Protein 4JGI (pdb70)

B-factor: mean 28.02, std 13.67, range [13.03, 153.46]

Solvent-accessible surface area: 19051 Å² total; per-residue (Å²): 36,92,80,57,114,54,6,0,85,9,1,2,66,29,65,95,51,37,2,43,104,14,0,74,104,0,72,87,133,80,67,42,92,14,0,109,96,0,34,152,6,1,44,77,0,4,28,69,0,2,98,56,47,80,88,48,94,24,136,88,27,25,5,74,110,0,0,98,20,0,51,37,3,27,79,80,1,136,118,26,96,160,144,18,62,0,0,6,0,0,0,66,23,0,121,109,45,127,44,10,34,16,21,69,27,0,0,81,1,10,34,5,44,20,45,23,6,8,61,44,0,10,26,134,13,0,9,79,42,1,100,98,24,105,6,76,0,0,2,4,15,2,33,88,98,120,0,9,43,6,0,80,81,0,0,64,25,0,112,85,85,63,34,26,144,130,13,86,0,7,1,14,34,136,45,19,69,90,103,8,2,124,103,1,21,12,59,46,41,18,83,13,15,0,36,0,7,67,21,0,57,182,72,36,131,111,32,88,76,128,54,4,18,95,5,1,3,61,28,61,84,46,36,2,34,123,16,1,86,121,0,51,88,146,48,54,37,102,5,0,111,86,0,14,104,2,0,36,88,0,4,34,101,0,3,93,57,47,93,87,45,90,22,132,88,29,27,6,75,110,0,1,97,23,1,55,30,3,26,87,88,0,129,100,9,121,103,50,217,16,64,0,1,5,0,0,0,60,38,0,124,103,44,127,44,9,34,14,20,69,26,0,0,80,0,7,26,8,44,22,41,52,32,19,28,25,0,9,21,79,19,0,9,57,31,1,100,109,19,106,5,76,0,0,2,4,14,1,32,89,100,129,0,11,41,8,0,87,80,0,2,66,26,0,125,89,89,60,32,27,144,128,13,81,0,7,2,13,26,131,45,12,70,88,99,8,4,125,107,2,34,16,55,35,48,17,97,6,13,1,60,0,7,85,5,0,58,133,64,28,128

InterPro domains:
  IPR003759 Cobalamin (vitamin B12)-binding module, cap domain [PF02607] (3-68)
  IPR003759 Cobalamin (vitamin B12)-binding module, cap domain [PS51337] (1-79)
  IPR003759 Cobalamin (vitamin B12)-binding module, cap domain [SM01018] (1-75)
  IPR006158 Cobalamin (vitamin B12)-binding domain [PF02310] (81-184)
  IPR006158 Cobalamin (vitamin B12)-binding domain [PS51332] (79-201)
  IPR036594 Methionine synthase domain [G3DSA:1.10.1240.10] (1-70)
  IPR036594 Methionine synthase domain [SSF47644] (3-73)
  IPR036724 Cobalamin-binding domain superfamily [SSF52242] (61-200)
  IPR050554 Methionine Synthase/Corrinoid [PTHR45833] (6-199)

Organism: Desulfitobacterium hafniense (NCBI:txid49338)

Secondary structure (DSSP, 8-state):
---HHHHHHHHHTT-HHHHHHHHHHHHHHT-HHHHHHHHHHHHHHHHHHHHHHHTTSS-HHHHHHHHHHHHHHHHHHTTT----EEEEEEBTT----HHHHHHHHHHHHTT-EEEE--SSB-HHHHHHHHHHH--SEEEEE--SHHHHHHHHHHHHHHHHTT-GGGSEEEEESTT--HHHHHHHT-SEE-SSHHHHHHHHHHH--/---HHHHHHHHHTT-HHHHHHHHHHHHHHT-SHHHHHHHHHHHHHHHHHHHHHHTTSS-HHHHHHHHHHHHHHHHHHGGG---SSEEEEEEBTT----HHHHHHHHHHHHTT-EEEE--SSB-HHHHHHHHHHH--SEEEEE--SHHHHHHHHHHHHHHHHTT-GGGSEEEEESTT--HHHHHHHT-SEEESSHHHHHHHHHHH--

CATH classification: 1.10.1240.10 (+1 more: 3.40.50.280)

Foldseek 3Di:
DVDLLVLLVCLLVLPLVVVVVVLVVVVVVLAQVVLVSNLVSNLSSLLSVVVCVVVVNDDPVVLLSSLVSLQVSLVSSVVSYPAAEEEEEAAAPAQDCPQSVSLVSNLVSSRHHYRYPHYNDALVRSLVVCVVPVGQEYEYEDDDPVSLVRLLVNLVVCVVVVNNVRHFYEYEYDPDDPVSCVSSVGPYYAPGSSRVSVVVVVSDD/DDDLQVLLVCLLVLPLVSVVVVLVVCVVVLQAVSLVSSLVSNLNSLLSVQVCVVVVNDDLVSLQSSLVSLQVSCVSNVVSYVQPAEEEEEAEAPADDCPQSVSLVSNLVSSRYHYHYPYYNDYLVRSLVVCVVPVGQEYEYEYDDPVSLVRLLVNLVVCVVVVNNVRHFYEYEYDPDDVVSCVVSVGPYYDPHSSVVSVVVVVSDD

Structure (mmCIF, N/CA/C/O backbone):
data_4JGI
#
_entry.id   4JGI
#
_cell.length_a   69.990
_cell.length_b   69.990
_cell.length_c   91.680
_cell.angle_alpha   90.00
_cell.angle_beta   90.00
_cell.angle_gamma   120.00
#
_symmetry.space_group_name_H-M   'P 31'
#
loop_
_entity.id
_entity.type
_entity.pdbx_description
1 polymer 'Putative uncharacterized protein'
2 non-polymer CO-METHYLCOBALAMIN
3 water water
#
loop_
_atom_site.group_PDB
_atom_site.id
_atom_site.type_symbol
_atom_site.label_atom_id
_atom_site.label_alt_id
_atom_site.label_comp_id
_atom_site.label_asym_id
_atom_site.label_entity_id
_atom_site.label_seq_id
_atom_site.pdbx_PDB_ins_code
_atom_site.Cartn_x
_atom_site.Cartn_y
_atom_site.Cartn_z
_atom_site.occupancy
_atom_site.B_iso_or_equiv
_atom_site.auth_seq_id
_atom_site.auth_comp_id
_atom_site.auth_asym_id
_atom_site.auth_atom_id
_atom_site.pdbx_PDB_model_num
ATOM 1 N N . VAL A 1 1 ? 21.953 -56.878 22.802 1.00 81.18 1 VAL A N 1
ATOM 2 C CA . VAL A 1 1 ? 21.256 -56.789 24.120 1.00 68.48 1 VAL A CA 1
ATOM 3 C C . VAL A 1 1 ? 20.535 -58.085 24.489 1.00 65.95 1 VAL A C 1
ATOM 4 O O . VAL A 1 1 ? 20.608 -59.149 23.810 1.00 51.83 1 VAL A O 1
ATOM 6 N N . ILE A 1 2 ? 19.792 -58.018 25.574 1.00 52.96 2 ILE A N 1
ATOM 7 C CA . ILE A 1 2 ? 18.715 -58.931 25.601 1.00 57.16 2 ILE A CA 1
ATOM 8 C C . ILE A 1 2 ? 17.972 -58.381 24.318 1.00 45.56 2 ILE A C 1
ATOM 9 O O . ILE A 1 2 ? 18.192 -58.850 23.206 1.00 60.60 2 ILE A O 1
ATOM 11 N N . ASP A 1 3 ? 17.260 -57.279 24.416 1.00 32.07 3 ASP A N 1
ATOM 12 C CA . ASP A 1 3 ? 16.098 -57.082 23.535 1.00 29.68 3 ASP A CA 1
ATOM 13 C C . ASP A 1 3 ? 16.173 -55.696 22.833 1.00 24.55 3 ASP A C 1
ATOM 14 O O . ASP A 1 3 ? 15.758 -54.699 23.450 1.00 24.40 3 ASP A O 1
ATOM 19 N N . LEU A 1 4 ? 16.691 -55.666 21.595 1.00 23.51 4 LEU A N 1
ATOM 20 C CA . LEU A 1 4 ? 16.848 -54.349 20.893 1.00 19.78 4 LEU A CA 1
ATOM 21 C C . LEU A 1 4 ? 15.549 -53.602 20.643 1.00 21.53 4 LEU A C 1
ATOM 22 O O . LEU A 1 4 ? 15.470 -52.354 20.799 1.00 22.61 4 LEU A O 1
ATOM 27 N N . ASN A 1 5 ? 14.502 -54.308 20.254 1.00 23.13 5 ASN A N 1
ATOM 28 C CA . ASN A 1 5 ? 13.251 -53.631 20.069 1.00 20.82 5 ASN A CA 1
ATOM 29 C C . ASN A 1 5 ? 12.665 -53.015 21.336 1.00 19.28 5 ASN A C 1
ATOM 30 O O . ASN A 1 5 ? 12.028 -51.922 21.320 1.00 22.23 5 ASN A O 1
ATOM 35 N N . ALA A 1 6 ? 12.885 -53.658 22.502 1.00 21.23 6 ALA A N 1
ATOM 36 C CA . ALA A 1 6 ? 12.465 -53.089 23.770 1.00 21.39 6 ALA A CA 1
ATOM 37 C C . ALA A 1 6 ? 13.302 -51.856 24.104 1.00 19.24 6 ALA A C 1
ATOM 38 O O . ALA A 1 6 ? 12.774 -50.972 24.711 1.00 21.82 6 ALA A O 1
ATOM 40 N N . SER A 1 7 ? 14.552 -51.863 23.679 1.00 20.15 7 SER A N 1
ATOM 41 C CA . SER A 1 7 ? 15.443 -50.720 23.962 1.00 21.10 7 SER A CA 1
ATOM 42 C C . SER A 1 7 ? 15.018 -49.540 23.114 1.00 20.01 7 SER A C 1
ATOM 43 O O . SER A 1 7 ? 15.040 -48.384 23.584 1.00 20.73 7 SER A O 1
ATOM 46 N N . ALA A 1 8 ? 14.624 -49.790 21.875 1.00 21.94 8 ALA A N 1
ATOM 47 C CA . ALA A 1 8 ? 14.064 -48.716 21.043 1.00 17.47 8 ALA A CA 1
ATOM 48 C C . ALA A 1 8 ? 12.845 -48.110 21.683 1.00 17.26 8 ALA A C 1
ATOM 49 O O . ALA A 1 8 ? 12.668 -46.875 21.696 1.00 19.98 8 ALA A O 1
ATOM 51 N N . GLN A 1 9 ? 11.936 -48.916 22.234 1.00 17.76 9 GLN A N 1
ATOM 52 C CA . GLN A 1 9 ? 10.767 -48.498 22.930 1.00 18.82 9 GLN A CA 1
ATOM 53 C C . GLN A 1 9 ? 11.081 -47.681 24.198 1.00 18.29 9 GLN A C 1
ATOM 54 O O . GLN A 1 9 ? 10.403 -46.726 24.512 1.00 19.66 9 GLN A O 1
ATOM 60 N N . ALA A 1 10 ? 12.120 -48.123 24.884 1.00 20.73 10 ALA A N 1
ATOM 61 C CA . ALA A 1 10 ? 12.570 -47.387 26.083 1.00 18.79 10 ALA A CA 1
ATOM 62 C C . ALA A 1 10 ? 13.015 -45.942 25.745 1.00 20.25 10 ALA A C 1
ATOM 63 O O . ALA A 1 10 ? 12.684 -44.963 26.505 1.00 20.75 10 ALA A O 1
ATOM 65 N N . MET A 1 11 ? 13.669 -45.805 24.616 1.00 20.69 11 MET A N 1
ATOM 66 C CA . MET A 1 11 ? 14.055 -44.445 24.131 1.00 20.29 11 MET A CA 1
ATOM 67 C C . MET A 1 11 ? 12.799 -43.684 23.762 1.00 18.10 11 MET A C 1
ATOM 68 O O . MET A 1 11 ? 12.608 -42.546 24.127 1.00 20.41 11 MET A O 1
ATOM 73 N N . SER A 1 12 ? 11.894 -44.288 23.017 1.00 18.43 12 SER A N 1
ATOM 74 C CA . SER A 1 12 ? 10.634 -43.663 22.685 1.00 18.66 12 SER A CA 1
ATOM 75 C C . SER A 1 12 ? 9.885 -43.165 23.913 1.00 19.66 12 SER A C 1
ATOM 76 O O . SER A 1 12 ? 9.310 -42.040 23.858 1.00 21.25 12 SER A O 1
ATOM 79 N N . ASP A 1 13 ? 9.891 -43.984 24.994 1.00 19.78 13 ASP A N 1
ATOM 80 C CA . ASP A 1 13 ? 9.211 -43.657 26.215 1.00 20.02 13 ASP A CA 1
ATOM 81 C C . ASP A 1 13 ? 10.007 -42.657 27.093 1.00 19.41 13 ASP A C 1
ATOM 82 O O . ASP A 1 13 ? 9.517 -42.243 28.181 1.00 21.89 13 ASP A O 1
ATOM 87 N N . LEU A 1 14 ? 11.238 -42.349 26.697 1.00 20.67 14 LEU A N 1
ATOM 88 C CA . LEU A 1 14 ? 12.127 -41.455 27.476 1.00 19.99 14 LEU A CA 1
ATOM 89 C C . LEU A 1 14 ? 12.345 -42.030 28.891 1.00 23.58 14 LEU A C 1
ATOM 90 O O . LEU A 1 14 ? 12.382 -41.221 29.876 1.00 27.38 14 LEU A O 1
ATOM 95 N N . ASP A 1 15 ? 12.502 -43.381 28.949 1.00 24.45 15 ASP A N 1
ATOM 96 C CA . ASP A 1 15 ? 12.523 -44.173 30.223 1.00 22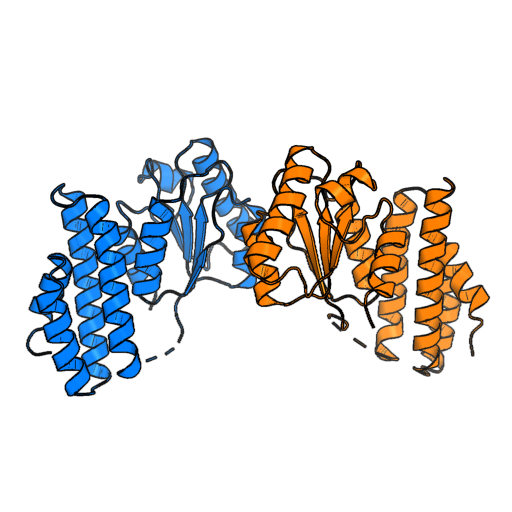.21 15 ASP A CA 1
ATOM 97 C C . ASP A 1 15 ? 14.001 -44.348 30.588 1.00 23.15 15 ASP A C 1
ATOM 98 O O . ASP A 1 15 ? 14.655 -45.325 30.162 1.00 24.14 15 ASP A O 1
ATOM 103 N N . GLU A 1 16 ? 14.514 -43.419 31.411 1.00 25.08 16 GLU A N 1
ATOM 104 C CA . GLU A 1 16 ? 15.895 -43.444 31.744 1.00 25.24 16 GLU A CA 1
ATOM 105 C C . GLU A 1 16 ? 16.313 -44.680 32.519 1.00 23.89 16 GLU A C 1
ATOM 106 O O . GLU A 1 16 ? 17.477 -45.120 32.406 1.00 23.69 16 GLU A O 1
ATOM 112 N N . GLY A 1 17 ? 15.395 -45.241 33.301 1.00 23.99 17 GLY A N 1
ATOM 113 C CA . GLY A 1 17 ? 15.715 -46.493 34.025 1.00 27.66 17 GLY A CA 1
ATOM 114 C C . GLY A 1 17 ? 16.028 -47.584 33.027 1.00 27.40 17 GLY A C 1
ATOM 115 O O . GLY A 1 17 ? 17.055 -48.256 33.119 1.00 25.22 17 GLY A O 1
ATOM 116 N N . ALA A 1 18 ? 15.110 -47.797 32.100 1.00 23.66 18 ALA A N 1
ATOM 117 C CA . ALA A 1 18 ? 15.277 -48.919 31.202 1.00 23.28 18 ALA A CA 1
ATOM 118 C C . ALA A 1 18 ? 16.442 -48.683 30.257 1.00 24.05 18 ALA A C 1
ATOM 119 O O . ALA A 1 18 ? 17.202 -49.596 29.925 1.00 22.48 18 ALA A O 1
ATOM 121 N N . ILE A 1 19 ? 16.611 -47.444 29.803 1.00 23.75 19 ILE A N 1
ATOM 122 C CA . ILE A 1 19 ? 17.719 -47.176 28.920 1.00 20.65 19 ILE A CA 1
ATOM 123 C C . ILE A 1 19 ? 19.024 -47.504 29.612 1.00 20.00 19 ILE A C 1
ATOM 124 O O . ILE A 1 19 ? 19.925 -48.155 29.057 1.00 20.37 19 ILE A O 1
ATOM 129 N N . ASN A 1 20 ? 19.198 -47.048 30.817 1.00 20.93 20 ASN A N 1
ATOM 130 C CA . ASN A 1 20 ? 20.472 -47.277 31.519 1.00 21.74 20 ASN A CA 1
ATOM 131 C C . ASN A 1 20 ? 20.642 -48.699 31.952 1.00 19.81 20 ASN A C 1
ATOM 132 O O . ASN A 1 20 ? 21.795 -49.125 31.962 1.00 22.90 20 ASN A O 1
ATOM 137 N N . GLU A 1 21 ? 19.567 -49.428 32.181 1.00 20.56 21 GLU A N 1
ATOM 138 C CA . GLU A 1 21 ? 19.674 -50.888 32.484 1.00 22.99 21 GLU A CA 1
ATOM 139 C C . GLU A 1 21 ? 20.309 -51.638 31.310 1.00 24.76 21 GLU A C 1
ATOM 140 O O . GLU A 1 21 ? 21.263 -52.405 31.503 1.00 27.59 21 GLU A O 1
ATOM 146 N N . VAL A 1 22 ? 19.888 -51.306 30.089 1.00 22.45 22 VAL A N 1
ATOM 147 C CA . VAL A 1 22 ? 20.423 -51.990 28.944 1.00 19.53 22 VAL A CA 1
ATOM 148 C C . VAL A 1 22 ? 21.797 -51.505 28.578 1.00 22.58 22 VAL A C 1
ATOM 149 O O . VAL A 1 22 ? 22.676 -52.294 28.185 1.00 23.25 22 VAL A O 1
ATOM 153 N N . VAL A 1 23 ? 22.058 -50.211 28.756 1.00 19.54 23 VAL A N 1
ATOM 154 C CA . VAL A 1 23 ? 23.393 -49.690 28.483 1.00 19.89 23 VAL A CA 1
ATOM 155 C C . VAL A 1 23 ? 24.401 -50.378 29.411 1.00 23.84 23 VAL A C 1
ATOM 156 O O . VAL A 1 23 ? 25.434 -50.787 28.962 1.00 24.25 23 VAL A O 1
ATOM 160 N N . ASP A 1 24 ? 24.021 -50.555 30.661 1.00 23.83 24 ASP A N 1
ATOM 161 C CA . ASP A 1 24 ? 24.897 -51.274 31.593 1.00 28.58 24 ASP A CA 1
ATOM 162 C C . ASP A 1 24 ? 25.175 -52.721 31.189 1.00 29.60 24 ASP A C 1
ATOM 163 O O . ASP A 1 24 ? 26.307 -53.154 31.297 1.00 34.54 24 ASP A O 1
ATOM 168 N N . LYS A 1 25 ? 24.157 -53.438 30.763 1.00 27.46 25 LYS A N 1
ATOM 169 C CA . LYS A 1 25 ? 24.323 -54.812 30.279 1.00 33.19 25 LYS A CA 1
ATOM 170 C C . LYS A 1 25 ? 25.268 -54.909 29.067 1.00 29.54 25 LYS A C 1
ATOM 171 O O . LYS A 1 25 ? 26.152 -55.803 28.984 1.00 33.91 25 LYS A O 1
ATOM 177 N N . VAL A 1 26 ? 25.097 -53.987 28.129 1.00 31.95 26 VAL A N 1
ATOM 178 C CA . VAL A 1 26 ? 25.958 -53.929 26.968 1.00 31.20 26 VAL A CA 1
ATOM 179 C C . VAL A 1 26 ? 27.381 -53.563 27.351 1.00 32.58 26 VAL A C 1
ATOM 180 O O . VAL A 1 26 ? 28.349 -54.160 26.844 1.00 36.27 26 VAL A O 1
ATOM 184 N N . MET A 1 27 ? 27.550 -52.574 28.218 1.00 31.22 27 MET A N 1
ATOM 185 C CA . MET A 1 27 ? 28.919 -52.180 28.563 1.00 40.33 27 MET A CA 1
ATOM 186 C C . MET A 1 27 ? 29.642 -53.377 29.231 1.00 43.69 27 MET A C 1
ATOM 187 O O . MET A 1 27 ? 30.820 -53.599 28.944 1.00 38.93 27 MET A O 1
ATOM 192 N N . ALA A 1 28 ? 28.922 -54.190 30.022 1.00 40.29 28 ALA A N 1
ATOM 193 C CA . ALA A 1 28 ? 29.513 -55.369 30.682 1.00 38.29 28 ALA A CA 1
ATOM 194 C C . ALA A 1 28 ? 29.981 -56.434 29.744 1.00 42.90 28 ALA A C 1
ATOM 195 O O . ALA A 1 28 ? 30.951 -57.108 30.039 1.00 40.62 28 ALA A O 1
ATOM 197 N N . LYS A 1 29 ? 29.265 -56.671 28.660 1.00 37.90 29 LYS A N 1
ATOM 198 C CA . LYS A 1 29 ? 29.757 -57.737 27.785 1.00 46.79 29 LYS A CA 1
ATOM 199 C C . LYS A 1 29 ? 30.844 -57.233 26.818 1.00 54.54 29 LYS A C 1
ATOM 200 O O . LYS A 1 29 ? 31.456 -58.024 26.078 1.00 56.74 29 LYS A O 1
ATOM 206 N N . ALA A 1 30 ? 31.117 -55.936 26.880 1.00 47.51 30 ALA A N 1
ATOM 207 C CA . ALA A 1 30 ? 32.254 -55.346 26.222 1.00 46.02 30 ALA A CA 1
ATOM 208 C C . ALA A 1 30 ? 32.357 -55.814 24.774 1.00 60.24 30 ALA A C 1
ATOM 209 O O . ALA A 1 30 ? 33.416 -56.245 24.340 1.00 56.29 30 ALA A O 1
ATOM 211 N N . ASP A 1 31 ? 31.248 -55.760 24.037 1.00 55.91 31 ASP A N 1
ATOM 212 C CA . ASP A 1 31 ? 31.271 -56.163 22.638 1.00 54.98 31 ASP A CA 1
ATOM 213 C C . ASP A 1 31 ? 30.979 -54.882 21.848 1.00 45.13 31 ASP A C 1
ATOM 214 O O . ASP A 1 31 ? 29.910 -54.270 22.034 1.00 55.85 31 ASP A O 1
ATOM 219 N N . ALA A 1 32 ? 31.925 -54.469 20.998 1.00 43.06 32 ALA A N 1
ATOM 220 C CA . ALA A 1 32 ? 31.709 -53.282 20.159 1.00 40.12 32 ALA A CA 1
ATOM 221 C C . ALA A 1 32 ? 30.514 -53.490 19.256 1.00 38.28 32 ALA A C 1
ATOM 222 O O . ALA A 1 32 ? 29.701 -52.600 19.089 1.00 36.40 32 ALA A O 1
ATOM 224 N N . ASP A 1 33 ? 30.355 -54.689 18.700 1.00 42.37 33 ASP A N 1
ATOM 225 C CA . ASP A 1 33 ? 29.272 -54.874 17.722 1.00 37.97 33 ASP A CA 1
ATOM 226 C C . ASP A 1 33 ? 27.885 -54.738 18.441 1.00 36.63 33 ASP A C 1
ATOM 227 O O . ASP A 1 33 ? 26.934 -54.165 17.881 1.00 34.04 33 ASP A O 1
ATOM 232 N N . ALA A 1 34 ? 27.763 -55.232 19.674 1.00 35.09 34 ALA A N 1
ATOM 233 C CA . ALA A 1 34 ? 26.515 -55.105 20.425 1.00 39.22 34 ALA A CA 1
ATOM 234 C C . ALA A 1 34 ? 26.205 -53.660 20.778 1.00 33.15 34 ALA A C 1
ATOM 235 O O . ALA A 1 34 ? 25.030 -53.230 20.753 1.00 27.28 34 ALA A O 1
ATOM 237 N N . ALA A 1 35 ? 27.247 -52.922 21.162 1.00 33.80 35 ALA A N 1
ATOM 238 C CA . ALA A 1 35 ? 27.066 -51.467 21.430 1.00 25.57 35 ALA A CA 1
ATOM 239 C C . ALA A 1 35 ? 26.527 -50.767 20.180 1.00 24.17 35 ALA A C 1
ATOM 240 O O . ALA A 1 35 ? 25.597 -49.964 20.269 1.00 24.30 35 ALA A O 1
ATOM 242 N N . GLN A 1 36 ? 27.122 -51.043 19.022 1.00 24.13 36 GLN A N 1
ATOM 243 C CA . GLN A 1 36 ? 26.617 -50.441 17.780 1.00 24.49 36 GLN A CA 1
ATOM 244 C C . GLN A 1 36 ? 25.153 -50.832 17.503 1.00 22.44 36 GLN A C 1
ATOM 245 O O . GLN A 1 36 ? 24.402 -49.989 17.054 1.00 25.70 36 GLN A O 1
ATOM 251 N N . GLU A 1 37 ? 24.731 -52.075 17.753 1.00 23.78 37 GLU A N 1
ATOM 252 C CA . GLU A 1 37 ? 23.347 -52.441 17.552 1.00 22.72 37 GLU A CA 1
ATOM 253 C C . GLU A 1 37 ? 22.369 -51.651 18.483 1.00 20.07 37 GLU A C 1
ATOM 254 O O . GLU A 1 37 ? 21.292 -51.248 18.074 1.00 21.48 37 GLU A O 1
ATOM 260 N N . LEU A 1 38 ? 22.811 -51.455 19.730 1.00 21.20 38 LEU A N 1
ATOM 261 C CA . LEU A 1 38 ? 22.048 -50.739 20.705 1.00 18.17 38 LEU A CA 1
ATOM 262 C C . LEU A 1 38 ? 21.902 -49.270 20.290 1.00 18.84 38 LEU A C 1
ATOM 263 O O . LEU A 1 38 ? 20.814 -48.698 20.360 1.00 21.34 38 LEU A O 1
ATOM 268 N N . ILE A 1 39 ? 22.980 -48.703 19.817 1.00 20.21 39 ILE A N 1
ATOM 269 C CA . ILE A 1 39 ? 22.934 -47.327 19.274 1.00 22.79 39 ILE A CA 1
ATOM 270 C C . ILE A 1 39 ? 21.920 -47.193 18.176 1.00 22.85 39 ILE A C 1
ATOM 271 O O . ILE A 1 39 ? 21.063 -46.263 18.195 1.00 22.57 39 ILE A O 1
ATOM 276 N N . LYS A 1 40 ? 21.917 -48.141 17.229 1.00 20.34 40 LYS A N 1
ATOM 277 C CA . LYS A 1 40 ? 20.923 -48.107 16.163 1.00 20.72 40 LYS A CA 1
ATOM 278 C C . LYS A 1 40 ? 19.486 -48.212 16.685 1.00 21.95 40 LYS A C 1
ATOM 279 O O . LYS A 1 40 ? 18.568 -47.510 16.245 1.00 23.63 40 LYS A O 1
ATOM 285 N N . ALA A 1 41 ? 19.283 -49.057 17.691 1.00 20.21 41 ALA A N 1
ATOM 286 C CA . ALA A 1 41 ? 17.985 -49.157 18.283 1.00 20.19 41 ALA A CA 1
ATOM 287 C C . ALA A 1 41 ? 17.529 -47.851 18.963 1.00 18.82 41 ALA A C 1
ATOM 288 O O . ALA A 1 41 ? 16.370 -47.457 18.872 1.00 19.31 41 ALA A O 1
ATOM 290 N N . PHE A 1 42 ? 18.454 -47.211 19.702 1.00 21.74 42 PHE A N 1
ATOM 291 C CA . PHE A 1 42 ? 18.141 -45.924 20.247 1.00 19.94 42 PHE A CA 1
ATOM 292 C C . PHE A 1 42 ? 17.824 -44.858 19.211 1.00 18.98 42 PHE A C 1
ATOM 293 O O . PHE A 1 42 ? 16.888 -44.021 19.378 1.00 20.51 42 PHE A O 1
ATOM 301 N N . GLN A 1 43 ? 18.502 -44.896 18.112 1.00 21.96 43 GLN A N 1
ATOM 302 C CA . GLN A 1 43 ? 18.238 -43.949 17.001 1.00 24.55 43 GLN A CA 1
ATOM 303 C C . GLN A 1 43 ? 16.812 -44.183 16.428 1.00 23.91 43 GLN A C 1
ATOM 304 O O . GLN A 1 43 ? 16.101 -43.269 16.055 1.00 23.79 43 GLN A O 1
ATOM 310 N N . GLN A 1 44 ? 16.382 -45.440 16.322 1.00 20.82 44 GLN A N 1
ATOM 311 C CA . GLN A 1 44 ? 15.079 -45.751 15.889 1.00 22.77 44 GLN A CA 1
ATOM 312 C C . GLN A 1 44 ? 14.097 -45.236 16.901 1.00 21.85 44 GLN A C 1
ATOM 313 O O . GLN A 1 44 ? 13.032 -44.714 16.550 1.00 24.22 44 GLN A O 1
ATOM 319 N N . GLY A 1 45 ? 14.401 -45.356 18.188 1.00 20.74 45 GLY A N 1
ATOM 320 C CA . GLY A 1 45 ? 13.520 -44.783 19.181 1.00 19.99 45 GLY A CA 1
ATOM 321 C C . GLY A 1 45 ? 13.349 -43.276 19.184 1.00 19.71 45 GLY A C 1
ATOM 322 O O . GLY A 1 45 ? 12.288 -42.735 19.515 1.00 20.76 45 GLY A O 1
ATOM 323 N N . MET A 1 46 ? 14.445 -42.574 18.831 1.00 20.06 46 MET A N 1
ATOM 324 C CA . MET A 1 46 ? 14.351 -41.134 18.596 1.00 23.97 46 MET A CA 1
ATOM 325 C C . MET A 1 46 ? 13.315 -40.751 17.534 1.00 20.94 46 MET A C 1
ATOM 326 O O . MET A 1 46 ? 12.608 -39.796 17.664 1.00 22.45 46 MET A O 1
ATOM 331 N N . THR A 1 47 ? 13.285 -41.516 16.453 1.00 20.08 47 THR A N 1
ATOM 332 C CA . THR A 1 47 ? 12.283 -41.333 15.459 1.00 20.99 47 THR A CA 1
ATOM 333 C C . THR A 1 47 ? 10.873 -41.452 16.009 1.00 23.42 47 THR A C 1
ATOM 334 O O . THR A 1 47 ? 9.961 -40.675 15.681 1.00 23.09 47 THR A O 1
ATOM 338 N N . LYS A 1 48 ? 10.703 -42.416 16.875 1.00 21.26 48 LYS A N 1
ATOM 339 C CA . LYS A 1 48 ? 9.405 -42.618 17.550 1.00 22.80 48 LYS A CA 1
ATOM 340 C C . LYS A 1 48 ? 9.041 -41.425 18.499 1.00 19.88 48 LYS A C 1
ATOM 341 O O . LYS A 1 48 ? 7.906 -41.015 18.592 1.00 20.76 48 LYS A O 1
ATOM 347 N N . VAL A 1 49 ? 10.029 -40.803 19.170 1.00 19.48 49 VAL A N 1
ATOM 348 C CA . VAL A 1 49 ? 9.823 -39.542 19.896 1.00 19.03 49 VAL A CA 1
ATOM 349 C C . VAL A 1 49 ? 9.261 -38.488 18.973 1.00 20.70 49 VAL A C 1
ATOM 350 O O . VAL A 1 49 ? 8.257 -37.842 19.321 1.00 20.84 49 VAL A O 1
ATOM 354 N N . GLY A 1 50 ? 9.840 -38.350 17.794 1.00 20.99 50 GLY A N 1
ATOM 355 C CA . GLY A 1 50 ? 9.279 -37.404 16.874 1.00 22.08 50 GLY A CA 1
ATOM 356 C C . GLY A 1 50 ? 7.861 -37.685 16.441 1.00 23.74 50 GLY A C 1
ATOM 357 O O . GLY A 1 50 ? 7.068 -36.753 16.346 1.00 22.45 50 GLY A O 1
ATOM 358 N N . GLU A 1 51 ? 7.556 -38.960 16.220 1.00 21.84 51 GLU A N 1
ATOM 359 C CA . GLU A 1 51 ? 6.196 -39.338 15.830 1.00 22.87 51 GLU A CA 1
ATOM 360 C C . GLU A 1 51 ? 5.184 -38.958 16.959 1.00 23.19 51 GLU A C 1
ATOM 361 O O . GLU A 1 51 ? 4.106 -38.445 16.731 1.00 24.69 51 GLU A O 1
ATOM 367 N N . ARG A 1 52 ? 5.597 -39.179 18.202 1.00 20.82 52 ARG A N 1
ATOM 368 C CA . ARG A 1 52 ? 4.813 -38.855 19.390 1.00 21.00 52 ARG A CA 1
ATOM 369 C C . ARG A 1 52 ? 4.632 -37.373 19.689 1.00 23.30 52 ARG A C 1
ATOM 370 O O . ARG A 1 52 ? 3.620 -36.932 20.252 1.00 24.20 52 ARG A O 1
ATOM 378 N N . PHE A 1 53 ? 5.601 -36.573 19.279 1.00 20.70 53 PHE A N 1
ATOM 379 C CA . PHE A 1 53 ? 5.448 -35.142 19.258 1.00 21.39 53 PHE A CA 1
ATOM 380 C C . PHE A 1 53 ? 4.436 -34.717 18.159 1.00 23.09 53 PHE A C 1
ATOM 381 O O . PHE A 1 53 ? 3.597 -33.858 18.434 1.00 23.77 53 PHE A O 1
ATOM 389 N N . ASP A 1 54 ? 4.575 -35.283 16.989 1.00 23.61 54 ASP A N 1
ATOM 390 C CA . ASP A 1 54 ? 3.738 -34.879 15.860 1.00 25.92 54 ASP A CA 1
ATOM 391 C C . ASP A 1 54 ? 2.281 -35.231 16.109 1.00 26.98 54 ASP A C 1
ATOM 392 O O . ASP A 1 54 ? 1.429 -34.513 15.666 1.00 29.80 54 ASP A O 1
ATOM 397 N N . SER A 1 55 ? 2.023 -36.259 16.918 1.00 25.88 55 SER A N 1
ATOM 398 C CA . SER A 1 55 ? 0.652 -36.666 17.284 1.00 28.48 55 SER A CA 1
ATOM 399 C C . SER A 1 55 ? 0.043 -35.782 18.330 1.00 30.29 55 SER A C 1
ATOM 400 O O . SER A 1 55 ? -1.169 -35.820 18.533 1.00 31.93 55 SER A O 1
ATOM 403 N N . GLY A 1 56 ? 0.880 -34.978 19.022 1.00 27.49 56 GLY A N 1
ATOM 404 C CA . GLY A 1 56 ? 0.471 -34.106 20.088 1.00 26.09 56 GLY A CA 1
ATOM 405 C C . GLY A 1 56 ? 0.614 -34.707 21.505 1.00 29.05 56 GLY A C 1
ATOM 406 O O . GLY A 1 56 ? 0.295 -34.047 22.444 1.00 30.81 56 GLY A O 1
ATOM 407 N N . GLU A 1 57 ? 1.129 -35.931 21.639 1.00 27.64 57 GLU A N 1
ATOM 408 C CA . GLU A 1 57 ? 1.355 -36.565 22.935 1.00 23.11 57 GLU A CA 1
ATOM 409 C C . GLU A 1 57 ? 2.526 -35.924 23.681 1.00 24.18 57 GLU A C 1
ATOM 410 O O . GLU A 1 57 ? 2.451 -35.631 24.887 1.00 29.81 57 GLU A O 1
ATOM 416 N N . TYR A 1 58 ? 3.590 -35.691 22.926 1.00 24.26 58 TYR A N 1
ATOM 417 C CA . TYR A 1 58 ? 4.760 -35.092 23.494 1.00 23.85 58 TYR A CA 1
ATOM 418 C C . TYR A 1 58 ? 4.820 -33.584 23.132 1.00 19.45 58 TYR A C 1
ATOM 419 O O . TYR A 1 58 ? 4.159 -33.129 22.211 1.00 23.76 58 TYR A O 1
ATOM 428 N N . PHE A 1 59 ? 5.606 -32.866 23.930 1.00 19.72 59 PHE A N 1
ATOM 429 C CA . PHE A 1 59 ? 5.744 -31.377 23.869 1.00 20.41 59 PHE A CA 1
ATOM 430 C C . PHE A 1 59 ? 7.190 -31.016 23.578 1.00 19.96 59 PHE A C 1
ATOM 431 O O . PHE A 1 59 ? 8.068 -31.903 23.487 1.00 17.50 59 PHE A O 1
ATOM 439 N N . ILE A 1 60 ? 7.455 -29.720 23.420 1.00 20.12 60 ILE A N 1
ATOM 440 C CA . ILE A 1 60 ? 8.835 -29.255 23.191 1.00 18.19 60 ILE A CA 1
ATOM 441 C C . ILE A 1 60 ? 9.788 -29.795 24.258 1.00 17.86 60 ILE A C 1
ATOM 442 O O . ILE A 1 60 ? 10.909 -30.200 23.957 1.00 17.95 60 ILE A O 1
ATOM 447 N N . GLY A 1 61 ? 9.382 -29.750 25.524 1.00 18.59 61 GLY A N 1
ATOM 448 C CA . GLY A 1 61 ? 10.251 -30.257 26.570 1.00 19.68 61 GLY A CA 1
ATOM 449 C C . GLY A 1 61 ? 10.722 -31.684 26.304 1.00 20.46 61 GLY A C 1
ATOM 450 O O . GLY A 1 61 ? 11.911 -32.031 26.546 1.00 17.97 61 GLY A O 1
ATOM 451 N N . ASP A 1 62 ? 9.854 -32.546 25.782 1.00 18.61 62 ASP A N 1
ATOM 452 C CA . ASP A 1 62 ? 10.248 -33.916 25.530 1.00 17.92 62 ASP A CA 1
ATOM 453 C C . ASP A 1 62 ? 11.303 -33.995 24.445 1.00 17.14 62 ASP A C 1
ATOM 454 O O . ASP A 1 62 ? 12.154 -34.837 24.509 1.00 16.98 62 ASP A O 1
ATOM 459 N N . LEU A 1 63 ? 11.238 -33.073 23.486 1.00 16.45 63 LEU A N 1
ATOM 460 C CA . LEU A 1 63 ? 12.285 -33.063 22.502 1.00 16.59 63 LEU A CA 1
ATOM 461 C C . LEU A 1 63 ? 13.646 -32.622 23.094 1.00 17.75 63 LEU A C 1
ATOM 462 O O . LEU A 1 63 ? 14.690 -33.106 22.651 1.00 17.07 63 LEU A O 1
ATOM 467 N N . ILE A 1 64 ? 13.634 -31.639 23.999 1.00 17.18 64 ILE A N 1
ATOM 468 C CA . ILE A 1 64 ? 14.836 -31.290 24.673 1.00 15.70 64 ILE A CA 1
ATOM 469 C C . ILE A 1 64 ? 15.405 -32.496 25.426 1.00 15.76 64 ILE A C 1
ATOM 470 O O . ILE A 1 64 ? 16.594 -32.845 25.337 1.00 17.97 64 ILE A O 1
ATOM 475 N N . PHE A 1 65 ? 14.522 -33.159 26.174 1.00 15.47 65 PHE A N 1
ATOM 476 C CA . PHE A 1 65 ? 14.891 -34.337 26.932 1.00 16.00 65 PHE A CA 1
ATOM 477 C C . PHE A 1 65 ? 15.497 -35.443 26.084 1.00 17.73 65 PHE A C 1
ATOM 478 O O . PHE A 1 65 ? 16.541 -35.993 26.443 1.00 17.88 65 PHE A O 1
ATOM 486 N N . ALA A 1 66 ? 14.878 -35.689 24.924 1.00 17.53 66 ALA A N 1
ATOM 487 C CA . ALA A 1 66 ? 15.333 -36.757 24.111 1.00 16.88 66 ALA A CA 1
ATOM 488 C C . ALA A 1 66 ? 16.746 -36.591 23.675 1.00 16.46 66 ALA A C 1
ATOM 489 O O . ALA A 1 66 ? 17.537 -37.566 23.651 1.00 17.51 66 ALA A O 1
ATOM 491 N N . GLY A 1 67 ? 17.098 -35.381 23.219 1.00 17.36 67 GLY A N 1
ATOM 492 C CA . GLY A 1 67 ? 18.452 -35.163 22.835 1.00 15.58 67 GLY A CA 1
ATOM 493 C C . GLY A 1 67 ? 19.508 -35.384 23.923 1.00 15.57 67 GLY A C 1
ATOM 494 O O . GLY A 1 67 ? 20.564 -35.973 23.714 1.00 17.16 67 GLY A O 1
ATOM 495 N N . GLU A 1 68 ? 19.177 -34.864 25.107 1.00 17.25 68 GLU A N 1
ATOM 496 C CA . GLU A 1 68 ? 20.059 -35.011 26.236 1.00 16.98 68 GLU A CA 1
ATOM 497 C C . GLU A 1 68 ? 20.172 -36.453 26.693 1.00 15.71 68 GLU A C 1
ATOM 498 O O . GLU A 1 68 ? 21.256 -36.918 27.030 1.00 16.37 68 GLU A O 1
ATOM 504 N N . ILE 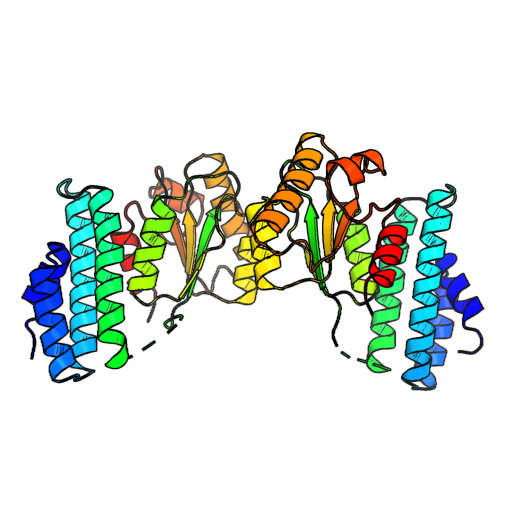A 1 69 ? 19.059 -37.174 26.625 1.00 15.14 69 ILE A N 1
ATOM 505 C CA . ILE A 1 69 ? 19.054 -38.600 27.010 1.00 16.74 69 ILE A CA 1
ATOM 506 C C . ILE A 1 69 ? 19.849 -39.451 26.013 1.00 15.92 69 ILE A C 1
ATOM 507 O O . ILE A 1 69 ? 20.711 -40.292 26.352 1.00 16.73 69 ILE A O 1
ATOM 512 N N . LEU A 1 70 ? 19.693 -39.169 24.727 1.00 16.30 70 LEU A N 1
ATOM 513 C CA . LEU A 1 70 ? 20.519 -39.913 23.722 1.00 16.88 70 LEU A CA 1
ATOM 514 C C . LEU A 1 70 ? 21.989 -39.601 23.930 1.00 17.00 70 LEU A C 1
ATOM 515 O O . LEU A 1 70 ? 22.843 -40.463 23.840 1.00 17.87 70 LEU A O 1
ATOM 520 N N . GLN A 1 71 ? 22.323 -38.311 24.093 1.00 15.23 71 GLN A N 1
ATOM 521 C CA . GLN A 1 71 ? 23.728 -37.975 24.253 1.00 17.26 71 GLN A CA 1
ATOM 522 C C . GLN A 1 71 ? 24.318 -38.669 25.452 1.00 18.48 71 GLN A C 1
ATOM 523 O O . GLN A 1 71 ? 25.459 -39.085 25.401 1.00 18.33 71 GLN A O 1
ATOM 529 N N . ALA A 1 72 ? 23.577 -38.742 26.563 1.00 17.58 72 ALA A N 1
ATOM 530 C CA . ALA A 1 72 ? 24.104 -39.422 27.764 1.00 18.00 72 ALA A CA 1
ATOM 531 C C . ALA A 1 72 ? 24.369 -40.886 27.513 1.00 19.25 72 ALA A C 1
ATOM 532 O O . ALA A 1 72 ? 25.408 -41.420 27.882 1.00 20.94 72 ALA A O 1
ATOM 534 N N . ALA A 1 73 ? 23.470 -41.547 26.805 1.00 17.62 73 ALA A N 1
ATOM 535 C CA . ALA A 1 73 ? 23.692 -42.956 26.423 1.00 18.13 73 ALA A CA 1
ATOM 536 C C . ALA A 1 73 ? 24.880 -43.111 25.546 1.00 19.38 73 ALA A C 1
ATOM 537 O O . ALA A 1 73 ? 25.683 -44.017 25.755 1.00 21.58 73 ALA A O 1
ATOM 539 N N . MET A 1 74 ? 25.024 -42.222 24.552 1.00 18.22 74 MET A N 1
ATOM 540 C CA . MET A 1 74 ? 26.200 -42.258 23.653 1.00 20.75 74 MET A CA 1
ATOM 541 C C . MET A 1 74 ? 27.502 -42.071 24.365 1.00 22.78 74 MET A C 1
ATOM 542 O O . MET A 1 74 ? 28.463 -42.746 24.031 1.00 26.98 74 MET A O 1
ATOM 547 N N . ASP A 1 75 ? 27.515 -41.214 25.387 1.00 21.50 75 ASP A N 1
ATOM 548 C CA . ASP A 1 75 ? 28.733 -40.933 26.139 1.00 23.22 75 ASP A CA 1
ATOM 549 C C . ASP A 1 75 ? 29.141 -42.189 26.899 1.00 25.83 75 ASP A C 1
ATOM 550 O O . ASP A 1 75 ? 30.340 -42.458 27.061 1.00 29.36 75 ASP A O 1
ATOM 555 N N . LYS A 1 76 ? 28.160 -42.959 27.381 1.00 22.78 76 LYS A N 1
ATOM 556 C CA . LYS A 1 76 ? 28.485 -44.175 28.083 1.00 25.78 76 LYS A CA 1
ATOM 557 C C . LYS A 1 76 ? 28.954 -45.277 27.208 1.00 31.73 76 LYS A C 1
ATOM 558 O O . LYS A 1 76 ? 29.803 -46.070 27.642 1.00 35.44 76 LYS A O 1
ATOM 564 N N . LEU A 1 77 ? 28.418 -45.339 25.998 1.00 26.33 77 LEU A N 1
ATOM 565 C CA . LEU A 1 77 ? 28.714 -46.410 25.075 1.00 27.76 77 LEU A CA 1
ATOM 566 C C . LEU A 1 77 ? 29.989 -46.210 24.315 1.00 41.07 77 LEU A C 1
ATOM 567 O O . LEU A 1 77 ? 30.486 -47.153 23.747 1.00 41.27 77 LEU A O 1
ATOM 572 N N . LYS A 1 78 ? 30.537 -45.003 24.352 1.00 40.57 78 LYS A N 1
ATOM 573 C CA . LYS A 1 78 ? 31.758 -44.686 23.573 1.00 47.32 78 LYS A CA 1
ATOM 574 C C . LYS A 1 78 ? 33.016 -45.511 23.864 1.00 46.30 78 LYS A C 1
ATOM 575 O O . LYS A 1 78 ? 33.733 -45.845 22.943 1.00 48.06 78 LYS A O 1
ATOM 581 N N . PRO A 1 79 ? 33.297 -45.811 25.136 1.00 43.07 79 PRO A N 1
ATOM 582 C CA . PRO A 1 79 ? 34.454 -46.670 25.393 1.00 51.20 79 PRO A CA 1
ATOM 583 C C . PRO A 1 79 ? 34.334 -48.025 24.691 1.00 60.76 79 PRO A C 1
ATOM 584 O O . PRO A 1 79 ? 35.344 -48.541 24.186 1.00 52.68 79 PRO A O 1
ATOM 588 N N . ALA A 1 80 ? 33.106 -48.561 24.629 1.00 55.60 80 ALA A N 1
ATOM 589 C CA . ALA A 1 80 ? 32.846 -49.896 24.045 1.00 48.47 80 ALA A CA 1
ATOM 590 C C . ALA A 1 80 ? 33.137 -49.983 22.541 1.00 54.66 80 ALA A C 1
ATOM 591 O O . ALA A 1 80 ? 33.660 -50.991 22.057 1.00 67.97 80 ALA A O 1
ATOM 593 N N . LEU A 1 81 ? 32.784 -48.934 21.808 1.00 52.12 81 LEU A N 1
ATOM 594 C CA . LEU A 1 81 ? 33.168 -48.834 20.392 1.00 63.63 81 LEU A CA 1
ATOM 595 C C . LEU A 1 81 ? 34.675 -49.030 20.241 1.00 64.67 81 LEU A C 1
ATOM 596 O O . LEU A 1 81 ? 35.305 -48.426 19.384 1.00 62.69 81 LEU A O 1
ATOM 598 N N . LYS A 1 88 ? 34.521 -42.028 10.748 1.00 59.14 88 LYS A N 1
ATOM 599 C CA . LYS A 1 88 ? 34.481 -40.659 10.171 1.00 53.85 88 LYS A CA 1
ATOM 600 C C . LYS A 1 88 ? 33.069 -40.073 10.099 1.00 55.25 88 LYS A C 1
ATOM 601 O O . LYS A 1 88 ? 32.271 -40.450 9.242 1.00 57.33 88 LYS A O 1
ATOM 603 N N . ARG A 1 89 ? 32.769 -39.127 10.984 1.00 42.61 89 ARG A N 1
ATOM 604 C CA . ARG A 1 89 ? 31.400 -38.603 11.145 1.00 40.53 89 ARG A CA 1
ATOM 605 C C . ARG A 1 89 ? 30.921 -37.760 9.953 1.00 33.68 89 ARG A C 1
ATOM 606 O O . ARG A 1 89 ? 31.728 -36.933 9.432 1.00 34.70 89 ARG A O 1
ATOM 614 N N . ALA A 1 90 ? 29.620 -37.866 9.585 1.00 26.26 90 ALA A N 1
ATOM 615 C CA . ALA A 1 90 ? 29.101 -36.946 8.571 1.00 20.38 90 ALA A CA 1
ATOM 616 C C . ALA A 1 90 ? 29.010 -35.545 9.185 1.00 20.14 90 ALA A C 1
ATOM 617 O O . ALA A 1 90 ? 28.889 -35.402 10.391 1.00 22.85 90 ALA A O 1
ATOM 619 N N . LYS A 1 91 ? 29.155 -34.553 8.352 1.00 21.70 91 LYS A N 1
ATOM 620 C CA . LYS A 1 91 ? 29.280 -33.177 8.794 1.00 19.74 91 LYS A CA 1
ATOM 621 C C . LYS A 1 91 ? 28.065 -32.391 8.383 1.00 17.94 91 LYS A C 1
ATOM 622 O O . LYS A 1 91 ? 27.563 -32.530 7.293 1.00 18.82 91 LYS A O 1
ATOM 628 N N . ILE A 1 92 ? 27.581 -31.551 9.300 1.00 17.36 92 ILE A N 1
ATOM 629 C CA . ILE A 1 92 ? 26.499 -30.639 9.079 1.00 16.04 92 ILE A CA 1
ATOM 630 C C . ILE A 1 92 ? 26.916 -29.219 9.397 1.00 16.83 92 ILE A C 1
ATOM 631 O O . ILE A 1 92 ? 27.517 -28.987 10.466 1.00 19.36 92 ILE A O 1
ATOM 636 N N . VAL A 1 93 ? 26.726 -28.271 8.451 1.00 14.78 93 VAL A N 1
ATOM 637 C CA . VAL A 1 93 ? 26.910 -26.871 8.743 1.00 15.67 93 VAL A CA 1
ATOM 638 C C . VAL A 1 93 ? 25.514 -26.342 9.029 1.00 14.62 93 VAL A C 1
ATOM 639 O O . VAL A 1 93 ? 24.597 -26.510 8.202 1.00 15.45 93 VAL A O 1
ATOM 643 N N . LEU A 1 94 ? 25.339 -25.742 10.188 1.00 14.53 94 LEU A N 1
ATOM 644 C CA . LEU A 1 94 ? 24.018 -25.388 10.753 1.00 14.55 94 LEU A CA 1
ATOM 645 C C . LEU A 1 94 ? 23.965 -23.924 11.091 1.00 14.79 94 LEU A C 1
ATOM 646 O O . LEU A 1 94 ? 24.886 -23.429 11.704 1.00 16.42 94 LEU A O 1
ATOM 651 N N . ALA A 1 95 ? 22.897 -23.212 10.724 1.00 15.12 95 ALA A N 1
ATOM 652 C CA . ALA A 1 95 ? 22.755 -21.795 11.038 1.00 14.38 95 ALA A CA 1
ATOM 653 C C . ALA A 1 95 ? 21.357 -21.364 11.082 1.00 15.91 95 ALA A C 1
ATOM 654 O O . ALA A 1 95 ? 20.498 -21.879 10.336 1.00 16.18 95 ALA A O 1
ATOM 656 N N . THR A 1 96 ? 21.077 -20.400 11.958 1.00 15.40 96 THR A N 1
ATOM 657 C CA . THR A 1 96 ? 19.914 -19.615 11.842 1.00 16.79 96 THR A CA 1
ATOM 658 C C . THR A 1 96 ? 20.311 -18.438 10.929 1.00 17.42 96 THR A C 1
ATOM 659 O O . THR A 1 96 ? 21.305 -17.779 11.182 1.00 19.73 96 THR A O 1
ATOM 663 N N . VAL A 1 97 ? 19.572 -18.263 9.850 1.00 17.31 97 VAL A N 1
ATOM 664 C CA . VAL A 1 97 ? 19.985 -17.398 8.765 1.00 19.10 97 VAL A CA 1
ATOM 665 C C . VAL A 1 97 ? 19.759 -15.912 9.031 1.00 21.63 97 VAL A C 1
ATOM 666 O O . VAL A 1 97 ? 19.064 -15.515 9.915 1.00 22.73 97 VAL A O 1
ATOM 670 N N . GLU A 1 98 ? 20.362 -15.117 8.164 1.00 22.27 98 GLU A N 1
ATOM 671 C CA . GLU A 1 98 ? 20.348 -13.710 8.238 1.00 23.16 98 GLU A CA 1
ATOM 672 C C . GLU A 1 98 ? 18.858 -13.229 8.304 1.00 19.63 98 GLU A C 1
ATOM 673 O O . GLU A 1 98 ? 17.957 -13.591 7.530 1.00 25.04 98 GLU A O 1
ATOM 679 N N . GLY A 1 99 ? 18.647 -12.363 9.279 1.00 24.04 99 GLY A N 1
ATOM 680 C CA . GLY A 1 99 ? 17.342 -11.747 9.487 1.00 24.94 99 GLY A CA 1
ATOM 681 C C . GLY A 1 99 ? 16.652 -12.352 10.670 1.00 27.22 99 GLY A C 1
ATOM 682 O O . GLY A 1 99 ? 15.649 -11.790 11.106 1.00 28.41 99 GLY A O 1
ATOM 683 N N . ASP A 1 100 ? 17.210 -13.471 11.191 1.00 24.68 100 ASP A N 1
ATOM 684 C CA . ASP A 1 100 ? 16.570 -14.222 12.244 1.00 21.89 100 ASP A CA 1
ATOM 685 C C . ASP A 1 100 ? 17.398 -14.436 13.489 1.00 20.95 100 ASP A C 1
ATOM 686 O O . ASP A 1 100 ? 18.563 -14.742 13.459 1.00 21.20 100 ASP A O 1
ATOM 691 N N . LEU A 1 101 ? 16.721 -14.301 14.658 1.00 21.20 101 LEU A N 1
ATOM 692 C CA . LEU A 1 101 ? 17.395 -14.505 15.948 1.00 21.02 101 LEU A CA 1
ATOM 693 C C . LEU A 1 101 ? 16.858 -15.733 16.712 1.00 22.40 101 LEU A C 1
ATOM 694 O O . LEU A 1 101 ? 17.278 -15.971 17.906 1.00 22.61 101 LEU A O 1
ATOM 699 N N . HIS A 1 102 ? 15.988 -16.494 16.111 1.00 20.04 102 HIS A N 1
ATOM 700 C CA . HIS A 1 102 ? 15.403 -17.650 16.793 1.00 18.84 102 HIS A CA 1
ATOM 701 C C . HIS A 1 102 ? 16.316 -18.842 16.738 1.00 21.91 102 HIS A C 1
ATOM 702 O O . HIS A 1 102 ? 16.658 -19.205 15.594 1.00 24.91 102 HIS A O 1
ATOM 709 N N . ASP A 1 103 ? 16.778 -19.390 17.855 1.00 19.58 103 ASP A N 1
ATOM 710 C CA . ASP A 1 103 ? 17.645 -20.551 17.904 1.00 18.45 103 ASP A CA 1
ATOM 711 C C . ASP A 1 103 ? 17.247 -21.648 18.842 1.00 17.51 103 ASP A C 1
ATOM 712 O O . ASP A 1 103 ? 17.898 -22.687 18.864 1.00 16.86 103 ASP A O 1
ATOM 717 N N . ILE A 1 104 ? 16.121 -21.516 19.545 1.00 17.11 104 ILE A N 1
ATOM 718 C CA . ILE A 1 104 ? 15.778 -22.643 20.434 1.00 16.82 104 ILE A CA 1
ATOM 719 C C . ILE A 1 104 ? 15.617 -23.948 19.686 1.00 16.31 104 ILE A C 1
ATOM 720 O O . ILE A 1 104 ? 16.100 -25.033 20.101 1.00 18.61 104 ILE A O 1
ATOM 725 N N . GLY A 1 105 ? 14.880 -23.875 18.593 1.00 15.36 105 GLY A N 1
ATOM 726 C CA . GLY A 1 105 ? 14.672 -25.055 17.761 1.00 17.31 105 GLY A CA 1
ATOM 727 C C . GLY A 1 105 ? 15.901 -25.626 17.076 1.00 15.86 105 GLY A C 1
ATOM 728 O O . GLY A 1 105 ? 16.183 -26.847 17.070 1.00 16.84 105 GLY A O 1
ATOM 729 N N . LYS A 1 106 ? 16.657 -24.725 16.515 1.00 16.42 106 LYS A N 1
ATOM 730 C CA . LYS A 1 106 ? 17.936 -25.098 15.885 1.00 15.67 106 LYS A CA 1
ATOM 731 C C . LYS A 1 106 ? 18.765 -25.824 16.897 1.00 15.23 106 LYS A C 1
ATOM 732 O O . LYS A 1 106 ? 19.434 -26.792 16.565 1.00 16.91 106 LYS A O 1
ATOM 738 N N . ASN A 1 107 ? 18.784 -25.329 18.133 1.00 14.83 107 ASN A N 1
ATOM 739 C CA . ASN A 1 107 ? 19.634 -25.968 19.137 1.00 14.27 107 ASN A CA 1
ATOM 740 C C . ASN A 1 107 ? 19.147 -27.349 19.606 1.00 14.16 107 ASN A C 1
ATOM 741 O O . ASN A 1 107 ? 19.929 -28.188 20.019 1.00 16.46 107 ASN A O 1
ATOM 746 N N . ILE A 1 108 ? 17.824 -27.555 19.605 1.00 15.00 108 ILE A N 1
ATOM 747 C CA . ILE A 1 108 ? 17.252 -28.888 19.807 1.00 15.76 108 ILE A CA 1
ATOM 748 C C . ILE A 1 108 ? 17.747 -29.853 18.747 1.00 16.76 108 ILE A C 1
ATOM 749 O O . ILE A 1 108 ? 18.247 -30.925 19.043 1.00 17.28 108 ILE A O 1
ATOM 754 N N . PHE A 1 109 ? 17.710 -29.428 17.499 1.00 15.48 109 PHE A N 1
ATOM 755 C CA . PHE A 1 109 ? 18.263 -30.208 16.431 1.00 17.35 109 PHE A CA 1
ATOM 756 C C . PHE A 1 109 ? 19.753 -30.426 16.558 1.00 14.68 109 PHE A C 1
ATOM 757 O O . PHE A 1 109 ? 20.189 -31.561 16.379 1.00 16.38 109 PHE A O 1
ATOM 765 N N . ARG A 1 110 ? 20.507 -29.403 16.906 1.00 14.80 110 ARG A N 1
ATOM 766 C CA . ARG A 1 110 ? 21.923 -29.526 17.088 1.00 16.65 110 ARG A CA 1
ATOM 767 C C . ARG A 1 110 ? 22.215 -30.619 18.114 1.00 15.71 110 ARG A C 1
ATOM 768 O O . ARG A 1 110 ? 23.088 -31.483 17.906 1.00 16.52 110 ARG A O 1
ATOM 776 N N . THR A 1 111 ? 21.482 -30.635 19.234 1.00 16.07 111 THR A N 1
ATOM 777 C CA . THR A 1 111 ? 21.755 -31.607 20.294 1.00 17.20 111 THR A CA 1
ATOM 778 C C . THR A 1 111 ? 21.435 -33.012 19.749 1.00 15.28 111 THR A C 1
ATOM 779 O O . THR A 1 111 ? 22.230 -33.930 19.988 1.00 18.03 111 THR A O 1
ATOM 783 N N . MET A 1 112 ? 20.317 -33.212 19.072 1.00 16.31 112 MET A N 1
ATOM 784 C CA . MET A 1 112 ? 19.946 -34.542 18.528 1.00 16.22 112 MET A CA 1
ATOM 785 C C . MET A 1 112 ? 20.950 -34.979 17.495 1.00 18.24 112 MET A C 1
ATOM 786 O O . MET A 1 112 ? 21.317 -36.132 17.479 1.00 18.51 112 MET A O 1
ATOM 791 N N . ALA A 1 113 ? 21.405 -34.058 16.666 1.00 16.44 113 ALA A N 1
ATOM 792 C CA . ALA A 1 113 ? 22.325 -34.433 15.585 1.00 15.99 113 ALA A CA 1
ATOM 793 C C . ALA A 1 113 ? 23.691 -34.841 16.122 1.00 18.14 113 ALA A C 1
ATOM 794 O O . ALA A 1 113 ? 24.286 -35.837 15.700 1.00 19.82 113 ALA A O 1
ATOM 796 N N . GLU A 1 114 ? 24.191 -34.089 17.120 1.00 15.10 114 GLU A N 1
ATOM 797 C CA . GLU A 1 114 ? 25.426 -34.390 17.825 1.00 17.16 114 GLU A CA 1
ATOM 798 C C . GLU A 1 114 ? 25.330 -35.784 18.516 1.00 20.14 114 GLU A C 1
ATOM 799 O O . GLU A 1 114 ? 26.233 -36.564 18.404 1.00 21.85 114 GLU A O 1
ATOM 805 N N . ALA A 1 115 ? 24.215 -36.045 19.153 1.00 16.93 115 ALA A N 1
ATOM 806 C CA . ALA A 1 115 ? 23.989 -37.305 19.814 1.00 20.85 115 ALA A CA 1
ATOM 807 C C . ALA A 1 115 ? 23.841 -38.461 18.843 1.00 21.22 115 ALA A C 1
ATOM 808 O O . ALA A 1 115 ? 23.971 -39.604 19.250 1.00 24.40 115 ALA A O 1
ATOM 810 N N . SER A 1 116 ? 23.559 -38.180 17.573 1.00 20.81 116 SER A N 1
ATOM 811 C CA . SER A 1 116 ? 23.369 -39.156 16.540 1.00 20.90 116 SER A CA 1
ATOM 812 C C . SER A 1 116 ? 24.595 -39.323 15.700 1.00 21.61 116 SER A C 1
ATOM 813 O O . SER A 1 116 ? 24.499 -40.001 14.679 1.00 27.29 116 SER A O 1
ATOM 816 N N . GLY A 1 117 ? 25.723 -38.801 16.156 1.00 23.53 117 GLY A N 1
ATOM 817 C CA . GLY A 1 117 ? 27.025 -39.006 15.551 1.00 24.85 117 GLY A CA 1
ATOM 818 C C . GLY A 1 117 ? 27.411 -38.071 14.451 1.00 25.53 117 GLY A C 1
ATOM 819 O O . GLY A 1 117 ? 28.403 -38.340 13.748 1.00 26.27 117 GLY A O 1
ATOM 820 N N . PHE A 1 118 ? 26.701 -36.939 14.307 1.00 20.64 118 PHE A N 1
ATOM 821 C CA . PHE A 1 118 ? 27.135 -35.985 13.301 1.00 17.96 118 PHE A CA 1
ATOM 822 C C . PHE A 1 118 ? 28.143 -35.010 13.901 1.00 20.76 118 PHE A C 1
ATOM 823 O O . PHE A 1 118 ? 28.021 -34.633 15.085 1.00 22.28 118 PHE A O 1
ATOM 831 N N . GLU A 1 119 ? 29.084 -34.518 13.112 1.00 20.15 119 GLU A N 1
ATOM 832 C CA . GLU A 1 119 ? 29.935 -33.372 13.486 1.00 19.11 119 GLU A CA 1
ATOM 833 C C . GLU A 1 119 ? 29.205 -32.113 13.017 1.00 23.35 119 GLU A C 1
ATOM 834 O O . GLU A 1 119 ? 28.915 -31.976 11.804 1.00 22.09 119 GLU A O 1
ATOM 840 N N . VAL A 1 120 ? 28.778 -31.267 13.956 1.00 20.46 120 VAL A N 1
ATOM 841 C CA . VAL A 1 120 ? 27.943 -30.179 13.661 1.00 18.21 120 VAL A CA 1
ATOM 842 C C . VAL A 1 120 ? 28.775 -28.889 13.832 1.00 18.96 120 VAL A C 1
ATOM 843 O O . VAL A 1 120 ? 29.350 -28.621 14.927 1.00 21.80 120 VAL A O 1
ATOM 847 N N . PHE A 1 121 ? 28.819 -28.103 12.781 1.00 18.36 121 PHE A N 1
ATOM 848 C CA . PHE A 1 121 ? 29.420 -26.763 12.787 1.00 17.34 121 PHE A CA 1
ATOM 849 C C . PHE A 1 121 ? 28.283 -25.731 12.934 1.00 19.43 121 PHE A C 1
ATOM 850 O O . PHE A 1 121 ? 27.601 -25.380 11.954 1.00 19.26 121 PHE A O 1
ATOM 858 N N . ASP A 1 122 ? 28.038 -25.342 14.193 1.00 19.64 122 ASP A N 1
ATOM 859 C CA . ASP A 1 122 ? 27.023 -24.376 14.507 1.00 17.59 122 ASP A CA 1
ATOM 860 C C . ASP A 1 122 ? 27.487 -22.965 14.365 1.00 18.93 122 ASP A C 1
ATOM 861 O O . ASP A 1 122 ? 28.405 -22.539 15.109 1.00 23.79 122 ASP A O 1
ATOM 866 N N . LEU A 1 123 ? 26.948 -22.258 13.374 1.00 17.45 123 LEU A N 1
ATOM 867 C CA . LEU A 1 123 ? 27.377 -20.920 13.077 1.00 18.29 123 LEU A CA 1
ATOM 868 C C . LEU A 1 123 ? 26.603 -19.856 13.896 1.00 20.01 123 LEU A C 1
ATOM 869 O O . LEU A 1 123 ? 26.888 -18.666 13.848 1.00 21.08 123 LEU A O 1
ATOM 874 N N . GLY A 1 124 ? 25.590 -20.275 14.629 1.00 17.88 124 GLY A N 1
ATOM 875 C CA . GLY A 1 124 ? 24.806 -19.382 15.478 1.00 18.02 124 GLY A CA 1
ATOM 876 C C . GLY A 1 124 ? 23.624 -18.720 14.815 1.00 21.29 124 GLY A C 1
ATOM 877 O O . GLY A 1 124 ? 22.984 -19.331 13.972 1.00 17.80 124 GLY A O 1
ATOM 878 N N . ILE A 1 125 ? 23.328 -17.465 15.128 1.00 20.04 125 ILE A N 1
ATOM 879 C CA . ILE A 1 125 ? 22.126 -16.740 14.607 1.00 18.79 125 ILE A CA 1
ATOM 880 C C . ILE A 1 125 ? 22.452 -15.574 13.657 1.00 17.37 125 ILE A C 1
ATOM 881 O O . ILE A 1 125 ? 23.610 -15.081 13.736 1.00 21.06 125 ILE A O 1
ATOM 886 N N . ASP A 1 126 ? 21.457 -15.104 12.973 1.00 21.94 126 ASP A N 1
ATOM 887 C CA . ASP A 1 126 ? 21.557 -14.007 12.029 1.00 20.53 126 ASP A CA 1
ATOM 888 C C . ASP A 1 1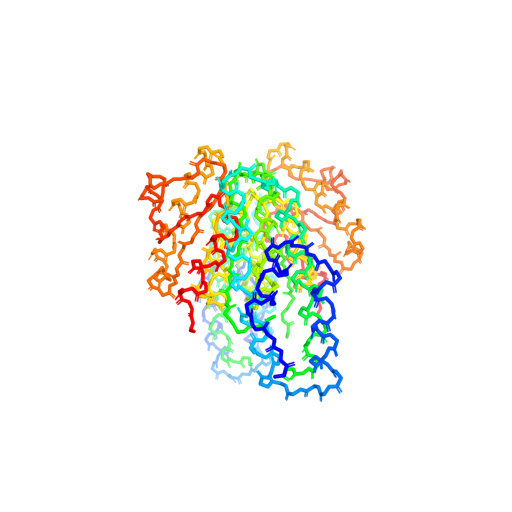26 ? 22.725 -14.129 11.123 1.00 22.18 126 ASP A C 1
ATOM 889 O O . ASP A 1 126 ? 23.368 -13.175 10.857 1.00 25.62 126 ASP A O 1
ATOM 894 N N . VAL A 1 127 ? 22.985 -15.312 10.621 1.00 19.37 127 VAL A N 1
ATOM 895 C CA . VAL A 1 127 ? 24.256 -15.619 9.970 1.00 18.32 127 VAL A CA 1
ATOM 896 C C . VAL A 1 127 ? 24.206 -15.209 8.487 1.00 18.28 127 VAL A C 1
ATOM 897 O O . VAL A 1 127 ? 23.353 -15.658 7.746 1.00 18.81 127 VAL A O 1
ATOM 901 N N . PRO A 1 128 ? 25.103 -14.320 8.065 1.00 17.37 128 PRO A N 1
ATOM 902 C CA . PRO A 1 128 ? 25.074 -13.910 6.641 1.00 19.46 128 PRO A CA 1
ATOM 903 C C . PRO A 1 128 ? 25.335 -15.049 5.646 1.00 17.46 128 PRO A C 1
ATOM 904 O O . PRO A 1 128 ? 26.056 -15.990 5.977 1.00 16.60 128 PRO A O 1
ATOM 908 N N . VAL A 1 129 ? 24.659 -14.964 4.519 1.00 18.68 129 VAL A N 1
ATOM 909 C CA . VAL A 1 129 ? 24.861 -15.889 3.416 1.00 18.93 129 VAL A CA 1
ATOM 910 C C . VAL A 1 129 ? 26.305 -16.178 3.157 1.00 15.91 129 VAL A C 1
ATOM 911 O O . VAL A 1 129 ? 26.770 -17.344 3.046 1.00 17.03 129 VAL A O 1
ATOM 915 N N . LYS A 1 130 ? 27.064 -15.101 3.003 1.00 17.98 130 LYS A N 1
ATOM 916 C CA . LYS A 1 130 ? 28.488 -15.277 2.611 1.00 19.21 130 LYS A CA 1
ATOM 917 C C . LYS A 1 130 ? 29.296 -16.099 3.627 1.00 17.02 130 LYS A C 1
ATOM 918 O O . LYS A 1 130 ? 30.192 -16.836 3.365 1.00 19.80 130 LYS A O 1
ATOM 924 N N . ILE A 1 131 ? 28.945 -15.925 4.895 1.00 18.86 131 ILE A N 1
ATOM 925 C CA . ILE A 1 131 ? 29.603 -16.707 5.990 1.00 16.69 131 ILE A CA 1
ATOM 926 C C . ILE A 1 131 ? 29.235 -18.192 5.972 1.00 17.27 131 ILE A C 1
ATOM 927 O O . ILE A 1 131 ? 30.065 -19.060 6.191 1.00 18.13 131 ILE A O 1
ATOM 932 N N . ILE A 1 132 ? 27.953 -18.489 5.748 1.00 15.65 132 ILE A N 1
ATOM 933 C CA . ILE A 1 132 ? 27.552 -19.869 5.506 1.00 15.98 132 ILE A CA 1
ATOM 934 C C . ILE A 1 132 ? 28.299 -20.498 4.306 1.00 15.67 132 ILE A C 1
ATOM 935 O O . ILE A 1 132 ? 28.861 -21.575 4.473 1.00 16.58 132 ILE A O 1
ATOM 940 N N . VAL A 1 133 ? 28.290 -19.783 3.177 1.00 16.68 133 VAL A N 1
ATOM 941 C CA . VAL A 1 133 ? 28.979 -20.321 2.016 1.00 18.16 133 VAL A CA 1
ATOM 942 C C . VAL A 1 133 ? 30.474 -20.517 2.250 1.00 16.71 133 VAL A C 1
ATOM 943 O O . VAL A 1 133 ? 31.059 -21.591 1.894 1.00 19.83 133 VAL A O 1
ATOM 947 N N . ASP A 1 134 ? 31.147 -19.570 2.908 1.00 19.10 134 ASP A N 1
ATOM 948 C CA . ASP A 1 134 ? 32.549 -19.751 3.260 1.00 18.10 134 ASP A CA 1
ATOM 949 C C . ASP A 1 134 ? 32.822 -20.959 4.149 1.00 16.80 134 ASP A C 1
ATOM 950 O O . ASP A 1 134 ? 33.778 -21.740 3.942 1.00 19.23 134 ASP A O 1
ATOM 955 N N . LYS A 1 135 ? 31.907 -21.241 5.086 1.00 17.71 135 LYS A N 1
ATOM 956 C CA . LYS A 1 135 ? 32.074 -22.372 5.928 1.00 17.87 135 LYS A CA 1
ATOM 957 C C . LYS A 1 135 ? 31.916 -23.710 5.152 1.00 17.78 135 LYS A C 1
ATOM 958 O O . LYS A 1 135 ? 32.589 -24.645 5.392 1.00 18.94 135 LYS A O 1
ATOM 964 N N . VAL A 1 136 ? 31.009 -23.724 4.192 1.00 16.85 136 VAL A N 1
ATOM 965 C CA . VAL A 1 136 ? 30.800 -24.910 3.345 1.00 16.80 136 VAL A CA 1
ATOM 966 C C . VAL A 1 136 ? 32.056 -25.151 2.513 1.00 18.61 136 VAL A C 1
ATOM 967 O O . VAL A 1 136 ? 32.520 -26.288 2.429 1.00 19.32 136 VAL A O 1
ATOM 971 N N . LYS A 1 137 ? 32.650 -24.089 1.970 1.00 18.44 137 LYS A N 1
ATOM 972 C CA . LYS A 1 137 ? 33.923 -24.276 1.271 1.00 19.89 137 LYS A CA 1
ATOM 973 C C . LYS A 1 137 ? 35.031 -24.841 2.143 1.00 19.45 137 LYS A C 1
ATOM 974 O O . LYS A 1 137 ? 35.864 -25.620 1.684 1.00 22.17 137 LYS A O 1
ATOM 980 N N . GLU A 1 138 ? 35.099 -24.364 3.407 1.00 19.10 138 GLU A N 1
ATOM 981 C CA . GLU A 1 138 ? 36.073 -24.788 4.356 1.00 20.58 138 GLU A CA 1
ATOM 982 C C . GLU A 1 138 ? 35.981 -26.224 4.774 1.00 21.11 138 GLU A C 1
ATOM 983 O O . GLU A 1 138 ? 37.017 -26.928 4.868 1.00 23.07 138 GLU A O 1
ATOM 989 N N . VAL A 1 139 ? 34.782 -26.709 5.105 1.00 19.69 139 VAL A N 1
ATOM 990 C CA . VAL A 1 139 ? 34.657 -28.004 5.744 1.00 20.60 139 VAL A CA 1
ATOM 991 C C . VAL A 1 139 ? 34.008 -29.100 4.877 1.00 19.79 139 VAL A C 1
ATOM 992 O O . VAL A 1 139 ? 34.007 -30.271 5.215 1.00 23.74 139 VAL A O 1
ATOM 996 N N . ASN A 1 140 ? 33.492 -28.728 3.712 1.00 18.86 140 ASN A N 1
ATOM 997 C CA . ASN A 1 140 ? 32.871 -29.678 2.799 1.00 23.23 140 ASN A CA 1
ATOM 998 C C . ASN A 1 140 ? 31.859 -30.631 3.470 1.00 19.74 140 ASN A C 1
ATOM 999 O O . ASN A 1 140 ? 31.991 -31.866 3.460 1.00 21.76 140 ASN A O 1
ATOM 1004 N N . PRO A 1 141 ? 30.798 -30.031 4.025 1.00 21.10 141 PRO A N 1
ATOM 1005 C CA . PRO A 1 141 ? 29.853 -30.885 4.709 1.00 19.03 141 PRO A CA 1
ATOM 1006 C C . PRO A 1 141 ? 28.996 -31.681 3.777 1.00 17.21 141 PRO A C 1
ATOM 1007 O O . PRO A 1 141 ? 28.743 -31.287 2.641 1.00 21.41 141 PRO A O 1
ATOM 1011 N N . GLU A 1 142 ? 28.453 -32.757 4.301 1.00 18.44 142 GLU A N 1
ATOM 1012 C CA . GLU A 1 142 ? 27.395 -33.506 3.594 1.00 20.28 142 GLU A CA 1
ATOM 1013 C C . GLU A 1 142 ? 26.051 -32.789 3.543 1.00 16.59 142 GLU A C 1
ATOM 1014 O O . GLU A 1 142 ? 25.243 -32.965 2.618 1.00 17.29 142 GLU A O 1
ATOM 1020 N N . ILE A 1 143 ? 25.761 -32.034 4.603 1.00 17.06 143 ILE A N 1
ATOM 1021 C CA . ILE A 1 143 ? 24.456 -31.394 4.865 1.00 15.59 143 ILE A CA 1
ATOM 1022 C C . ILE A 1 143 ? 24.633 -29.948 5.314 1.00 15.53 143 ILE A C 1
ATOM 1023 O O . ILE A 1 143 ? 25.550 -29.646 6.122 1.00 16.26 143 ILE A O 1
ATOM 1028 N N . VAL A 1 144 ? 23.795 -29.086 4.774 1.00 14.91 144 VAL A N 1
ATOM 1029 C CA . VAL A 1 144 ? 23.617 -27.736 5.272 1.00 15.10 144 VAL A CA 1
ATOM 1030 C C . VAL A 1 144 ? 22.218 -27.626 5.83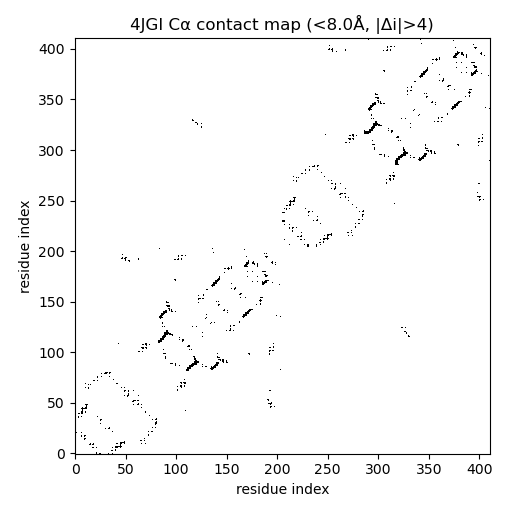8 1.00 15.97 144 VAL A C 1
ATOM 1031 O O . VAL A 1 144 ? 21.253 -27.970 5.169 1.00 16.76 144 VAL A O 1
ATOM 1035 N N . GLY A 1 145 ? 22.114 -27.237 7.123 1.00 15.89 145 GLY A N 1
ATOM 1036 C CA . GLY A 1 145 ? 20.816 -27.076 7.787 1.00 15.42 145 GLY A CA 1
ATOM 1037 C C . GLY A 1 145 ? 20.606 -25.607 8.129 1.00 15.25 145 GLY A C 1
ATOM 1038 O O . GLY A 1 145 ? 21.503 -24.955 8.717 1.00 16.47 145 GLY A O 1
ATOM 1039 N N . LEU A 1 146 ? 19.470 -25.100 7.717 1.00 14.08 146 LEU A N 1
ATOM 1040 C CA . LEU A 1 146 ? 19.121 -23.718 7.814 1.00 15.12 146 LEU A CA 1
ATOM 1041 C C . LEU A 1 146 ? 17.812 -23.564 8.613 1.00 14.22 146 LEU A C 1
ATOM 1042 O O . LEU A 1 146 ? 16.813 -24.233 8.317 1.00 16.85 146 LEU A O 1
ATOM 1047 N N . SER A 1 147 ? 17.852 -22.687 9.611 1.00 15.52 147 SER A N 1
ATOM 1048 C CA . SER A 1 147 ? 16.702 -22.329 10.469 1.00 16.50 147 SER A CA 1
ATOM 1049 C C . SER A 1 147 ? 16.231 -20.900 10.221 1.00 16.35 147 SER A C 1
ATOM 1050 O O . SER A 1 147 ? 17.042 -20.024 10.094 1.00 17.82 147 SER A O 1
ATOM 1053 N N . GLY A 1 148 ? 14.934 -20.730 10.266 1.00 17.68 148 GLY A N 1
ATOM 1054 C CA . GLY A 1 148 ? 14.378 -19.407 10.225 1.00 20.19 148 GLY A CA 1
ATOM 1055 C C . GLY A 1 148 ? 12.896 -19.418 10.384 1.00 17.80 148 GLY A C 1
ATOM 1056 O O . GLY A 1 148 ? 12.223 -20.427 10.126 1.00 19.23 148 GLY A O 1
ATOM 1057 N N . VAL A 1 149 ? 12.369 -18.215 10.700 1.00 21.70 149 VAL A N 1
ATOM 1058 C CA . VAL A 1 149 ? 10.929 -18.035 10.793 1.00 21.73 149 VAL A CA 1
ATOM 1059 C C . VAL A 1 149 ? 10.431 -16.782 10.075 1.00 23.15 149 VAL A C 1
ATOM 1060 O O . VAL A 1 149 ? 9.422 -16.855 9.339 1.00 23.87 149 VAL A O 1
ATOM 1064 N N . LEU A 1 150 ? 11.079 -15.678 10.236 1.00 23.20 150 LEU A N 1
ATOM 1065 C CA . LEU A 1 150 ? 10.588 -14.449 9.588 1.00 26.37 150 LEU A CA 1
ATOM 1066 C C . LEU A 1 150 ? 10.647 -14.604 8.061 1.00 22.86 150 LEU A C 1
ATOM 1067 O O . LEU A 1 150 ? 11.482 -15.324 7.516 1.00 24.88 150 LEU A O 1
ATOM 1072 N N . THR A 1 151 ? 9.818 -13.849 7.375 1.00 24.56 151 THR A N 1
ATOM 1073 C CA . THR A 1 151 ? 9.773 -13.946 5.902 1.00 26.65 151 THR A CA 1
ATOM 1074 C C . THR A 1 151 ? 11.095 -13.542 5.309 1.00 23.83 151 THR A C 1
ATOM 1075 O O . THR A 1 151 ? 11.565 -14.175 4.376 1.00 27.08 151 THR A O 1
ATOM 1079 N N . LEU A 1 152 ? 11.751 -12.539 5.873 1.00 25.97 152 LEU A N 1
ATOM 1080 C CA . LEU A 1 152 ? 13.102 -12.146 5.435 1.00 29.23 152 LEU A CA 1
ATOM 1081 C C . LEU A 1 152 ? 14.125 -13.283 5.542 1.00 26.05 152 LEU A C 1
ATOM 1082 O O . LEU A 1 152 ? 15.069 -13.429 4.720 1.00 25.70 152 LEU A O 1
ATOM 1087 N N . ALA A 1 153 ? 13.990 -14.061 6.625 1.00 22.03 153 ALA A N 1
ATOM 1088 C CA . ALA A 1 153 ? 14.855 -15.230 6.826 1.00 20.84 153 ALA A CA 1
ATOM 1089 C C . ALA A 1 153 ? 14.575 -16.267 5.771 1.00 19.84 153 ALA A C 1
ATOM 1090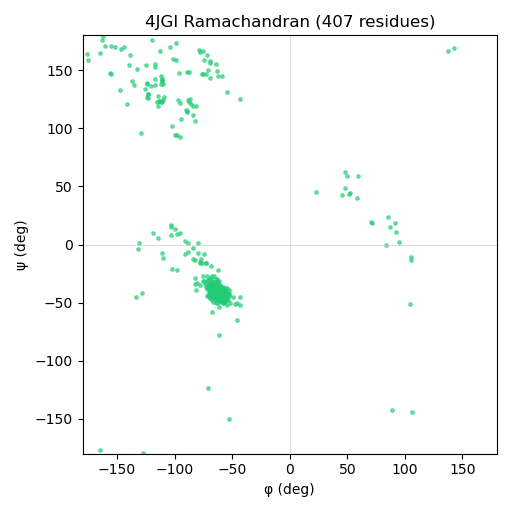 O O . ALA A 1 153 ? 15.501 -16.955 5.315 1.00 20.10 153 ALA A O 1
ATOM 1092 N N . LEU A 1 154 ? 13.341 -16.502 5.457 1.00 20.59 154 LEU A N 1
ATOM 1093 C CA . LEU A 1 154 ? 13.003 -17.499 4.454 1.00 22.40 154 LEU A CA 1
ATOM 1094 C C . LEU A 1 154 ? 13.638 -17.064 3.105 1.00 22.86 154 LEU A C 1
ATOM 1095 O O . LEU A 1 154 ? 14.167 -17.918 2.329 1.00 23.11 154 LEU A O 1
ATOM 1100 N N . ASP A 1 155 ? 13.561 -15.760 2.804 1.00 21.83 155 ASP A N 1
ATOM 1101 C CA . ASP A 1 155 ? 14.322 -15.214 1.689 1.00 22.74 155 ASP A CA 1
ATOM 1102 C C . ASP A 1 155 ? 15.845 -15.485 1.768 1.00 21.04 155 ASP A C 1
ATOM 1103 O O . ASP A 1 155 ? 16.486 -15.870 0.748 1.00 22.20 155 ASP A O 1
ATOM 1108 N N . SER A 1 156 ? 16.464 -15.299 2.933 1.00 21.40 156 SER A N 1
ATOM 1109 C CA . SER A 1 156 ? 17.871 -15.565 3.084 1.00 18.94 156 SER A CA 1
ATOM 1110 C C . SER A 1 156 ? 18.176 -17.063 2.857 1.00 18.55 156 SER A C 1
ATOM 1111 O O . SER A 1 156 ? 19.257 -17.403 2.414 1.00 19.42 156 SER A O 1
ATOM 1114 N N . MET A 1 157 ? 17.264 -17.946 3.229 1.00 19.19 157 MET A N 1
ATOM 1115 C CA . MET A 1 157 ? 17.427 -19.378 2.912 1.00 17.63 157 MET A CA 1
ATOM 1116 C C . MET A 1 157 ? 17.568 -19.578 1.395 1.00 17.46 157 MET A C 1
ATOM 1117 O O . MET A 1 157 ? 18.457 -20.317 0.940 1.00 17.51 157 MET A O 1
ATOM 1122 N N . ARG A 1 158 ? 16.669 -18.952 0.645 1.00 19.06 158 ARG A N 1
ATOM 1123 C CA . ARG A 1 158 ? 16.714 -19.044 -0.820 1.00 18.68 158 ARG A CA 1
ATOM 1124 C C . ARG A 1 158 ? 17.995 -18.441 -1.344 1.00 19.55 158 ARG A C 1
ATOM 1125 O O . ARG A 1 158 ? 18.643 -19.064 -2.221 1.00 21.20 158 ARG A O 1
ATOM 1133 N N . GLU A 1 159 ? 18.390 -17.297 -0.824 1.00 18.19 159 GLU A N 1
ATOM 1134 C CA . GLU A 1 159 ? 19.652 -16.737 -1.212 1.00 19.05 159 GLU A CA 1
ATOM 1135 C C . GLU A 1 159 ? 20.889 -17.583 -0.934 1.00 18.46 159 GLU A C 1
ATOM 1136 O O . GLU A 1 159 ? 21.868 -17.637 -1.716 1.00 20.54 159 GLU A O 1
ATOM 1142 N N . THR A 1 160 ? 20.865 -18.299 0.204 1.00 17.36 160 THR A N 1
ATOM 1143 C CA . THR A 1 160 ? 21.961 -19.209 0.559 1.00 19.11 160 THR A CA 1
ATOM 1144 C C . THR A 1 160 ? 22.049 -20.383 -0.457 1.00 18.82 160 THR A C 1
ATOM 1145 O O . THR A 1 160 ? 23.144 -20.706 -0.956 1.00 17.95 160 THR A O 1
ATOM 1149 N N . VAL A 1 161 ? 20.922 -20.957 -0.800 1.00 17.91 161 VAL A N 1
ATOM 1150 C CA . VAL A 1 161 ? 20.900 -22.056 -1.812 1.00 17.58 161 VAL A CA 1
ATOM 1151 C C . VAL A 1 161 ? 21.383 -21.546 -3.159 1.00 19.76 161 VAL A C 1
ATOM 1152 O O . VAL A 1 161 ? 22.201 -22.208 -3.785 1.00 19.02 161 VAL A O 1
ATOM 1156 N N . ASP A 1 162 ? 20.944 -20.361 -3.503 1.00 18.76 162 ASP A N 1
ATOM 1157 C CA . ASP A 1 162 ? 21.313 -19.767 -4.813 1.00 18.87 162 ASP A CA 1
ATOM 1158 C C . ASP A 1 162 ? 22.839 -19.522 -4.834 1.00 18.81 162 ASP A C 1
ATOM 1159 O O . ASP A 1 162 ? 23.552 -19.745 -5.851 1.00 21.82 162 ASP A O 1
ATOM 1164 N N . ALA A 1 163 ? 23.392 -19.031 -3.730 1.00 18.70 163 ALA A N 1
ATOM 1165 C CA . ALA A 1 163 ? 24.839 -18.842 -3.610 1.00 21.01 163 ALA A CA 1
ATOM 1166 C C . ALA A 1 163 ? 25.639 -20.135 -3.688 1.00 20.38 163 ALA A C 1
ATOM 1167 O O . ALA A 1 163 ? 26.669 -20.199 -4.266 1.00 22.01 163 ALA A O 1
ATOM 1169 N N . LEU A 1 164 ? 25.124 -21.202 -3.100 1.00 17.51 164 LEU A N 1
ATOM 1170 C CA . LEU A 1 164 ? 25.774 -22.509 -3.193 1.00 18.54 164 LEU A CA 1
ATOM 1171 C C . LEU A 1 164 ? 25.752 -22.999 -4.630 1.00 18.67 164 LEU A C 1
ATOM 1172 O O . LEU A 1 164 ? 26.739 -23.641 -5.074 1.00 21.47 164 LEU A O 1
ATOM 1177 N N . LYS A 1 165 ? 24.668 -22.748 -5.342 1.00 18.27 165 LYS A N 1
ATOM 1178 C CA . LYS A 1 165 ? 24.562 -23.096 -6.765 1.00 22.03 165 LYS A CA 1
ATOM 1179 C C . LYS A 1 165 ? 25.618 -22.286 -7.570 1.00 23.23 165 LYS A C 1
ATOM 1180 O O . LYS A 1 165 ? 26.360 -22.885 -8.412 1.00 23.02 165 LYS A O 1
ATOM 1186 N N . ALA A 1 166 ? 25.743 -21.001 -7.305 1.00 22.33 166 ALA A N 1
ATOM 1187 C CA . ALA A 1 166 ? 26.698 -20.164 -8.032 1.00 22.06 166 ALA A CA 1
ATOM 1188 C C . ALA A 1 166 ? 28.149 -20.572 -7.840 1.00 25.19 166 ALA A C 1
ATOM 1189 O O . ALA A 1 166 ? 28.973 -20.451 -8.748 1.00 30.22 166 ALA A O 1
ATOM 1191 N N . GLU A 1 167 ? 28.456 -21.099 -6.662 1.00 21.66 167 GLU A N 1
ATOM 1192 C CA . GLU A 1 167 ? 29.787 -21.507 -6.320 1.00 21.53 167 GLU A CA 1
ATOM 1193 C C . GLU A 1 167 ? 30.056 -22.937 -6.718 1.00 20.42 167 GLU A C 1
ATOM 1194 O O . GLU A 1 167 ? 31.122 -23.398 -6.412 1.00 22.39 167 GLU A O 1
ATOM 1200 N N . GLY A 1 168 ? 29.098 -23.652 -7.343 1.00 20.42 168 GLY A N 1
ATOM 1201 C CA . GLY A 1 168 ? 29.352 -25.062 -7.718 1.00 23.49 168 GLY A CA 1
ATOM 1202 C C . GLY A 1 168 ? 29.407 -26.066 -6.575 1.00 21.61 168 GLY A C 1
ATOM 1203 O O . GLY A 1 168 ? 29.983 -27.134 -6.675 1.00 21.75 168 GLY A O 1
ATOM 1204 N N . LEU A 1 169 ? 28.852 -25.656 -5.453 1.00 20.17 169 LEU A N 1
ATOM 1205 C CA . LEU A 1 169 ? 28.811 -26.500 -4.237 1.00 18.51 169 LEU A CA 1
ATOM 1206 C C . LEU A 1 169 ? 27.491 -27.267 -3.999 1.00 19.04 169 LEU A C 1
ATOM 1207 O O . LEU A 1 169 ? 27.479 -28.284 -3.257 1.00 22.23 169 LEU A O 1
ATOM 1212 N N . ARG A 1 170 ? 26.410 -26.786 -4.592 1.00 20.20 170 ARG A N 1
ATOM 1213 C CA . ARG A 1 170 ? 25.049 -27.253 -4.263 1.00 18.43 170 ARG A CA 1
ATOM 1214 C C . ARG A 1 170 ? 24.826 -28.718 -4.555 1.00 19.06 170 ARG A C 1
ATOM 1215 O O . ARG A 1 170 ? 24.161 -29.452 -3.848 1.00 21.14 170 ARG A O 1
ATOM 1223 N N . ASN A 1 171 ? 25.349 -29.194 -5.651 1.00 22.37 171 ASN A N 1
ATOM 1224 C CA . ASN A 1 171 ? 24.987 -30.543 -6.093 1.00 24.54 171 ASN A CA 1
ATOM 1225 C C . ASN A 1 171 ? 25.697 -31.600 -5.314 1.00 23.11 171 ASN A C 1
ATOM 1226 O O . ASN A 1 171 ? 25.364 -32.743 -5.441 1.00 28.51 171 ASN A O 1
ATOM 1231 N N . ASP A 1 172 ? 26.715 -31.252 -4.538 1.00 20.69 172 ASP A N 1
ATOM 1232 C CA . ASP A 1 172 ? 27.397 -32.220 -3.733 1.00 22.85 172 ASP A CA 1
ATOM 1233 C C . ASP A 1 172 ? 27.030 -32.176 -2.235 1.00 19.84 172 ASP A C 1
ATOM 1234 O O . ASP A 1 172 ? 27.752 -32.757 -1.397 1.00 23.16 172 ASP A O 1
ATOM 1239 N N . LEU A 1 173 ? 25.930 -31.533 -1.913 1.00 20.74 173 LEU A N 1
ATOM 1240 C CA . LEU A 1 173 ? 25.443 -31.581 -0.532 1.00 20.34 173 LEU A CA 1
ATOM 1241 C C . LEU A 1 173 ? 23.930 -31.611 -0.533 1.00 20.08 173 LEU A C 1
ATOM 1242 O O . LEU A 1 173 ? 23.276 -31.379 -1.533 1.00 19.74 173 LEU A O 1
ATOM 1247 N N . LYS A 1 174 ? 23.347 -31.862 0.639 1.00 17.27 174 LYS A N 1
ATOM 1248 C CA . LYS A 1 174 ? 21.944 -31.830 0.801 1.00 16.65 174 LYS A CA 1
ATOM 1249 C C . LYS A 1 174 ? 21.627 -30.628 1.706 1.00 16.87 174 LYS A C 1
ATOM 1250 O O . LYS A 1 174 ? 22.375 -30.371 2.633 1.00 18.25 174 LYS A O 1
ATOM 1256 N N . VAL A 1 175 ? 20.517 -29.980 1.458 1.00 15.20 175 VAL A N 1
ATOM 1257 C CA . VAL A 1 175 ? 20.027 -28.823 2.216 1.00 16.05 175 VAL A CA 1
ATOM 1258 C C . VAL A 1 175 ? 18.736 -29.195 2.908 1.00 16.36 175 VAL A C 1
ATOM 1259 O O . VAL A 1 175 ? 17.777 -29.601 2.276 1.00 17.91 175 VAL A O 1
ATOM 1263 N N . ILE A 1 176 ? 18.719 -29.060 4.246 1.00 16.36 176 ILE A N 1
ATOM 1264 C CA . ILE A 1 176 ? 17.499 -29.268 5.043 1.00 15.70 176 ILE A CA 1
ATOM 1265 C C . ILE A 1 176 ? 17.155 -27.936 5.725 1.00 15.17 176 ILE A C 1
ATOM 1266 O O . ILE A 1 176 ? 18.043 -27.270 6.252 1.00 15.56 176 ILE A O 1
ATOM 1271 N N . ILE A 1 177 ? 15.867 -27.594 5.720 1.00 17.05 177 ILE A N 1
ATOM 1272 C CA . ILE A 1 177 ? 15.404 -26.389 6.378 1.00 16.77 177 ILE A CA 1
ATOM 1273 C C . ILE A 1 177 ? 14.441 -26.782 7.512 1.00 17.45 177 ILE A C 1
ATOM 1274 O O . ILE A 1 177 ? 13.752 -27.802 7.479 1.00 18.87 177 ILE A O 1
ATOM 1279 N N . GLY A 1 178 ? 14.423 -25.881 8.497 1.00 18.39 178 GLY A N 1
ATOM 1280 C CA . GLY A 1 178 ? 13.506 -25.998 9.620 1.00 17.40 178 GLY A CA 1
ATOM 1281 C C . GLY A 1 178 ? 13.182 -24.646 10.167 1.00 18.74 178 GLY A C 1
ATOM 1282 O O . GLY A 1 178 ? 13.741 -23.628 9.802 1.00 16.99 178 GLY A O 1
ATOM 1283 N N . GLY A 1 179 ? 12.187 -24.638 11.050 1.00 19.72 179 GLY A N 1
ATOM 1284 C CA . GLY A 1 179 ? 11.722 -23.388 11.672 1.00 19.98 179 GLY A CA 1
ATOM 1285 C C . GLY A 1 179 ? 10.201 -23.364 11.729 1.00 21.92 179 GLY A C 1
ATOM 1286 O O . GLY A 1 179 ? 9.492 -24.152 11.094 1.00 20.66 179 GLY A O 1
ATOM 1287 N N . VAL A 1 180 ? 9.680 -22.427 12.519 1.00 21.01 180 VAL A N 1
ATOM 1288 C CA . VAL A 1 180 ? 8.236 -22.351 12.729 1.00 24.06 180 VAL A CA 1
ATOM 1289 C C . VAL A 1 180 ? 7.312 -22.527 11.510 1.00 23.36 180 VAL A C 1
ATOM 1290 O O . VAL A 1 180 ? 6.442 -23.347 11.528 1.00 28.86 180 VAL A O 1
ATOM 1294 N N . PRO A 1 181 ? 7.619 -21.872 10.367 1.00 23.01 181 PRO A N 1
ATOM 1295 C CA . PRO A 1 181 ? 6.680 -21.844 9.236 1.00 27.75 181 PRO A CA 1
ATOM 1296 C C . PRO A 1 181 ? 7.033 -22.781 8.089 1.00 28.10 181 PRO A C 1
ATOM 1297 O O . PRO A 1 181 ? 6.386 -22.719 7.035 1.00 28.55 181 PRO A O 1
ATOM 1301 N N . VAL A 1 182 ? 8.032 -23.655 8.256 1.00 25.24 182 VAL A N 1
ATOM 1302 C CA . VAL A 1 182 ? 8.520 -24.374 7.084 1.00 23.23 182 VAL A CA 1
ATOM 1303 C C . VAL A 1 182 ? 7.513 -25.485 6.716 1.00 26.88 182 VAL A C 1
ATOM 1304 O O . VAL A 1 182 ? 6.865 -26.100 7.557 1.00 30.12 182 VAL A O 1
ATOM 1308 N N . ASN A 1 183 ? 7.394 -25.745 5.441 1.00 26.26 183 ASN A N 1
ATOM 1309 C CA . ASN A 1 183 ? 6.529 -26.794 4.900 1.00 27.37 183 ASN A CA 1
ATOM 1310 C C . ASN A 1 183 ? 6.967 -26.993 3.489 1.00 29.03 183 ASN A C 1
ATOM 1311 O O . ASN A 1 183 ? 8.000 -26.378 3.070 1.00 24.92 183 ASN A O 1
ATOM 1316 N N . GLU A 1 184 ? 6.264 -27.878 2.769 1.00 27.74 184 GLU A N 1
ATOM 1317 C CA . GLU A 1 184 ? 6.706 -28.227 1.382 1.00 31.97 184 GLU A CA 1
ATOM 1318 C C . GLU A 1 184 ? 6.735 -27.014 0.464 1.00 28.77 184 GLU A C 1
ATOM 1319 O O . GLU A 1 184 ? 7.607 -26.902 -0.403 1.00 28.22 184 GLU A O 1
ATOM 1325 N N . ASN A 1 185 ? 5.784 -26.089 0.624 1.00 30.15 185 ASN A N 1
ATOM 1326 C CA . ASN A 1 185 ? 5.780 -24.882 -0.196 1.00 27.95 185 ASN A CA 1
ATOM 1327 C C . ASN A 1 185 ? 7.041 -24.007 -0.007 1.00 28.75 185 ASN A C 1
ATOM 1328 O O . ASN A 1 185 ? 7.656 -23.516 -0.951 1.00 29.79 185 ASN A O 1
ATOM 1333 N N . VAL A 1 186 ? 7.416 -23.808 1.249 1.00 30.13 186 VAL A N 1
ATOM 1334 C CA . VAL A 1 186 ? 8.636 -23.034 1.567 1.00 26.69 186 VAL A CA 1
ATOM 1335 C C . VAL A 1 186 ? 9.881 -23.844 1.055 1.00 21.16 186 VAL A C 1
ATOM 1336 O O . VAL A 1 186 ? 10.776 -23.254 0.459 1.00 24.15 186 VAL A O 1
ATOM 1340 N N . CYS A 1 187 ? 9.871 -25.158 1.189 1.00 24.11 187 CYS A N 1
ATOM 1341 C CA . CYS A 1 187 ? 10.982 -25.986 0.788 1.00 20.99 187 CYS A CA 1
ATOM 1342 C C . CYS A 1 187 ? 11.218 -25.824 -0.735 1.00 24.00 187 CYS A C 1
ATOM 1343 O O . CYS A 1 187 ? 12.323 -25.597 -1.188 1.00 24.10 187 CYS A O 1
ATOM 1346 N N . GLN A 1 188 ? 10.124 -25.918 -1.487 1.00 27.33 188 GLN A N 1
ATOM 1347 C CA . GLN A 1 188 ? 10.187 -25.640 -2.930 1.00 26.23 188 GLN A CA 1
ATOM 1348 C C . GLN A 1 188 ? 10.662 -24.229 -3.327 1.00 25.82 188 GLN A C 1
ATOM 1349 O O . GLN A 1 188 ? 11.494 -24.085 -4.227 1.00 29.69 188 GLN A O 1
ATOM 1355 N N . ARG A 1 189 ? 10.204 -23.219 -2.619 1.00 25.72 189 ARG A N 1
ATOM 1356 C CA . ARG A 1 189 ? 10.594 -21.855 -2.935 1.00 25.26 189 ARG A CA 1
ATOM 1357 C C . ARG A 1 189 ? 12.097 -21.622 -2.642 1.00 23.48 189 ARG A C 1
ATOM 1358 O O . ARG A 1 189 ? 12.826 -20.951 -3.367 1.00 28.63 189 ARG A O 1
ATOM 1366 N N . VAL A 1 190 ? 12.559 -22.224 -1.567 1.00 24.79 190 VAL A N 1
ATOM 1367 C CA . VAL A 1 190 ? 13.937 -22.146 -1.175 1.00 22.56 190 VAL A CA 1
ATOM 1368 C C . VAL A 1 190 ? 14.861 -22.931 -2.091 1.00 21.67 190 VAL A C 1
ATOM 1369 O O . VAL A 1 190 ? 16.037 -22.542 -2.275 1.00 22.72 190 VAL A O 1
ATOM 1373 N N . GLY A 1 191 ? 14.397 -24.069 -2.592 1.00 21.64 191 GLY A N 1
ATOM 1374 C CA . GLY A 1 191 ? 15.276 -24.914 -3.325 1.00 22.00 191 GLY A CA 1
ATOM 1375 C C . GLY A 1 191 ? 15.975 -25.951 -2.494 1.00 20.04 191 GLY A C 1
ATOM 1376 O O . GLY A 1 191 ? 16.972 -26.531 -2.890 1.00 21.78 191 GLY A O 1
ATOM 1377 N N . ALA A 1 192 ? 15.436 -26.219 -1.285 1.00 20.03 192 ALA A N 1
ATOM 1378 C CA . ALA A 1 192 ? 15.998 -27.256 -0.421 1.00 20.08 192 ALA A CA 1
ATOM 1379 C C . ALA A 1 192 ? 15.706 -28.664 -0.822 1.00 18.40 192 ALA A C 1
ATOM 1380 O O . ALA A 1 192 ? 14.742 -28.896 -1.591 1.00 24.02 192 ALA A O 1
ATOM 1382 N N . ASP A 1 193 ? 16.397 -29.628 -0.261 1.00 18.32 193 ASP A N 1
ATOM 1383 C CA . ASP A 1 193 ? 16.109 -31.014 -0.495 1.00 19.45 193 ASP A CA 1
ATOM 1384 C C . ASP A 1 193 ? 14.979 -31.548 0.378 1.00 22.94 193 ASP A C 1
ATOM 1385 O O . ASP A 1 193 ? 14.202 -32.381 -0.076 1.00 24.21 193 ASP A O 1
ATOM 1390 N N . ASP A 1 194 ? 14.873 -31.038 1.618 1.00 19.69 194 ASP A N 1
ATOM 1391 C CA . ASP A 1 194 ? 13.763 -31.456 2.465 1.00 18.21 194 ASP A CA 1
ATOM 1392 C C . ASP A 1 194 ? 13.592 -30.417 3.575 1.00 19.90 194 ASP A C 1
ATOM 1393 O O . ASP A 1 194 ? 14.400 -29.493 3.723 1.00 19.96 194 ASP A O 1
ATOM 1398 N N . PHE A 1 195 ? 12.493 -30.550 4.319 1.00 22.07 195 PHE A N 1
ATOM 1399 C CA . PHE A 1 195 ? 12.169 -29.714 5.436 1.00 19.90 195 PHE A CA 1
ATOM 1400 C C . PHE A 1 195 ? 11.748 -30.647 6.594 1.00 21.41 195 PHE A C 1
ATOM 1401 O O . PHE A 1 195 ? 11.386 -31.760 6.379 1.00 22.96 195 PHE A O 1
ATOM 1409 N N . SER A 1 196 ? 11.978 -30.214 7.811 1.00 24.77 196 SER A N 1
ATOM 1410 C CA . SER A 1 196 ? 11.636 -31.081 8.980 1.00 28.45 196 SER A CA 1
ATOM 1411 C C . SER A 1 196 ? 10.298 -30.750 9.567 1.00 27.03 196 SER A C 1
ATOM 1412 O O . SER A 1 196 ? 10.017 -29.578 9.749 1.00 34.88 196 SER A O 1
ATOM 1415 N N . THR A 1 197 ? 9.597 -31.747 10.107 1.00 30.83 197 THR A N 1
ATOM 1416 C CA . THR A 1 197 ? 8.387 -31.413 10.940 1.00 35.78 197 THR A CA 1
ATOM 1417 C C . THR A 1 197 ? 8.752 -31.034 12.418 1.00 31.30 197 THR A C 1
ATOM 1418 O O . THR A 1 197 ? 8.124 -30.235 13.119 1.00 44.34 197 THR A O 1
ATOM 1422 N N . ASN A 1 198 ? 9.835 -31.603 12.848 1.00 28.51 198 ASN A N 1
ATOM 1423 C CA . ASN A 1 198 ? 10.308 -31.461 14.148 1.00 19.19 198 ASN A CA 1
ATOM 1424 C C . ASN A 1 198 ? 11.739 -31.955 14.103 1.00 20.78 198 ASN A C 1
ATOM 1425 O O . ASN A 1 198 ? 12.162 -32.581 13.120 1.00 21.68 198 ASN A O 1
ATOM 1430 N N . ALA A 1 199 ? 12.499 -31.654 15.109 1.00 16.80 199 ALA A N 1
ATOM 1431 C CA . ALA A 1 199 ? 13.893 -31.899 15.092 1.00 15.64 199 ALA A CA 1
ATOM 1432 C C . ALA A 1 199 ? 14.247 -33.376 14.984 1.00 18.21 199 ALA A C 1
ATOM 1433 O O . ALA A 1 199 ? 15.251 -33.744 14.356 1.00 17.11 199 ALA A O 1
ATOM 1435 N N . ALA A 1 200 ? 13.431 -34.218 15.591 1.00 17.69 200 ALA A N 1
ATOM 1436 C CA . ALA A 1 200 ? 13.700 -35.660 15.498 1.00 18.41 200 ALA A CA 1
ATOM 1437 C C . ALA A 1 200 ? 13.437 -36.190 14.058 1.00 18.48 200 ALA A C 1
ATOM 1438 O O . ALA A 1 200 ? 14.226 -37.008 13.558 1.00 19.54 200 ALA A O 1
ATOM 1440 N N . ASP A 1 201 ? 12.358 -35.700 13.440 1.00 18.32 201 ASP A N 1
ATOM 1441 C CA . ASP A 1 201 ? 12.148 -35.991 12.029 1.00 21.22 201 ASP A CA 1
ATOM 1442 C C . ASP A 1 201 ? 13.319 -35.513 11.186 1.00 22.17 201 ASP A C 1
ATOM 1443 O O . ASP A 1 201 ? 13.781 -36.194 10.268 1.00 19.67 201 ASP A O 1
ATOM 1448 N N . GLY A 1 202 ? 13.875 -34.324 11.520 1.00 18.25 202 GLY A N 1
ATOM 1449 C CA . GLY A 1 202 ? 15.021 -33.835 10.762 1.00 20.45 202 GLY A CA 1
ATOM 1450 C C . GLY A 1 202 ? 16.219 -34.753 10.871 1.00 18.06 202 GLY A C 1
ATOM 1451 O O . GLY A 1 202 ? 16.962 -34.991 9.881 1.00 18.80 202 GLY A O 1
ATOM 1452 N N . VAL A 1 203 ? 16.495 -35.309 12.064 1.00 17.27 203 VAL A N 1
ATOM 1453 C CA . VAL A 1 203 ? 17.601 -36.239 12.215 1.00 17.62 203 VAL A CA 1
ATOM 1454 C C . VAL A 1 203 ? 17.383 -37.485 11.375 1.00 19.05 203 VAL A C 1
ATOM 1455 O O . VAL A 1 203 ? 18.331 -38.004 10.772 1.00 18.86 203 VAL A O 1
ATOM 1459 N N . LYS A 1 204 ? 16.145 -37.970 11.399 1.00 17.41 204 LYS A N 1
ATOM 1460 C CA . LYS A 1 204 ? 15.722 -39.145 10.576 1.00 19.56 204 LYS A CA 1
ATOM 1461 C C . LYS A 1 204 ? 16.082 -38.896 9.108 1.00 19.18 204 LYS A C 1
ATOM 1462 O O . LYS A 1 204 ? 16.681 -39.776 8.455 1.00 19.94 204 LYS A O 1
ATOM 1468 N N . ILE A 1 205 ? 15.732 -37.721 8.625 1.00 18.18 205 ILE A N 1
ATOM 1469 C CA . ILE A 1 205 ? 16.067 -37.333 7.233 1.00 17.52 205 ILE A CA 1
ATOM 1470 C C . ILE A 1 205 ? 17.552 -37.361 6.964 1.00 19.37 205 ILE A C 1
ATOM 1471 O O . ILE A 1 205 ? 18.050 -37.928 5.942 1.00 20.78 205 ILE A O 1
ATOM 1476 N N . CYS A 1 206 ? 18.307 -36.794 7.859 1.00 17.29 206 CYS A N 1
ATOM 1477 C CA . CYS A 1 206 ? 19.717 -36.655 7.690 1.00 16.84 206 CYS A CA 1
ATOM 1478 C C . CYS A 1 206 ? 20.440 -38.021 7.751 1.00 17.99 206 CYS A C 1
ATOM 1479 O O . CYS A 1 206 ? 21.376 -38.296 6.993 1.00 20.56 206 CYS A O 1
ATOM 1482 N N . GLN A 1 207 ? 19.956 -38.861 8.642 1.00 18.95 207 GLN A N 1
ATOM 1483 C CA . GLN A 1 207 ? 20.487 -40.240 8.721 1.00 20.45 207 GLN A CA 1
ATOM 1484 C C . GLN A 1 207 ? 20.274 -41.047 7.419 1.00 22.58 207 GLN A C 1
ATOM 1485 O O . GLN A 1 207 ? 21.193 -41.749 6.995 1.00 23.96 207 GLN A O 1
ATOM 1491 N N . ARG A 1 208 ? 19.134 -40.850 6.770 1.00 20.03 208 ARG A N 1
ATOM 1492 C CA . ARG A 1 208 ? 18.863 -41.464 5.488 1.00 22.18 208 ARG A CA 1
ATOM 1493 C C . ARG A 1 208 ? 19.834 -40.981 4.422 1.00 23.35 208 ARG A C 1
ATOM 1494 O O . ARG A 1 208 ? 20.259 -41.756 3.553 1.00 25.37 208 ARG A O 1
ATOM 1502 N N . TRP A 1 209 ? 20.163 -39.669 4.424 1.00 21.38 209 TRP A N 1
ATOM 1503 C CA . TRP A 1 209 ? 21.125 -39.172 3.425 1.00 21.11 209 TRP A CA 1
ATOM 1504 C C . TRP A 1 209 ? 22.569 -39.652 3.560 1.00 25.22 209 TRP A C 1
ATOM 1505 O O . TRP A 1 209 ? 23.310 -39.721 2.580 1.00 33.37 209 TRP A O 1
ATOM 1516 N N . VAL A 1 210 ? 22.998 -39.996 4.759 1.00 23.60 210 VAL A N 1
ATOM 1517 C CA . VAL A 1 210 ? 24.372 -40.342 4.972 1.00 25.75 210 VAL A CA 1
ATOM 1518 C C . VAL A 1 210 ? 24.571 -41.849 5.120 1.00 35.03 210 VAL A C 1
ATOM 1519 O O . VAL A 1 210 ? 23.600 -42.563 5.212 1.00 31.94 210 VAL A O 1
ATOM 1523 N N . GLY A 1 211 ? 25.812 -42.302 5.108 1.00 37.30 211 GLY A N 1
ATOM 1524 C CA . GLY A 1 211 ? 26.082 -43.767 5.041 1.00 62.32 211 GLY A CA 1
ATOM 1525 C C . GLY A 1 211 ? 27.301 -44.301 5.796 1.00 72.51 211 GLY A C 1
ATOM 1526 O O . GLY A 1 211 ? 28.393 -44.460 5.231 1.00 94.36 211 GLY A O 1
ATOM 1527 N N . VAL B 1 1 ? 75.563 -5.086 -0.739 1.00 59.56 1 VAL B N 1
ATOM 1528 C CA . VAL B 1 1 ? 75.017 -5.576 -2.064 1.00 55.18 1 VAL B CA 1
ATOM 1529 C C . VAL B 1 1 ? 73.901 -4.651 -2.603 1.00 59.88 1 VAL B C 1
ATOM 1530 O O . VAL B 1 1 ? 73.709 -4.500 -3.820 1.00 67.57 1 VAL B O 1
ATOM 1534 N N . ILE B 1 2 ? 73.175 -4.045 -1.665 1.00 55.93 2 ILE B N 1
ATOM 1535 C CA . ILE B 1 2 ? 72.108 -3.101 -1.940 1.00 50.90 2 ILE B CA 1
ATOM 1536 C C . ILE B 1 2 ? 72.158 -1.921 -0.944 1.00 53.92 2 ILE B C 1
ATOM 1537 O O . ILE B 1 2 ? 72.693 -2.046 0.166 1.00 54.23 2 ILE B O 1
ATOM 1542 N N . ASP B 1 3 ? 71.630 -0.772 -1.376 1.00 45.38 3 ASP B N 1
ATOM 1543 C CA . ASP B 1 3 ? 71.519 0.453 -0.546 1.00 42.49 3 ASP B CA 1
ATOM 1544 C C . ASP B 1 3 ? 70.204 0.480 0.216 1.00 41.77 3 ASP B C 1
ATOM 1545 O O . ASP B 1 3 ? 69.172 0.636 -0.387 1.00 37.22 3 ASP B O 1
ATOM 1550 N N . LEU B 1 4 ? 70.225 0.391 1.539 1.00 42.78 4 LEU B N 1
ATOM 1551 C CA . LEU B 1 4 ? 68.973 0.234 2.292 1.00 40.98 4 LEU B CA 1
ATOM 1552 C C . LEU B 1 4 ? 68.131 1.496 2.291 1.00 45.98 4 LEU B C 1
ATOM 1553 O O . LEU B 1 4 ? 66.902 1.405 2.225 1.00 37.33 4 LEU B O 1
ATOM 1558 N N . ASN B 1 5 ? 68.787 2.653 2.355 1.00 37.16 5 ASN B N 1
ATOM 1559 C CA . ASN B 1 5 ? 68.120 3.957 2.351 1.00 33.08 5 ASN B CA 1
ATOM 1560 C C . ASN B 1 5 ? 67.385 4.169 1.072 1.00 37.18 5 ASN B C 1
ATOM 1561 O O . ASN B 1 5 ? 66.198 4.538 1.097 1.00 33.15 5 ASN B O 1
ATOM 1566 N N . ALA B 1 6 ? 68.069 3.888 -0.038 1.00 30.88 6 ALA B N 1
ATOM 1567 C CA . ALA B 1 6 ? 67.467 4.140 -1.330 1.00 29.36 6 ALA B CA 1
ATOM 1568 C C . ALA B 1 6 ? 66.330 3.143 -1.543 1.00 27.54 6 ALA B C 1
ATOM 1569 O O . ALA B 1 6 ? 65.339 3.475 -2.210 1.00 28.27 6 ALA B O 1
ATOM 1571 N N . SER B 1 7 ? 66.500 1.920 -1.004 1.00 25.44 7 SER B N 1
ATOM 1572 C CA . SER B 1 7 ? 65.500 0.844 -1.111 1.00 25.48 7 SER B CA 1
ATOM 1573 C C . SER B 1 7 ? 64.227 1.230 -0.331 1.00 21.99 7 SER B C 1
ATOM 1574 O O . SER B 1 7 ? 63.093 1.053 -0.823 1.00 24.16 7 SER B O 1
ATOM 1577 N N . ALA B 1 8 ? 64.386 1.758 0.885 1.00 24.16 8 ALA B N 1
ATOM 1578 C CA . ALA B 1 8 ? 63.212 2.276 1.614 1.00 22.70 8 ALA B CA 1
ATOM 1579 C C . ALA B 1 8 ? 62.541 3.456 0.909 1.00 23.67 8 ALA B C 1
ATOM 1580 O O . ALA B 1 8 ? 61.324 3.504 0.879 1.00 25.60 8 ALA B O 1
ATOM 1582 N N . GLN B 1 9 ? 63.288 4.395 0.335 1.00 22.94 9 GLN B N 1
ATOM 1583 C CA . GLN B 1 9 ? 62.755 5.524 -0.388 1.00 25.48 9 GLN B CA 1
ATOM 1584 C C . GLN B 1 9 ? 61.982 5.042 -1.619 1.00 23.70 9 GLN B C 1
ATOM 1585 O O . GLN B 1 9 ? 60.985 5.655 -1.971 1.00 25.02 9 GLN B O 1
ATOM 1591 N N . ALA B 1 10 ? 62.491 3.986 -2.288 1.00 25.22 10 ALA B N 1
ATOM 1592 C CA . ALA B 1 10 ? 61.799 3.432 -3.479 1.00 24.52 10 ALA B CA 1
ATOM 1593 C C . ALA B 1 10 ? 60.380 2.959 -3.147 1.00 21.79 10 ALA B C 1
ATOM 1594 O O . ALA B 1 10 ? 59.441 3.197 -3.917 1.00 22.53 10 ALA B O 1
ATOM 1596 N N . MET B 1 11 ? 60.280 2.273 -2.006 1.00 19.58 11 MET B N 1
ATOM 1597 C CA . MET B 1 11 ? 59.010 1.866 -1.503 1.00 21.42 11 MET B CA 1
ATOM 1598 C C . MET B 1 11 ? 58.118 3.021 -1.135 1.00 22.39 11 MET B C 1
ATOM 1599 O O . MET B 1 11 ? 56.964 3.072 -1.509 1.00 22.44 11 MET B O 1
ATOM 1604 N N . SER B 1 12 ? 58.660 3.955 -0.344 1.00 21.83 12 SER B N 1
ATOM 1605 C CA . SER B 1 12 ? 57.971 5.147 -0.018 1.00 22.30 12 SER B CA 1
ATOM 1606 C C . SER B 1 12 ? 57.392 5.866 -1.239 1.00 21.80 12 SER B C 1
ATOM 1607 O O . SER B 1 12 ? 56.224 6.319 -1.222 1.00 22.23 12 SER B O 1
ATOM 1610 N N . ASP B 1 13 ? 58.215 5.960 -2.280 1.00 20.55 13 ASP B N 1
ATOM 1611 C CA . ASP B 1 13 ? 57.842 6.611 -3.561 1.00 20.59 13 ASP B CA 1
ATOM 1612 C C . ASP B 1 13 ? 56.892 5.786 -4.414 1.00 22.13 13 ASP B C 1
ATOM 1613 O O . ASP B 1 13 ? 56.420 6.282 -5.447 1.00 23.79 13 ASP B O 1
ATOM 1618 N N . LEU B 1 14 ? 56.650 4.550 -4.024 1.00 21.65 14 LEU B N 1
ATOM 1619 C CA . LEU B 1 14 ? 55.879 3.621 -4.826 1.00 24.55 14 LEU B CA 1
ATOM 1620 C C . LEU B 1 14 ? 56.443 3.582 -6.261 1.00 25.42 14 LEU B C 1
ATOM 1621 O O . LEU B 1 14 ? 55.639 3.620 -7.229 1.00 28.42 14 LEU B O 1
ATOM 1626 N N . ASP B 1 15 ? 57.769 3.539 -6.364 1.00 26.85 15 ASP B N 1
ATOM 1627 C CA . ASP B 1 15 ? 58.519 3.679 -7.649 1.00 28.87 15 ASP B CA 1
ATOM 1628 C C . ASP B 1 15 ? 58.860 2.274 -8.113 1.00 29.70 15 ASP B C 1
ATOM 1629 O O . ASP B 1 15 ? 59.853 1.680 -7.652 1.00 28.68 15 ASP B O 1
ATOM 1634 N N . GLU B 1 16 ? 58.012 1.727 -8.965 1.00 29.59 16 GLU B N 1
ATOM 1635 C CA . GLU B 1 16 ? 58.222 0.352 -9.391 1.00 29.36 16 GLU B CA 1
ATOM 1636 C C . GLU B 1 16 ? 59.527 0.079 -10.124 1.00 28.43 16 GLU B C 1
ATOM 1637 O O . GLU B 1 16 ? 60.108 -1.021 -9.952 1.00 30.30 16 GLU B O 1
ATOM 1643 N N . GLY B 1 17 ? 60.030 1.058 -10.851 1.00 29.89 17 GLY B N 1
ATOM 1644 C CA . GLY B 1 17 ? 61.316 0.850 -11.501 1.00 31.25 17 GLY B CA 1
ATOM 1645 C C . GLY B 1 17 ? 62.425 0.620 -10.489 1.00 32.54 17 GLY B C 1
ATOM 1646 O O . GLY B 1 17 ? 63.178 -0.372 -10.556 1.00 31.29 17 GLY B O 1
ATOM 1647 N N . ALA B 1 18 ? 62.494 1.512 -9.506 1.00 30.69 18 ALA B N 1
ATOM 1648 C CA . ALA B 1 18 ? 63.555 1.408 -8.515 1.00 27.74 18 ALA B CA 1
ATOM 1649 C C . ALA B 1 18 ? 63.436 0.155 -7.647 1.00 29.19 18 ALA B C 1
ATOM 1650 O O . ALA B 1 18 ? 64.420 -0.498 -7.277 1.00 29.32 18 ALA B O 1
ATOM 1652 N N . ILE B 1 19 ? 62.218 -0.129 -7.249 1.00 25.85 19 ILE B N 1
ATOM 1653 C CA . ILE B 1 19 ? 61.960 -1.308 -6.463 1.00 23.05 19 ILE B CA 1
ATOM 1654 C C . ILE B 1 19 ? 62.444 -2.530 -7.196 1.00 24.70 19 ILE B C 1
ATOM 1655 O O . ILE B 1 19 ? 63.106 -3.389 -6.632 1.00 26.01 19 ILE B O 1
ATOM 1660 N N . ASN B 1 20 ? 62.066 -2.652 -8.472 1.00 26.85 20 ASN B N 1
ATOM 1661 C CA . ASN B 1 20 ? 62.359 -3.894 -9.154 1.00 26.24 20 ASN B CA 1
ATOM 1662 C C . ASN B 1 20 ? 63.839 -4.028 -9.537 1.00 26.46 20 ASN B C 1
ATOM 1663 O O . ASN B 1 20 ? 64.318 -5.176 -9.616 1.00 27.07 20 ASN B O 1
ATOM 1668 N N . GLU B 1 21 ? 64.519 -2.915 -9.735 1.00 28.27 21 GLU B N 1
ATOM 1669 C CA . GLU B 1 21 ? 65.992 -2.891 -9.988 1.00 32.09 21 GLU B CA 1
ATOM 1670 C C . GLU B 1 21 ? 66.687 -3.574 -8.801 1.00 31.89 21 GLU B C 1
ATOM 1671 O O . GLU B 1 21 ? 67.545 -4.467 -8.959 1.00 31.25 21 GLU B O 1
ATOM 1677 N N . VAL B 1 22 ? 66.338 -3.162 -7.581 1.00 31.50 22 VAL B N 1
ATOM 1678 C CA . VAL B 1 22 ? 66.975 -3.760 -6.400 1.00 29.33 22 VAL B CA 1
ATOM 1679 C C . VAL B 1 22 ? 66.552 -5.191 -6.117 1.00 32.49 22 VAL B C 1
ATOM 1680 O O . VAL B 1 22 ? 67.367 -6.024 -5.697 1.00 33.80 22 VAL B O 1
ATOM 1684 N N . VAL B 1 23 ? 65.292 -5.513 -6.360 1.00 27.45 23 VAL B N 1
ATOM 1685 C CA . VAL B 1 23 ? 64.897 -6.854 -6.183 1.00 24.77 23 VAL B CA 1
ATOM 1686 C C . VAL B 1 23 ? 65.679 -7.747 -7.128 1.00 27.91 23 VAL B C 1
ATOM 1687 O O . VAL B 1 23 ? 66.106 -8.854 -6.700 1.00 29.92 23 VAL B O 1
ATOM 1691 N N . ASP B 1 24 ? 65.797 -7.324 -8.384 1.00 32.86 24 ASP B N 1
ATOM 1692 C CA . ASP B 1 24 ? 66.560 -8.099 -9.398 1.00 37.02 24 ASP B CA 1
ATOM 1693 C C . ASP B 1 24 ? 68.019 -8.350 -8.978 1.00 36.97 24 ASP B C 1
ATOM 1694 O O . ASP B 1 24 ? 68.537 -9.463 -9.161 1.00 42.17 24 ASP B O 1
ATOM 1699 N N . LYS B 1 25 ? 68.659 -7.327 -8.434 1.00 38.36 25 LYS B N 1
ATOM 1700 C CA . LYS B 1 25 ? 70.058 -7.413 -7.963 1.00 40.23 25 LYS B CA 1
ATOM 1701 C C . LYS B 1 25 ? 70.183 -8.476 -6.925 1.00 43.11 25 LYS B C 1
ATOM 1702 O O . LYS B 1 25 ? 71.156 -9.259 -6.921 1.00 46.47 25 LYS B O 1
ATOM 1708 N N . VAL B 1 26 ? 69.234 -8.479 -5.994 1.00 37.88 26 VAL B N 1
ATOM 1709 C CA . VAL B 1 26 ? 69.279 -9.414 -4.916 1.00 32.44 26 VAL B CA 1
ATOM 1710 C C . VAL B 1 26 ? 69.069 -10.813 -5.460 1.00 40.47 26 VAL B C 1
ATOM 1711 O O . VAL B 1 26 ? 69.727 -11.747 -5.007 1.00 46.30 26 VAL B O 1
ATOM 1715 N N . MET B 1 27 ? 68.121 -10.968 -6.382 1.00 38.23 27 MET B N 1
ATOM 1716 C CA . MET B 1 27 ? 67.779 -12.296 -6.916 1.00 38.30 27 MET B CA 1
ATOM 1717 C C . MET B 1 27 ? 68.891 -12.867 -7.836 1.00 42.10 27 MET B C 1
ATOM 1718 O O . MET B 1 27 ? 69.020 -14.074 -7.937 1.00 51.75 27 MET B O 1
ATOM 1723 N N . ALA B 1 28 ? 69.627 -11.999 -8.522 1.00 42.55 28 ALA B N 1
ATOM 1724 C CA . ALA B 1 28 ? 70.770 -12.393 -9.383 1.00 52.87 28 ALA B CA 1
ATOM 1725 C C . ALA B 1 28 ? 71.770 -13.228 -8.596 1.00 63.46 28 ALA B C 1
ATOM 1726 O O . ALA B 1 28 ? 72.150 -14.330 -8.986 1.00 58.59 28 ALA B O 1
ATOM 1728 N N . LYS B 1 29 ? 72.175 -12.681 -7.461 1.00 67.73 29 LYS B N 1
ATOM 1729 C CA . LYS B 1 29 ? 73.056 -13.380 -6.558 1.00 64.89 29 LYS B CA 1
ATOM 1730 C C . LYS B 1 29 ? 72.230 -14.345 -5.711 1.00 65.47 29 LYS B C 1
ATOM 1731 O O . LYS B 1 29 ? 72.645 -15.472 -5.470 1.00 65.25 29 LYS B O 1
ATOM 1737 N N . ALA B 1 30 ? 71.038 -13.906 -5.302 1.00 80.46 30 ALA B N 1
ATOM 1738 C CA . ALA B 1 30 ? 70.147 -14.672 -4.396 1.00 91.54 30 ALA B CA 1
ATOM 1739 C C . ALA B 1 30 ? 70.805 -14.989 -3.045 1.00 99.87 30 ALA B C 1
ATOM 1740 O O . ALA B 1 30 ? 70.922 -16.150 -2.661 1.00 107.08 30 ALA B O 1
ATOM 1742 N N . ASP B 1 31 ? 71.207 -13.940 -2.323 1.00 87.18 31 ASP B N 1
ATOM 1743 C CA . ASP B 1 31 ? 71.983 -14.094 -1.086 1.00 87.60 31 ASP B CA 1
ATOM 1744 C C . ASP B 1 31 ? 71.165 -14.742 0.011 1.00 72.18 31 ASP B C 1
ATOM 1745 O O . ASP B 1 31 ? 71.566 -15.773 0.542 1.00 106.91 31 ASP B O 1
ATOM 1750 N N . ALA B 1 32 ? 70.037 -14.114 0.348 1.00 72.90 32 ALA B N 1
ATOM 1751 C CA . ALA B 1 32 ? 69.096 -14.568 1.390 1.00 65.23 32 ALA B CA 1
ATOM 1752 C C . ALA B 1 32 ? 69.228 -13.711 2.651 1.00 50.93 32 ALA B C 1
ATOM 1753 O O . ALA B 1 32 ? 68.243 -13.205 3.147 1.00 48.31 32 ALA B O 1
ATOM 1755 N N . ASP B 1 33 ? 70.431 -13.530 3.178 1.00 47.87 33 ASP B N 1
ATOM 1756 C CA . ASP B 1 33 ? 70.577 -12.474 4.179 1.00 48.87 33 ASP B CA 1
ATOM 1757 C C . ASP B 1 33 ? 70.351 -11.092 3.515 1.00 44.94 33 ASP B C 1
ATOM 1758 O O . ASP B 1 33 ? 69.773 -10.229 4.139 1.00 45.54 33 ASP B O 1
ATOM 1763 N N . ALA B 1 34 ? 70.784 -10.893 2.252 1.00 38.30 34 ALA B N 1
ATOM 1764 C CA . ALA B 1 34 ? 70.496 -9.644 1.535 1.00 42.06 34 ALA B CA 1
ATOM 1765 C C . ALA B 1 34 ? 68.989 -9.446 1.266 1.00 34.24 34 ALA B C 1
ATOM 1766 O O . ALA B 1 34 ? 68.492 -8.350 1.356 1.00 35.04 34 ALA B O 1
ATOM 1768 N N . ALA B 1 35 ? 68.311 -10.507 0.873 1.00 35.88 35 ALA B N 1
ATOM 1769 C CA . ALA B 1 35 ? 66.844 -10.511 0.727 1.00 34.37 35 ALA B CA 1
ATOM 1770 C C . ALA B 1 35 ? 66.166 -10.115 2.037 1.00 32.35 35 ALA B C 1
ATOM 1771 O O . ALA B 1 35 ? 65.285 -9.257 2.026 1.00 31.10 35 ALA B O 1
ATOM 1773 N N . GLN B 1 36 ? 66.585 -10.674 3.177 1.00 31.42 36 GLN B N 1
ATOM 1774 C CA . GLN B 1 36 ? 66.067 -10.253 4.499 1.00 32.77 36 GLN B CA 1
ATOM 1775 C C . GLN B 1 36 ? 66.264 -8.780 4.809 1.00 35.05 36 GLN B C 1
ATOM 1776 O O . GLN B 1 36 ? 65.366 -8.130 5.333 1.00 34.11 36 GLN B O 1
ATOM 1782 N N . GLU B 1 37 ? 67.405 -8.226 4.453 1.00 33.26 37 GLU B N 1
ATOM 1783 C CA . GLU B 1 37 ? 67.627 -6.796 4.650 1.00 37.10 37 GLU B CA 1
ATOM 1784 C C . GLU B 1 37 ? 66.777 -5.924 3.733 1.00 29.64 37 GLU B C 1
ATOM 1785 O O . GLU B 1 37 ? 66.263 -4.902 4.133 1.00 29.26 37 GLU B O 1
ATOM 1791 N N . LEU B 1 38 ? 66.554 -6.376 2.524 1.00 29.10 38 LEU B N 1
ATOM 1792 C CA . LEU B 1 38 ? 65.747 -5.633 1.574 1.00 25.55 38 LEU B CA 1
ATOM 1793 C C . LEU B 1 38 ? 64.333 -5.630 2.077 1.00 24.48 38 LEU B C 1
ATOM 1794 O O . LEU B 1 38 ? 63.662 -4.605 2.019 1.00 23.49 38 LEU B O 1
ATOM 1799 N N . ILE B 1 39 ? 63.875 -6.783 2.503 1.00 25.56 39 ILE B N 1
ATOM 1800 C CA . ILE B 1 39 ? 62.512 -6.876 3.109 1.00 27.79 39 ILE B CA 1
ATOM 1801 C C . ILE B 1 39 ? 62.369 -5.903 4.241 1.00 26.00 39 ILE B C 1
ATOM 1802 O O . ILE B 1 39 ? 61.362 -5.154 4.327 1.00 26.58 39 ILE B O 1
ATOM 1807 N N . LYS B 1 40 ? 63.364 -5.864 5.149 1.00 25.57 40 LYS B N 1
ATOM 1808 C CA . LYS B 1 40 ? 63.242 -4.907 6.228 1.00 30.70 40 LYS B CA 1
ATOM 1809 C C . LYS B 1 40 ? 63.230 -3.414 5.732 1.00 27.60 40 LYS B C 1
ATOM 1810 O O . LYS B 1 40 ? 62.505 -2.526 6.258 1.00 27.26 40 LYS B O 1
ATOM 1816 N N . ALA B 1 41 ? 64.011 -3.104 4.712 1.00 26.34 41 ALA B N 1
ATOM 1817 C CA . ALA B 1 41 ? 63.998 -1.764 4.144 1.00 25.02 41 ALA B CA 1
ATOM 1818 C C . ALA B 1 41 ? 62.627 -1.434 3.540 1.00 22.13 41 ALA B C 1
ATOM 1819 O O . ALA B 1 41 ? 62.168 -0.304 3.650 1.00 23.90 41 ALA B O 1
ATOM 1821 N N . PHE B 1 42 ? 62.057 -2.369 2.790 1.00 23.33 42 PHE B N 1
ATOM 1822 C CA . PHE B 1 42 ? 60.735 -2.128 2.232 1.00 22.28 42 PHE B CA 1
ATOM 1823 C C . PHE B 1 42 ? 59.664 -1.914 3.329 1.00 21.48 42 PHE B C 1
ATOM 1824 O O . PHE B 1 42 ? 58.764 -1.039 3.177 1.00 23.19 42 PHE B O 1
ATOM 1832 N N . GLN B 1 43 ? 59.795 -2.652 4.401 1.00 21.59 43 GLN B N 1
ATOM 1833 C CA . GLN B 1 43 ? 58.844 -2.514 5.527 1.00 23.58 43 GLN B CA 1
ATOM 1834 C C . GLN B 1 43 ? 58.989 -1.099 6.140 1.00 23.74 43 GLN B C 1
ATOM 1835 O O . GLN B 1 43 ? 57.980 -0.407 6.460 1.00 26.15 43 GLN B O 1
ATOM 1841 N N . GLN B 1 44 ? 60.219 -0.566 6.247 1.00 24.92 44 GLN B N 1
ATOM 1842 C CA . GLN B 1 44 ? 60.380 0.785 6.658 1.00 25.32 44 GLN B CA 1
ATOM 1843 C C . GLN B 1 44 ? 59.802 1.778 5.678 1.00 23.44 44 GLN B C 1
ATOM 1844 O O . GLN B 1 44 ? 59.191 2.772 6.078 1.00 28.67 44 GLN B O 1
ATOM 1850 N N . GLY B 1 45 ? 59.976 1.521 4.373 1.00 23.95 45 GLY B N 1
ATOM 1851 C CA . GLY B 1 45 ? 59.332 2.330 3.364 1.00 24.52 45 GLY B CA 1
ATOM 1852 C C . GLY B 1 45 ? 57.792 2.391 3.488 1.00 18.17 45 GLY B C 1
ATOM 1853 O O . GLY B 1 45 ? 57.201 3.431 3.151 1.00 22.19 45 GLY B O 1
ATOM 1854 N N . MET B 1 46 ? 57.190 1.249 3.820 1.00 20.72 46 MET B N 1
ATOM 1855 C CA . MET B 1 46 ? 55.726 1.211 3.996 1.00 20.43 46 MET B CA 1
ATOM 1856 C C . MET B 1 46 ? 55.297 2.166 5.096 1.00 21.12 46 MET B C 1
ATOM 1857 O O . MET B 1 46 ? 54.259 2.791 4.986 1.00 22.29 46 MET B O 1
ATOM 1862 N N . THR B 1 47 ? 56.086 2.275 6.160 1.00 23.34 47 THR B N 1
ATOM 1863 C CA . THR B 1 47 ? 55.737 3.259 7.194 1.00 22.44 47 THR B CA 1
ATOM 1864 C C . THR B 1 47 ? 55.727 4.669 6.639 1.00 20.88 47 THR B C 1
ATOM 1865 O O . THR B 1 47 ? 54.847 5.475 6.954 1.00 24.45 47 THR B O 1
ATOM 1869 N N . LYS B 1 48 ? 56.705 4.952 5.779 1.00 21.22 48 LYS B N 1
ATOM 1870 C CA . LYS B 1 48 ? 56.753 6.219 5.091 1.00 21.01 48 LYS B CA 1
ATOM 1871 C C . LYS B 1 48 ? 55.572 6.480 4.149 1.00 20.17 48 LYS B C 1
ATOM 1872 O O . LYS B 1 48 ? 55.084 7.603 4.066 1.00 20.05 48 LYS B O 1
ATOM 1878 N N . VAL B 1 49 ? 55.064 5.407 3.513 1.00 20.91 49 VAL B N 1
ATOM 1879 C CA . VAL B 1 49 ? 53.815 5.570 2.726 1.00 19.32 49 VAL B CA 1
ATOM 1880 C C . VAL B 1 49 ? 52.720 6.072 3.675 1.00 19.20 49 VAL B C 1
ATOM 1881 O O . VAL B 1 49 ? 51.923 6.935 3.283 1.00 18.79 49 VAL B O 1
ATOM 1885 N N . GLY B 1 50 ? 52.613 5.457 4.847 1.00 19.80 50 GLY B N 1
ATOM 1886 C CA . GLY B 1 50 ? 51.590 5.866 5.796 1.00 19.47 50 GLY B CA 1
ATOM 1887 C C . GLY B 1 50 ? 51.739 7.318 6.243 1.00 21.40 50 GLY B C 1
ATOM 1888 O O . GLY B 1 50 ? 50.763 8.063 6.378 1.00 20.62 50 GLY B O 1
ATOM 1889 N N . GLU B 1 51 ? 52.982 7.735 6.441 1.00 21.46 51 GLU B N 1
ATOM 1890 C CA . GLU B 1 51 ? 53.226 9.142 6.810 1.00 23.57 51 GLU B CA 1
ATOM 1891 C C . GLU B 1 51 ? 52.843 10.126 5.715 1.00 22.39 51 GLU B C 1
ATOM 1892 O O . GLU B 1 51 ? 52.249 11.175 5.991 1.00 21.99 51 GLU B O 1
ATOM 1898 N N . ARG B 1 52 ? 53.127 9.772 4.423 1.00 19.61 52 ARG B N 1
ATOM 1899 C CA . ARG B 1 52 ? 52.729 10.597 3.292 1.00 21.34 52 ARG B CA 1
ATOM 1900 C C . ARG B 1 52 ? 51.229 10.638 3.067 1.00 18.67 52 ARG B C 1
ATOM 1901 O O . ARG B 1 52 ? 50.694 11.572 2.573 1.00 21.55 52 ARG B O 1
ATOM 1909 N N . PHE B 1 53 ? 50.528 9.571 3.435 1.00 18.53 53 PHE B N 1
ATOM 1910 C CA . PHE B 1 53 ? 49.062 9.607 3.510 1.00 17.48 53 PHE B CA 1
ATOM 1911 C C . PHE B 1 53 ? 48.556 10.550 4.616 1.00 20.03 53 PHE B C 1
ATOM 1912 O O . PHE B 1 53 ? 47.736 11.407 4.373 1.00 21.50 53 PHE B O 1
ATOM 1920 N N . ASP B 1 54 ? 49.108 10.380 5.787 1.00 21.69 54 ASP B N 1
ATOM 1921 C CA . ASP B 1 54 ? 48.785 11.294 6.901 1.00 24.33 54 ASP B CA 1
ATOM 1922 C C . ASP B 1 54 ? 49.045 12.783 6.602 1.00 27.09 54 ASP B C 1
ATOM 1923 O O . ASP B 1 54 ? 48.258 13.628 7.030 1.00 25.89 54 ASP B O 1
ATOM 1928 N N . SER B 1 55 ? 50.112 13.071 5.871 1.00 21.89 55 SER B N 1
ATOM 1929 C CA . SER B 1 55 ? 50.447 14.459 5.492 1.00 23.05 55 SER B CA 1
ATOM 1930 C C . SER B 1 55 ? 49.630 14.972 4.311 1.00 26.04 55 SER B C 1
ATOM 1931 O O . SER B 1 55 ? 49.876 16.101 3.846 1.00 30.47 55 SER B O 1
ATOM 1934 N N . GLY B 1 56 ? 48.703 14.143 3.766 1.00 22.52 56 GLY B N 1
ATOM 1935 C CA . GLY B 1 56 ? 47.805 14.577 2.720 1.00 23.70 56 GLY B CA 1
ATOM 1936 C C . GLY B 1 56 ? 48.423 14.494 1.313 1.00 22.25 56 GLY B C 1
ATOM 1937 O O . GLY B 1 56 ? 47.751 14.844 0.328 1.00 27.99 56 GLY B O 1
ATOM 1938 N N . GLU B 1 57 ? 49.664 14.064 1.173 1.00 22.20 57 GLU B N 1
ATOM 1939 C CA . GLU B 1 57 ? 50.259 13.842 -0.136 1.00 23.29 57 GLU B CA 1
ATOM 1940 C C . GLU B 1 57 ? 49.695 12.624 -0.907 1.00 25.77 57 GLU B C 1
ATOM 1941 O O . GLU B 1 57 ? 49.511 12.641 -2.116 1.00 24.90 57 GLU B O 1
ATOM 1947 N N . TYR B 1 58 ? 49.537 11.545 -0.186 1.00 20.81 58 TYR B N 1
ATOM 1948 C CA . TYR B 1 58 ? 48.963 10.305 -0.728 1.00 18.93 58 TYR B CA 1
ATOM 1949 C C . TYR B 1 58 ? 47.500 10.217 -0.359 1.00 20.62 58 TYR B C 1
ATOM 1950 O O . TYR B 1 58 ? 47.046 10.802 0.599 1.00 22.97 58 TYR B O 1
ATOM 1959 N N . PHE B 1 59 ? 46.784 9.397 -1.144 1.00 19.47 59 PHE B N 1
ATOM 1960 C CA . PHE B 1 59 ? 45.360 9.220 -1.008 1.00 20.07 59 PHE B CA 1
ATOM 1961 C C . PHE B 1 59 ? 45.062 7.711 -0.901 1.00 18.12 59 PHE B C 1
ATOM 1962 O O . PHE B 1 59 ? 45.977 6.865 -0.869 1.00 16.95 59 PHE B O 1
ATOM 1970 N N . ILE B 1 60 ? 43.774 7.356 -0.780 1.00 20.79 60 ILE B N 1
ATOM 1971 C CA . ILE B 1 60 ? 43.393 5.942 -0.604 1.00 17.80 60 ILE B CA 1
ATOM 1972 C C . ILE B 1 60 ? 43.967 5.078 -1.724 1.00 16.67 60 ILE B C 1
ATOM 1973 O O . ILE B 1 60 ? 44.467 3.975 -1.484 1.00 17.93 60 ILE B O 1
ATOM 1978 N N . GLY B 1 61 ? 43.999 5.618 -2.943 1.00 17.55 61 GLY B N 1
ATOM 1979 C CA . GLY B 1 61 ? 44.544 4.832 -4.049 1.00 17.78 61 GLY B CA 1
ATOM 1980 C C . GLY B 1 61 ? 45.964 4.420 -3.832 1.00 16.94 61 GLY B C 1
ATOM 1981 O O . GLY B 1 61 ? 46.367 3.306 -4.109 1.00 17.06 61 GLY B O 1
ATOM 1982 N N . ASP B 1 62 ? 46.763 5.309 -3.233 1.00 17.17 62 ASP B N 1
ATOM 1983 C CA . ASP B 1 62 ? 48.161 5.001 -2.950 1.00 16.89 62 ASP B CA 1
ATOM 1984 C C . ASP B 1 62 ? 48.338 3.907 -1.937 1.00 16.17 62 ASP B C 1
ATOM 1985 O O . ASP B 1 62 ? 49.228 3.094 -2.047 1.00 17.72 62 ASP B O 1
ATOM 1990 N N . LEU B 1 63 ? 47.395 3.810 -0.981 1.00 17.11 63 LEU B N 1
ATOM 1991 C CA . LEU B 1 63 ? 47.489 2.742 -0.004 1.00 15.88 63 LEU B CA 1
ATOM 1992 C C . LEU B 1 63 ? 47.144 1.410 -0.648 1.00 16.24 63 LEU B C 1
ATOM 1993 O O . LEU B 1 63 ? 47.674 0.371 -0.246 1.00 18.47 63 LEU B O 1
ATOM 1998 N N . ILE B 1 64 ? 46.185 1.401 -1.581 1.00 17.11 64 ILE B N 1
ATOM 1999 C CA . ILE B 1 64 ? 45.876 0.210 -2.337 1.00 15.73 64 ILE B CA 1
ATOM 2000 C C . ILE B 1 64 ? 47.128 -0.215 -3.135 1.00 17.72 64 ILE B C 1
ATOM 2001 O O . ILE B 1 64 ? 47.531 -1.397 -3.155 1.00 20.42 64 ILE B O 1
ATOM 2006 N N . PHE B 1 65 ? 47.731 0.733 -3.825 1.00 14.95 65 PHE B N 1
ATOM 2007 C CA . PHE B 1 65 ? 48.916 0.405 -4.612 1.00 17.45 65 PHE B CA 1
ATOM 2008 C C . PHE B 1 65 ? 49.999 -0.147 -3.769 1.00 18.61 65 PHE B C 1
ATOM 2009 O O . PHE B 1 65 ? 50.663 -1.156 -4.155 1.00 19.61 65 PHE B O 1
ATOM 2017 N N . ALA B 1 66 ? 50.240 0.441 -2.620 1.00 18.31 66 ALA B N 1
ATOM 2018 C CA . ALA B 1 66 ? 51.361 0.026 -1.771 1.00 17.27 66 ALA B CA 1
ATOM 2019 C C . ALA B 1 66 ? 51.319 -1.449 -1.348 1.00 18.30 66 ALA B C 1
ATOM 2020 O O . ALA B 1 66 ? 52.345 -2.127 -1.420 1.00 18.61 66 ALA B O 1
ATOM 2022 N N . GLY B 1 67 ? 50.124 -1.927 -0.949 1.00 18.79 67 GLY B N 1
ATOM 2023 C CA . GLY B 1 67 ? 50.034 -3.349 -0.591 1.00 18.52 67 GLY B CA 1
ATOM 2024 C C . GLY B 1 67 ? 50.333 -4.266 -1.763 1.00 15.55 67 GLY B C 1
ATOM 2025 O O . GLY B 1 67 ? 50.981 -5.293 -1.597 1.00 19.02 67 GLY B O 1
ATOM 2026 N N . GLU B 1 68 ? 49.828 -3.876 -2.947 1.00 16.01 68 GLU B N 1
ATOM 2027 C CA . GLU B 1 68 ? 50.049 -4.730 -4.140 1.00 18.30 68 GLU B CA 1
ATOM 2028 C C . GLU B 1 68 ? 51.498 -4.699 -4.590 1.00 16.86 68 GLU B C 1
ATOM 2029 O O . GLU B 1 68 ? 52.027 -5.719 -4.982 1.00 18.62 68 GLU B O 1
ATOM 2035 N N . ILE B 1 69 ? 52.137 -3.544 -4.504 1.00 16.94 69 ILE B N 1
ATOM 2036 C CA . ILE B 1 69 ? 53.539 -3.396 -4.868 1.00 16.39 69 ILE B CA 1
ATOM 2037 C C . ILE B 1 69 ? 54.400 -4.163 -3.871 1.00 18.11 69 ILE B C 1
ATOM 2038 O O . ILE B 1 69 ? 55.286 -4.930 -4.299 1.00 18.66 69 ILE B O 1
ATOM 2043 N N . LEU B 1 70 ? 54.140 -4.074 -2.583 1.00 19.37 70 LEU B N 1
ATOM 2044 C CA . LEU B 1 70 ? 54.927 -4.843 -1.637 1.00 18.09 70 LEU B CA 1
ATOM 2045 C C . LEU B 1 70 ? 54.714 -6.331 -1.826 1.00 18.14 70 LEU B C 1
ATOM 2046 O O . LEU B 1 70 ? 55.689 -7.115 -1.810 1.00 20.02 70 LEU B O 1
ATOM 2051 N N . GLN B 1 71 ? 53.505 -6.769 -2.112 1.00 16.49 71 GLN B N 1
ATOM 2052 C CA . GLN B 1 71 ? 53.261 -8.186 -2.292 1.00 17.20 71 GLN B CA 1
ATOM 2053 C C . GLN B 1 71 ? 54.027 -8.681 -3.531 1.00 19.00 71 GLN B C 1
ATOM 2054 O O . GLN B 1 71 ? 54.591 -9.763 -3.506 1.00 19.61 71 GLN B O 1
ATOM 2060 N N . ALA B 1 72 ? 54.045 -7.898 -4.602 1.00 18.69 72 ALA B N 1
ATOM 2061 C CA . ALA B 1 72 ? 54.751 -8.308 -5.784 1.00 19.53 72 ALA B CA 1
ATOM 2062 C C . ALA B 1 72 ? 56.233 -8.495 -5.533 1.00 23.73 72 ALA B C 1
ATOM 2063 O O . ALA B 1 72 ? 56.808 -9.450 -6.018 1.00 21.30 72 ALA B O 1
ATOM 2065 N N . ALA B 1 73 ? 56.828 -7.598 -4.805 1.00 20.19 73 ALA B N 1
ATOM 2066 C CA . ALA B 1 73 ? 58.216 -7.736 -4.395 1.00 21.79 73 ALA B CA 1
ATOM 2067 C C . ALA B 1 73 ? 58.447 -8.964 -3.570 1.00 24.07 73 ALA B C 1
ATOM 2068 O O . ALA B 1 73 ? 59.490 -9.634 -3.790 1.00 23.46 73 ALA B O 1
ATOM 2070 N N . MET B 1 74 ? 57.597 -9.222 -2.577 1.00 21.12 74 MET B N 1
ATOM 2071 C CA . MET B 1 74 ? 57.737 -10.414 -1.768 1.00 23.60 74 MET B CA 1
ATOM 2072 C C . MET B 1 74 ? 57.626 -11.690 -2.596 1.00 26.56 74 MET B C 1
ATOM 2073 O O . MET B 1 74 ? 58.313 -12.695 -2.298 1.00 27.14 74 MET B O 1
ATOM 2078 N N . ASP B 1 75 ? 56.761 -11.670 -3.605 1.00 23.36 75 ASP B N 1
ATOM 2079 C CA . ASP B 1 75 ? 56.538 -12.836 -4.428 1.00 24.10 75 ASP B CA 1
ATOM 2080 C C . ASP B 1 75 ? 57.860 -13.138 -5.126 1.00 29.12 75 ASP B C 1
ATOM 2081 O O . ASP B 1 75 ? 58.227 -14.314 -5.245 1.00 34.14 75 ASP B O 1
ATOM 2086 N N . LYS B 1 76 ? 58.584 -12.097 -5.534 1.00 24.54 76 LYS B N 1
ATOM 2087 C CA . LYS B 1 76 ? 59.841 -12.313 -6.264 1.00 24.60 76 LYS B CA 1
ATOM 2088 C C . LYS B 1 76 ? 60.979 -12.752 -5.384 1.00 30.76 76 LYS B C 1
ATOM 2089 O O . LYS B 1 76 ? 61.862 -13.544 -5.844 1.00 33.30 76 LYS B O 1
ATOM 2095 N N . LEU B 1 77 ? 60.957 -12.289 -4.145 1.00 26.80 77 LEU B N 1
ATOM 2096 C CA . LEU B 1 77 ? 62.008 -12.573 -3.185 1.00 28.09 77 LEU B CA 1
ATOM 2097 C C . LEU B 1 77 ? 61.837 -13.913 -2.470 1.00 36.28 77 LEU B C 1
ATOM 2098 O O . LEU B 1 77 ? 62.805 -14.399 -1.821 1.00 35.25 77 LEU B O 1
ATOM 2103 N N . LYS B 1 78 ? 60.679 -14.551 -2.589 1.00 35.66 78 LYS B N 1
ATOM 2104 C CA . LYS B 1 78 ? 60.415 -15.656 -1.682 1.00 36.37 78 LYS B CA 1
ATOM 2105 C C . LYS B 1 78 ? 61.357 -16.867 -1.955 1.00 47.41 78 LYS B C 1
ATOM 2106 O O . LYS B 1 78 ? 61.759 -17.550 -0.983 1.00 47.94 78 LYS B O 1
ATOM 2112 N N . PRO B 1 79 ? 61.764 -17.102 -3.241 1.00 42.25 79 PRO B N 1
ATOM 2113 C CA . PRO B 1 79 ? 62.779 -18.205 -3.444 1.00 45.92 79 PRO B CA 1
ATOM 2114 C C . PRO B 1 79 ? 64.152 -17.989 -2.764 1.00 54.29 79 PRO B C 1
ATOM 2115 O O . PRO B 1 79 ? 64.865 -18.966 -2.542 1.00 66.50 79 PRO B O 1
ATOM 2119 N N . ALA B 1 80 ? 64.517 -16.738 -2.451 1.00 41.77 80 ALA B N 1
ATOM 2120 C CA . ALA B 1 80 ? 65.705 -16.437 -1.659 1.00 47.57 80 ALA B CA 1
ATOM 2121 C C . ALA B 1 80 ? 65.507 -16.718 -0.170 1.00 60.00 80 ALA B C 1
ATOM 2122 O O . ALA B 1 80 ? 66.493 -16.817 0.558 1.00 69.80 80 ALA B O 1
ATOM 2124 N N . LEU B 1 81 ? 64.265 -16.877 0.291 1.00 59.59 81 LEU B N 1
ATOM 2125 C CA . LEU B 1 81 ? 63.993 -16.990 1.731 1.00 61.28 81 LEU B CA 1
ATOM 2126 C C . LEU B 1 81 ? 64.454 -18.311 2.341 1.00 61.46 81 LEU B C 1
ATOM 2127 O O . LEU B 1 81 ? 64.533 -19.334 1.664 1.00 59.60 81 LEU B O 1
ATOM 2132 N N . GLU B 1 87 ? 51.200 -17.627 5.171 1.00 61.20 87 GLU B N 1
ATOM 2133 C CA . GLU B 1 87 ? 51.142 -18.319 6.478 1.00 50.51 87 GLU B CA 1
ATOM 2134 C C . GLU B 1 87 ? 52.605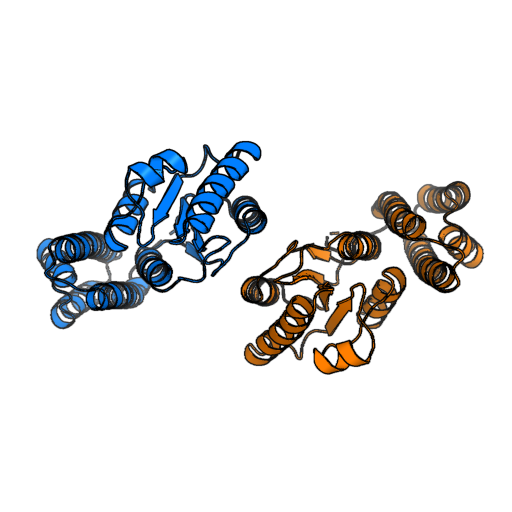 -18.138 6.963 1.00 43.80 87 GLU B C 1
ATOM 2135 O O . GLU B 1 87 ? 53.219 -19.110 7.419 1.00 94.66 87 GLU B O 1
ATOM 2137 N N . LYS B 1 88 ? 53.160 -16.918 6.823 1.00 43.98 88 LYS B N 1
ATOM 2138 C CA . LYS B 1 88 ? 54.390 -16.519 7.521 1.00 57.73 88 LYS B CA 1
ATOM 2139 C C . LYS B 1 88 ? 54.057 -16.392 9.007 1.00 42.19 88 LYS B C 1
ATOM 2140 O O . LYS B 1 88 ? 52.911 -16.235 9.377 1.00 56.97 88 LYS B O 1
ATOM 2142 N N . ARG B 1 89 ? 55.067 -16.485 9.870 1.00 62.04 89 ARG B N 1
ATOM 2143 C CA . ARG B 1 89 ? 54.802 -16.890 11.234 1.00 42.13 89 ARG B CA 1
ATOM 2144 C C . ARG B 1 89 ? 53.545 -16.165 11.976 1.00 27.69 89 ARG B C 1
ATOM 2145 O O . ARG B 1 89 ? 52.609 -16.909 12.356 1.00 31.62 89 ARG B O 1
ATOM 2153 N N . ALA B 1 90 ? 53.510 -14.843 12.265 1.00 23.55 90 ALA B N 1
ATOM 2154 C CA . ALA B 1 90 ? 52.465 -14.364 13.199 1.00 22.58 90 ALA B CA 1
ATOM 2155 C C . ALA B 1 90 ? 51.078 -14.365 12.551 1.00 20.67 90 ALA B C 1
ATOM 2156 O O . ALA B 1 90 ? 50.942 -14.087 11.367 1.00 22.24 90 ALA B O 1
ATOM 2158 N N . LYS B 1 91 ? 50.075 -14.636 13.361 1.00 19.49 91 LYS B N 1
ATOM 2159 C CA . LYS B 1 91 ? 48.747 -14.774 12.912 1.00 18.89 91 LYS B CA 1
ATOM 2160 C C . LYS B 1 91 ? 47.844 -13.662 13.335 1.00 16.74 91 LYS B C 1
ATOM 2161 O O . LYS B 1 91 ? 47.824 -13.222 14.486 1.00 18.87 91 LYS B O 1
ATOM 2167 N N . ILE B 1 92 ? 46.990 -13.228 12.391 1.00 17.82 92 ILE B N 1
ATOM 2168 C CA . ILE B 1 92 ? 45.932 -12.195 12.616 1.00 16.01 92 ILE B CA 1
ATOM 2169 C C . ILE B 1 92 ? 44.571 -12.777 12.241 1.00 16.08 92 ILE B C 1
ATOM 2170 O O . ILE B 1 92 ? 44.401 -13.263 11.127 1.00 18.77 92 ILE B O 1
ATOM 2175 N N . VAL B 1 93 ? 43.609 -12.723 13.129 1.00 14.75 93 VAL B N 1
ATOM 2176 C CA . VAL B 1 93 ? 42.196 -12.990 12.816 1.00 14.72 93 VAL B CA 1
ATOM 2177 C C . VAL B 1 93 ? 41.575 -11.646 12.554 1.00 14.90 93 VAL B C 1
ATOM 2178 O O . VAL B 1 93 ? 41.604 -10.815 13.440 1.00 15.94 93 VAL B O 1
ATOM 2182 N N . LEU B 1 94 ? 41.003 -11.450 11.380 1.00 15.52 94 LEU B N 1
ATOM 2183 C CA . LEU B 1 94 ? 40.545 -10.148 10.902 1.00 14.75 94 LEU B CA 1
ATOM 2184 C C . LEU B 1 94 ? 39.082 -10.251 10.546 1.00 15.52 94 LEU B C 1
ATOM 2185 O O . LEU B 1 94 ? 38.676 -11.182 9.841 1.00 15.72 94 LEU B O 1
ATOM 2190 N N . ALA B 1 95 ? 38.287 -9.258 10.886 1.00 14.07 95 ALA B N 1
ATOM 2191 C CA . ALA B 1 95 ? 36.870 -9.181 10.529 1.00 14.43 95 ALA B CA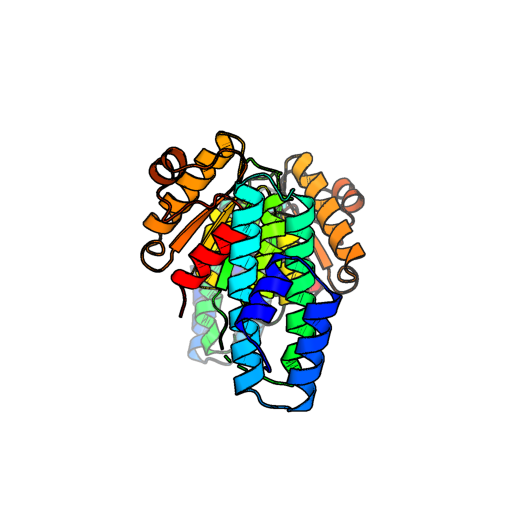 1
ATOM 2192 C C . ALA B 1 95 ? 36.332 -7.785 10.509 1.00 14.39 95 ALA B C 1
ATOM 2193 O O . ALA B 1 95 ? 36.753 -6.934 11.312 1.00 15.44 95 ALA B O 1
ATOM 2195 N N . THR B 1 96 ? 35.376 -7.507 9.624 1.00 15.83 96 THR B N 1
ATOM 2196 C CA . THR B 1 96 ? 34.470 -6.361 9.815 1.00 14.84 96 THR B CA 1
ATOM 2197 C C . THR B 1 96 ? 33.361 -6.927 10.663 1.00 16.93 96 THR B C 1
ATOM 2198 O O . THR B 1 96 ? 32.782 -7.962 10.294 1.00 16.19 96 THR B O 1
ATOM 2202 N N . VAL B 1 97 ? 33.092 -6.301 11.801 1.00 15.60 97 VAL B N 1
ATOM 2203 C CA . VAL B 1 97 ? 32.250 -6.882 12.810 1.00 15.48 97 VAL B CA 1
ATOM 2204 C C . VAL B 1 97 ? 30.755 -6.804 12.515 1.00 16.02 97 VAL B C 1
ATOM 2205 O O . VAL B 1 97 ? 30.310 -6.099 11.630 1.00 17.17 97 VAL B O 1
ATOM 2209 N N . GLU B 1 98 ? 29.976 -7.587 13.273 1.00 18.83 98 GLU B N 1
ATOM 2210 C CA . GLU B 1 98 ? 28.517 -7.650 13.237 1.00 20.41 98 GLU B CA 1
ATOM 2211 C C . GLU B 1 98 ? 27.928 -6.255 13.150 1.00 18.62 98 GLU B C 1
ATOM 2212 O O . GLU B 1 98 ? 28.194 -5.355 13.970 1.00 21.55 98 GLU B O 1
ATOM 2218 N N . GLY B 1 99 ? 27.109 -6.069 12.136 1.00 19.48 99 GLY B N 1
ATOM 2219 C CA . GLY B 1 99 ? 26.344 -4.878 11.975 1.00 23.61 99 GLY B CA 1
ATOM 2220 C C . GLY B 1 99 ? 26.897 -3.993 10.900 1.00 20.22 99 GLY B C 1
ATOM 2221 O O . GLY B 1 99 ? 26.243 -2.981 10.520 1.00 22.75 99 GLY B O 1
ATOM 2222 N N . ASP B 1 100 ? 28.131 -4.281 10.465 1.00 19.64 100 ASP B N 1
ATOM 2223 C CA . ASP B 1 100 ? 28.860 -3.424 9.472 1.00 17.73 100 ASP B CA 1
ATOM 2224 C C . ASP B 1 100 ? 29.149 -4.199 8.164 1.00 16.76 100 ASP B C 1
ATOM 2225 O O . ASP B 1 100 ? 29.513 -5.353 8.155 1.00 17.02 100 ASP B O 1
ATOM 2230 N N . LEU B 1 101 ? 29.021 -3.440 7.065 1.00 16.18 101 LEU B N 1
ATOM 2231 C CA . LEU B 1 101 ? 29.220 -3.938 5.735 1.00 17.58 101 LEU B CA 1
ATOM 2232 C C . LEU B 1 101 ? 30.390 -3.189 5.040 1.00 18.79 101 LEU B C 1
ATOM 2233 O O . LEU B 1 101 ? 30.678 -3.384 3.860 1.00 27.40 101 LEU B O 1
ATOM 2238 N N . HIS B 1 102 ? 31.141 -2.392 5.741 1.00 15.71 102 HIS B N 1
ATOM 2239 C CA . HIS B 1 102 ? 32.265 -1.669 5.190 1.00 18.20 102 HIS B CA 1
ATOM 2240 C C . HIS B 1 102 ? 33.496 -2.541 5.277 1.00 19.98 102 HIS B C 1
ATOM 2241 O O . HIS B 1 102 ? 33.962 -2.898 6.381 1.00 22.81 102 HIS B O 1
ATOM 2248 N N . ASP B 1 103 ? 34.152 -2.812 4.137 1.00 16.61 103 ASP B N 1
ATOM 2249 C CA . ASP B 1 103 ? 35.371 -3.591 4.027 1.00 16.27 103 ASP B CA 1
ATOM 2250 C C . ASP B 1 103 ? 36.538 -3.080 3.218 1.00 17.46 103 ASP B C 1
ATOM 2251 O O . ASP B 1 103 ? 37.559 -3.742 3.153 1.00 17.12 103 ASP B O 1
ATOM 2256 N N . ILE B 1 104 ? 36.356 -1.941 2.564 1.00 15.73 104 ILE B N 1
ATOM 2257 C CA . ILE B 1 104 ? 37.396 -1.465 1.727 1.00 15.59 104 ILE B CA 1
ATOM 2258 C C . ILE B 1 104 ? 38.690 -1.283 2.498 1.00 16.44 104 ILE B C 1
ATOM 2259 O O . ILE B 1 104 ? 39.808 -1.708 2.109 1.00 17.16 104 ILE B O 1
ATOM 2264 N N . GLY B 1 105 ? 38.582 -0.637 3.655 1.00 16.62 105 GLY B N 1
ATOM 2265 C CA . GLY B 1 105 ? 39.726 -0.392 4.502 1.00 15.55 105 GLY B CA 1
ATOM 2266 C C . GLY B 1 105 ? 40.311 -1.644 5.115 1.00 16.07 105 GLY B C 1
ATOM 2267 O O . GLY B 1 105 ? 41.516 -1.820 5.129 1.00 15.92 105 GLY B O 1
ATOM 2268 N N . LYS B 1 106 ? 39.427 -2.508 5.609 1.00 14.61 106 LYS B N 1
ATOM 2269 C CA . LYS B 1 106 ? 39.850 -3.764 6.162 1.00 15.42 106 LYS B CA 1
ATOM 2270 C C . LYS B 1 106 ? 40.710 -4.525 5.137 1.00 14.84 106 LYS B C 1
ATOM 2271 O O . LYS B 1 106 ? 41.709 -5.195 5.476 1.00 16.85 106 LYS B O 1
ATOM 2277 N N . ASN B 1 107 ? 40.252 -4.486 3.874 1.00 14.60 107 ASN B N 1
ATOM 2278 C CA . ASN B 1 107 ? 40.934 -5.173 2.803 1.00 15.49 107 ASN B CA 1
ATOM 2279 C C . ASN B 1 107 ? 42.283 -4.564 2.439 1.00 15.26 107 ASN B C 1
ATOM 2280 O O . ASN B 1 107 ? 43.220 -5.287 2.084 1.00 16.38 107 ASN B O 1
ATOM 2285 N N . ILE B 1 108 ? 42.375 -3.255 2.526 1.00 15.59 108 ILE B N 1
ATOM 2286 C CA . ILE B 1 108 ? 43.698 -2.591 2.389 1.00 14.16 108 ILE B CA 1
ATOM 2287 C C . ILE B 1 108 ? 44.690 -3.081 3.440 1.00 17.84 108 ILE B C 1
ATOM 2288 O O . ILE B 1 108 ? 45.846 -3.435 3.168 1.00 16.95 108 ILE B O 1
ATOM 2293 N N . PHE B 1 109 ? 44.205 -3.085 4.691 1.00 15.34 109 PHE B N 1
ATOM 2294 C CA . PHE B 1 109 ? 45.017 -3.617 5.781 1.00 17.51 109 PHE B CA 1
ATOM 2295 C C . PHE B 1 109 ? 45.393 -5.093 5.577 1.00 15.81 109 PHE B C 1
ATOM 2296 O O . PHE B 1 109 ? 46.570 -5.514 5.733 1.00 17.53 109 PHE B O 1
ATOM 2304 N N . ARG B 1 110 ? 44.397 -5.900 5.167 1.00 15.13 110 ARG B N 1
ATOM 2305 C CA . ARG B 1 110 ? 44.626 -7.339 4.851 1.00 15.41 110 ARG B CA 1
ATOM 2306 C C . ARG B 1 110 ? 45.788 -7.489 3.868 1.00 16.58 110 ARG B C 1
ATOM 2307 O O . ARG B 1 110 ? 46.727 -8.253 4.106 1.00 18.41 110 ARG B O 1
ATOM 2315 N N . THR B 1 111 ? 45.752 -6.746 2.794 1.00 16.04 111 THR B N 1
ATOM 2316 C CA . THR B 1 111 ? 46.759 -6.873 1.767 1.00 17.30 111 THR B CA 1
ATOM 2317 C C . THR B 1 111 ? 48.128 -6.460 2.302 1.00 15.05 111 THR B C 1
ATOM 2318 O O . THR B 1 111 ? 49.111 -7.176 2.048 1.00 17.63 111 THR B O 1
ATOM 2322 N N . MET B 1 112 ? 48.210 -5.327 3.020 1.00 15.66 112 MET B N 1
ATOM 2323 C CA . MET B 1 112 ? 49.473 -4.931 3.592 1.00 15.76 112 MET B CA 1
ATOM 2324 C C . MET B 1 112 ? 49.996 -5.934 4.608 1.00 18.92 112 MET B C 1
ATOM 2325 O O . MET B 1 112 ? 51.216 -6.195 4.621 1.00 19.25 112 MET B O 1
ATOM 2330 N N . ALA B 1 113 ? 49.126 -6.456 5.469 1.00 17.23 113 ALA B N 1
ATOM 2331 C CA . ALA B 1 113 ? 49.582 -7.393 6.498 1.00 17.40 113 ALA B CA 1
ATOM 2332 C C . ALA B 1 113 ? 50.047 -8.679 5.843 1.00 15.81 113 ALA B C 1
ATOM 2333 O O . ALA B 1 113 ? 51.102 -9.245 6.238 1.00 18.40 113 ALA B O 1
ATOM 2335 N N . GLU B 1 114 ? 49.331 -9.195 4.843 1.00 16.69 114 GLU B N 1
ATOM 2336 C CA . GLU B 1 114 ? 49.821 -10.388 4.098 1.00 19.66 114 GLU B CA 1
ATOM 2337 C C . GLU B 1 114 ? 51.186 -10.113 3.469 1.00 19.68 114 GLU B C 1
ATOM 2338 O O . GLU B 1 114 ? 52.058 -10.954 3.502 1.00 21.57 114 GLU B O 1
ATOM 2344 N N . ALA B 1 115 ? 51.345 -8.957 2.871 1.00 18.28 115 ALA B N 1
ATOM 2345 C CA . ALA B 1 115 ? 52.591 -8.658 2.189 1.00 18.17 115 ALA B CA 1
ATOM 2346 C C . ALA B 1 115 ? 53.729 -8.401 3.213 1.00 22.24 115 ALA B C 1
ATOM 2347 O O . ALA B 1 115 ? 54.866 -8.428 2.862 1.00 22.81 115 ALA B O 1
ATOM 2349 N N . SER B 1 116 ? 53.379 -8.166 4.463 1.00 20.47 116 SER B N 1
ATOM 2350 C CA . SER B 1 116 ? 54.316 -7.969 5.576 1.00 19.01 116 SER B CA 1
ATOM 2351 C C . SER B 1 116 ? 54.620 -9.206 6.392 1.00 23.65 116 SER B C 1
ATOM 2352 O O . SER B 1 116 ? 55.240 -9.108 7.431 1.00 27.40 116 SER B O 1
ATOM 2355 N N . GLY B 1 117 ? 54.188 -10.363 5.904 1.00 22.79 117 GLY B N 1
ATOM 2356 C CA . GLY B 1 117 ? 54.569 -11.602 6.514 1.00 27.48 117 GLY B CA 1
ATOM 2357 C C . GLY B 1 117 ? 53.651 -12.165 7.562 1.00 26.66 117 GLY B C 1
ATOM 2358 O O . GLY B 1 117 ? 54.016 -13.126 8.219 1.00 25.99 117 GLY B O 1
ATOM 2359 N N . PHE B 1 118 ? 52.461 -11.609 7.688 1.00 19.10 118 PHE B N 1
ATOM 2360 C CA . PHE B 1 118 ? 51.489 -12.158 8.596 1.00 17.69 118 PHE B CA 1
ATOM 2361 C C . PHE B 1 118 ? 50.654 -13.241 7.913 1.00 20.09 118 PHE B C 1
ATOM 2362 O O . PHE B 1 118 ? 50.291 -13.091 6.688 1.00 22.66 118 PHE B O 1
ATOM 2370 N N . GLU B 1 119 ? 50.208 -14.246 8.675 1.00 19.97 119 GLU B N 1
ATOM 2371 C CA . GLU B 1 119 ? 49.159 -15.192 8.212 1.00 21.23 119 GLU B CA 1
ATOM 2372 C C . GLU B 1 119 ? 47.815 -14.576 8.639 1.00 22.18 119 GLU B C 1
ATOM 2373 O O . GLU B 1 119 ? 47.547 -14.486 9.826 1.00 20.08 119 GLU B O 1
ATOM 2379 N N . VAL B 1 120 ? 46.960 -14.213 7.702 1.00 18.61 120 VAL B N 1
ATOM 2380 C CA . VAL B 1 120 ? 45.743 -13.476 7.957 1.00 17.26 120 VAL B CA 1
ATOM 2381 C C . VAL B 1 120 ? 44.554 -14.364 7.696 1.00 18.84 120 VAL B C 1
ATOM 2382 O O . VAL B 1 120 ? 44.421 -14.955 6.605 1.00 21.78 120 VAL B O 1
ATOM 2386 N N . PHE B 1 121 ? 43.732 -14.516 8.718 1.00 17.02 121 PHE B N 1
ATOM 2387 C CA . PHE B 1 121 ? 42.488 -15.198 8.576 1.00 17.77 121 PHE B CA 1
ATOM 2388 C C . PHE B 1 121 ? 41.376 -14.186 8.503 1.00 18.80 121 PHE B C 1
ATOM 2389 O O . PHE B 1 121 ? 40.944 -13.652 9.506 1.00 18.69 121 PHE B O 1
ATOM 2397 N N . ASP B 1 122 ? 40.901 -13.941 7.286 1.00 18.38 122 ASP B N 1
ATOM 2398 C CA . ASP B 1 122 ? 39.934 -12.939 7.035 1.00 17.33 122 ASP B CA 1
ATOM 2399 C C . ASP B 1 122 ? 38.554 -13.586 7.067 1.00 19.11 122 ASP B C 1
ATOM 2400 O O . ASP B 1 122 ? 38.181 -14.395 6.188 1.00 21.64 122 ASP B O 1
ATOM 2405 N N . LEU B 1 123 ? 37.823 -13.291 8.117 1.00 16.32 123 LEU B N 1
ATOM 2406 C CA . LEU B 1 123 ? 36.508 -13.870 8.342 1.00 17.09 123 LEU B CA 1
ATOM 2407 C C . LEU B 1 123 ? 35.417 -13.241 7.517 1.00 16.78 123 LEU B C 1
ATOM 2408 O O . LEU B 1 123 ? 34.283 -13.760 7.447 1.00 19.58 123 LEU B O 1
ATOM 2413 N N . GLY B 1 124 ? 35.676 -12.083 6.937 1.00 16.34 124 GLY B N 1
ATOM 2414 C CA . GLY B 1 124 ? 34.688 -11.399 6.113 1.00 18.10 124 GLY B CA 1
ATOM 2415 C C . GLY B 1 124 ? 34.036 -10.192 6.696 1.00 16.44 124 GLY B C 1
ATOM 2416 O O . GLY B 1 124 ? 34.702 -9.425 7.463 1.00 18.24 124 GLY B O 1
ATOM 2417 N N . ILE B 1 125 ? 32.763 -9.975 6.419 1.00 14.57 125 ILE B N 1
ATOM 2418 C CA . ILE B 1 125 ? 32.017 -8.786 6.799 1.00 15.57 125 ILE B CA 1
ATOM 2419 C C . ILE B 1 125 ? 30.766 -9.180 7.596 1.00 16.01 125 ILE B C 1
ATOM 2420 O O . ILE B 1 125 ? 30.266 -10.357 7.544 1.00 15.90 125 ILE B O 1
ATOM 2425 N N . ASP B 1 126 ? 30.270 -8.286 8.428 1.00 16.53 126 ASP B N 1
ATOM 2426 C CA . ASP B 1 126 ? 29.123 -8.475 9.249 1.00 14.96 126 ASP B CA 1
ATOM 2427 C C . ASP B 1 126 ? 29.249 -9.772 10.077 1.00 15.75 126 ASP B C 1
ATOM 2428 O O . ASP B 1 126 ? 28.321 -10.558 10.205 1.00 16.87 126 ASP B O 1
ATOM 2433 N N . VAL B 1 127 ? 30.440 -9.945 10.634 1.00 14.13 127 VAL B N 1
ATOM 2434 C CA . VAL B 1 127 ? 30.835 -11.204 11.239 1.00 15.76 127 VAL B CA 1
ATOM 2435 C C . VAL B 1 127 ? 30.309 -11.263 12.702 1.00 18.10 127 VAL B C 1
ATOM 2436 O O . VAL B 1 127 ? 30.673 -10.444 13.559 1.00 17.33 127 VAL B O 1
ATOM 2440 N N . PRO B 1 128 ? 29.473 -12.250 12.994 1.00 17.81 128 PRO B N 1
ATOM 2441 C CA . PRO B 1 128 ? 29.030 -12.426 14.382 1.00 20.67 128 PRO B CA 1
ATOM 2442 C C . PRO B 1 128 ? 30.147 -12.659 15.375 1.00 18.06 128 PRO B C 1
ATOM 2443 O O . PRO B 1 128 ? 31.182 -13.273 15.078 1.00 19.15 128 PRO B O 1
ATOM 2447 N N . VAL B 1 129 ? 29.922 -12.118 16.571 1.00 19.07 129 VAL B N 1
ATOM 2448 C CA . VAL B 1 129 ? 30.936 -12.260 17.652 1.00 20.04 129 VAL B CA 1
ATOM 2449 C C . VAL B 1 129 ? 31.325 -13.718 17.854 1.00 18.00 129 VAL B C 1
ATOM 2450 O O . VAL B 1 129 ? 32.532 -14.036 17.899 1.00 18.77 129 VAL B O 1
ATOM 2454 N N . LYS B 1 130 ? 30.350 -14.631 17.869 1.00 19.58 130 LYS B N 1
ATOM 2455 C CA . LYS B 1 130 ? 30.605 -16.091 18.076 1.00 23.32 130 LYS B CA 1
ATOM 2456 C C . LYS B 1 130 ? 31.624 -16.625 17.090 1.00 17.73 130 LYS B C 1
ATOM 2457 O O . LYS B 1 130 ? 32.472 -17.442 17.423 1.00 20.14 130 LYS B O 1
ATOM 2463 N N . ILE B 1 131 ? 31.507 -16.194 15.837 1.00 17.76 131 ILE B N 1
ATOM 2464 C CA . ILE B 1 131 ? 32.380 -16.670 14.809 1.00 17.95 131 ILE B CA 1
ATOM 2465 C C . ILE B 1 131 ? 33.839 -16.216 15.001 1.00 16.77 131 ILE B C 1
ATOM 2466 O O . ILE B 1 131 ? 34.811 -16.966 14.781 1.00 17.07 131 ILE B O 1
ATOM 2471 N N . ILE B 1 132 ? 33.987 -14.955 15.409 1.00 15.60 132 ILE B N 1
ATOM 2472 C CA . ILE B 1 132 ? 35.316 -14.437 15.700 1.00 15.02 132 ILE B CA 1
ATOM 2473 C C . ILE B 1 132 ? 35.917 -15.216 16.892 1.00 16.25 132 ILE B C 1
ATOM 2474 O O . ILE B 1 132 ? 37.082 -15.662 16.769 1.00 16.12 132 ILE B O 1
ATOM 2479 N N . VAL B 1 133 ? 35.134 -15.366 17.956 1.00 16.46 133 VAL B N 1
ATOM 2480 C CA . VAL B 1 133 ? 35.646 -16.053 19.135 1.00 18.38 133 VAL B CA 1
ATOM 2481 C C . VAL B 1 133 ? 36.022 -17.496 18.772 1.00 18.67 133 VAL B C 1
ATOM 2482 O O . VAL B 1 133 ? 37.089 -18.009 19.185 1.00 18.60 133 VAL B O 1
ATOM 2486 N N . ASP B 1 134 ? 35.188 -18.175 18.013 1.00 18.43 134 ASP B N 1
ATOM 2487 C CA . ASP B 1 134 ? 35.481 -19.540 17.651 1.00 19.06 134 ASP B CA 1
ATOM 2488 C C . ASP B 1 134 ? 36.726 -19.690 16.796 1.00 18.26 134 ASP B C 1
ATOM 2489 O O . ASP B 1 134 ? 37.536 -20.585 16.985 1.00 19.77 134 ASP B O 1
ATOM 2494 N N . LYS B 1 135 ? 36.983 -18.696 15.927 1.00 17.92 135 LYS B N 1
ATOM 2495 C CA . LYS B 1 135 ? 38.222 -18.703 15.178 1.00 16.55 135 LYS B CA 1
ATOM 2496 C C . LYS B 1 135 ? 39.437 -18.511 16.082 1.00 17.56 135 LYS B C 1
ATOM 2497 O O . LYS B 1 135 ? 40.514 -19.122 15.865 1.00 17.89 135 LYS B O 1
ATOM 2503 N N . VAL B 1 136 ? 39.340 -17.629 17.042 1.00 16.80 136 VAL B N 1
ATOM 2504 C CA . VAL B 1 136 ? 40.435 -17.449 17.980 1.00 16.05 136 VAL B CA 1
ATOM 2505 C C . VAL B 1 136 ? 40.748 -18.718 18.743 1.00 19.22 136 VAL B C 1
ATOM 2506 O O . VAL B 1 136 ? 41.956 -19.024 18.933 1.00 18.19 136 VAL B O 1
ATOM 2510 N N . LYS B 1 137 ? 39.704 -19.428 19.154 1.00 19.36 137 LYS B N 1
ATOM 2511 C CA . LYS B 1 137 ? 39.943 -20.730 19.837 1.00 17.86 137 LYS B CA 1
ATOM 2512 C C . LYS B 1 137 ? 40.662 -21.709 18.942 1.00 22.15 137 LYS B C 1
ATOM 2513 O O . LYS B 1 137 ? 41.420 -22.501 19.393 1.00 24.55 137 LYS B O 1
ATOM 2519 N N . GLU B 1 138 ? 40.307 -21.711 17.668 1.00 19.74 138 GLU B N 1
ATOM 2520 C CA . GLU B 1 138 ? 40.872 -22.638 16.672 1.00 19.95 138 GLU B CA 1
ATOM 2521 C C . GLU B 1 138 ? 42.345 -22.369 16.337 1.00 22.34 138 GLU B C 1
ATOM 2522 O O . GLU B 1 138 ? 43.163 -23.294 16.282 1.00 24.49 138 GLU B O 1
ATOM 2528 N N . VAL B 1 139 ? 42.709 -21.117 16.103 1.00 19.70 139 VAL B N 1
ATOM 2529 C CA . VAL B 1 139 ? 44.020 -20.836 15.619 1.00 20.37 139 VAL B CA 1
ATOM 2530 C C . VAL B 1 139 ? 44.951 -20.138 16.612 1.00 21.51 139 VAL B C 1
ATOM 2531 O O . VAL B 1 139 ? 46.140 -20.041 16.361 1.00 23.89 139 VAL B O 1
ATOM 2535 N N . ASN B 1 140 ? 44.440 -19.645 17.733 1.00 23.05 140 ASN B N 1
ATOM 2536 C CA . ASN B 1 140 ? 45.301 -18.933 18.745 1.00 19.69 140 ASN B CA 1
ATOM 2537 C C . ASN B 1 140 ? 46.190 -17.840 18.142 1.00 21.02 140 ASN B C 1
ATOM 2538 O O . ASN B 1 140 ? 47.433 -17.889 18.235 1.00 21.53 140 ASN B O 1
ATOM 2543 N N . PRO B 1 141 ? 45.547 -16.877 17.511 1.00 20.47 141 PRO B N 1
ATOM 2544 C CA . PRO B 1 141 ? 46.325 -15.825 16.905 1.00 18.27 141 PRO B CA 1
ATOM 2545 C C . PRO B 1 141 ? 47.046 -14.872 17.897 1.00 19.08 141 PRO B C 1
ATOM 2546 O O . PRO B 1 141 ? 46.592 -14.693 19.058 1.00 21.30 141 PRO B O 1
ATOM 2550 N N . GLU B 1 142 ? 48.100 -14.245 17.434 1.00 18.52 142 GLU B N 1
ATOM 2551 C CA . GLU B 1 142 ? 48.735 -13.152 18.125 1.00 17.89 142 GLU B CA 1
ATO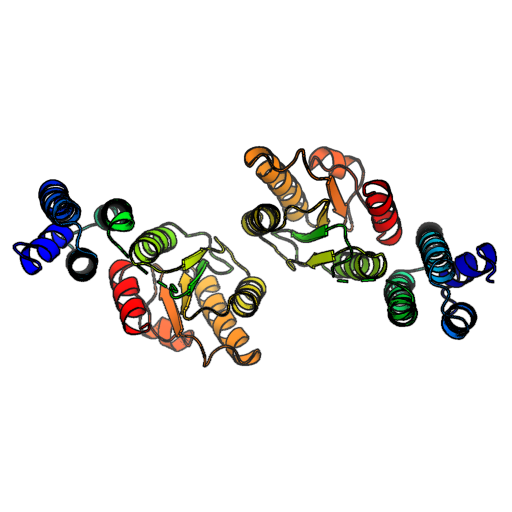M 2552 C C . GLU B 1 142 ? 47.852 -11.901 18.210 1.00 17.28 142 GLU B C 1
ATOM 2553 O O . GLU B 1 142 ? 47.937 -11.148 19.172 1.00 19.24 142 GLU B O 1
ATOM 2559 N N . ILE B 1 143 ? 47.088 -11.624 17.148 1.00 16.79 143 ILE B N 1
ATOM 2560 C CA . ILE B 1 143 ? 46.374 -10.360 16.981 1.00 15.43 143 ILE B CA 1
ATOM 2561 C C . ILE B 1 143 ? 44.968 -10.694 16.455 1.00 15.28 143 ILE B C 1
ATOM 2562 O O . ILE B 1 143 ? 44.807 -11.537 15.562 1.00 15.93 143 ILE B O 1
ATOM 2567 N N . VAL B 1 144 ? 44.037 -9.949 16.977 1.00 16.17 144 VAL B N 1
ATOM 2568 C CA . VAL B 1 144 ? 42.684 -9.835 16.451 1.00 14.75 144 VAL B CA 1
ATOM 2569 C C . VAL B 1 144 ? 42.490 -8.421 15.935 1.00 15.53 144 VAL B C 1
ATOM 2570 O O . VAL B 1 144 ? 42.689 -7.502 16.675 1.00 16.24 144 VAL B O 1
ATOM 2574 N N . GLY B 1 145 ? 42.108 -8.286 14.644 1.00 15.31 145 GLY B N 1
ATOM 2575 C CA . GLY B 1 145 ? 41.824 -7.011 13.999 1.00 15.40 145 GLY B CA 1
ATOM 2576 C C . GLY B 1 145 ? 40.333 -6.883 13.731 1.00 14.85 145 GLY B C 1
ATOM 2577 O O . GLY B 1 145 ? 39.745 -7.825 13.119 1.00 16.49 145 GLY B O 1
ATOM 2578 N N . LEU B 1 146 ? 39.734 -5.786 14.189 1.00 14.16 146 LEU B N 1
ATOM 2579 C CA . LEU B 1 146 ? 38.321 -5.538 14.013 1.00 13.03 146 LEU B CA 1
ATOM 2580 C C . LEU B 1 146 ? 38.065 -4.234 13.312 1.00 15.11 146 LEU B C 1
ATOM 2581 O O . LEU B 1 146 ? 38.608 -3.237 13.669 1.00 15.63 146 LEU B O 1
ATOM 2586 N N . SER B 1 147 ? 37.250 -4.264 12.265 1.00 14.45 147 SER B N 1
ATOM 2587 C CA . SER B 1 147 ? 36.871 -3.070 11.461 1.00 13.86 147 SER B CA 1
ATOM 2588 C C . SER B 1 147 ? 35.434 -2.740 11.676 1.00 14.81 147 SER B C 1
ATOM 2589 O O . SER B 1 147 ? 34.611 -3.644 11.717 1.00 15.69 147 SER B O 1
ATOM 2592 N N . GLY B 1 148 ? 35.111 -1.462 11.759 1.00 16.52 148 GLY B N 1
ATOM 2593 C CA . GLY B 1 148 ? 33.716 -1.026 11.800 1.00 16.45 148 GLY B CA 1
ATOM 2594 C C . GLY B 1 148 ? 33.611 0.508 11.772 1.00 16.39 148 GLY B C 1
ATOM 2595 O O . GLY B 1 148 ? 34.584 1.200 12.117 1.00 17.23 148 GLY B O 1
ATOM 2596 N N . VAL B 1 149 ? 32.444 0.957 11.375 1.00 16.57 149 VAL B N 1
ATOM 2597 C CA . VAL B 1 149 ? 32.138 2.388 11.439 1.00 17.02 149 VAL B CA 1
ATOM 2598 C C . VAL B 1 149 ? 30.828 2.747 12.160 1.00 17.96 149 VAL B C 1
ATOM 2599 O O . VAL B 1 149 ? 30.790 3.689 12.965 1.00 19.41 149 VAL B O 1
ATOM 2603 N N . LEU B 1 150 ? 29.752 1.992 11.929 1.00 16.37 150 LEU B N 1
ATOM 2604 C CA . LEU B 1 150 ? 28.488 2.318 12.556 1.00 17.38 150 LEU B CA 1
ATOM 2605 C C . LEU B 1 150 ? 28.610 2.207 14.053 1.00 17.54 150 LEU B C 1
ATOM 2606 O O . LEU B 1 150 ? 29.350 1.324 14.547 1.00 19.27 150 LEU B O 1
ATOM 2611 N N . THR B 1 151 ? 27.833 3.027 14.781 1.00 19.31 151 THR B N 1
ATOM 2612 C CA . THR B 1 151 ? 27.821 2.892 16.251 1.00 19.92 151 THR B CA 1
ATOM 2613 C C . THR B 1 151 ? 27.468 1.521 16.756 1.00 20.09 151 THR B C 1
ATOM 2614 O O . THR B 1 151 ? 28.172 1.014 17.647 1.00 21.78 151 THR B O 1
ATOM 2618 N N . LEU B 1 152 ? 26.498 0.838 16.117 1.00 19.87 152 LEU B N 1
ATOM 2619 C CA . LEU B 1 152 ? 26.210 -0.599 16.401 1.00 22.70 152 LEU B CA 1
ATOM 2620 C C . LEU B 1 152 ? 27.442 -1.508 16.221 1.00 20.00 152 LEU B C 1
ATOM 2621 O O . LEU B 1 152 ? 27.634 -2.460 16.977 1.00 22.18 152 LEU B O 1
ATOM 2626 N N . ALA B 1 153 ? 28.266 -1.244 15.198 1.00 18.61 153 ALA B N 1
ATOM 2627 C CA . ALA B 1 153 ? 29.479 -2.003 14.951 1.00 18.44 153 ALA B CA 1
ATOM 2628 C C . ALA B 1 153 ? 30.518 -1.730 16.049 1.00 18.38 153 ALA B C 1
ATOM 2629 O O . ALA B 1 153 ? 31.228 -2.605 16.501 1.00 18.04 153 ALA B O 1
ATOM 2631 N N . LEU B 1 154 ? 30.582 -0.489 16.488 1.00 18.33 154 LEU B N 1
ATOM 2632 C CA . LEU B 1 154 ? 31.520 -0.146 17.552 1.00 18.27 154 LEU B CA 1
ATOM 2633 C C . LEU B 1 154 ? 31.069 -0.889 18.835 1.00 18.36 154 LEU B C 1
ATOM 2634 O O . LEU B 1 154 ? 31.961 -1.353 19.605 1.00 18.74 154 LEU B O 1
ATOM 2639 N N . ASP B 1 155 ? 29.791 -1.026 19.053 1.00 18.01 155 ASP B N 1
ATOM 2640 C CA . ASP B 1 155 ? 29.276 -1.829 20.169 1.00 20.76 155 ASP B CA 1
ATOM 2641 C C . ASP B 1 155 ? 29.628 -3.321 19.986 1.00 20.23 155 ASP B C 1
ATOM 2642 O O . ASP B 1 155 ? 30.077 -3.999 20.957 1.00 20.49 155 ASP B O 1
ATOM 2647 N N . SER B 1 156 ? 29.529 -3.811 18.734 1.00 18.82 156 SER B N 1
ATOM 2648 C CA . SER B 1 156 ? 29.987 -5.156 18.459 1.00 17.17 156 SER B CA 1
ATOM 2649 C C . SER B 1 156 ? 31.473 -5.369 18.723 1.00 16.49 156 SER B C 1
ATOM 2650 O O . SER B 1 156 ? 31.866 -6.429 19.159 1.00 17.35 156 SER B O 1
ATOM 2653 N N . MET B 1 157 ? 32.339 -4.382 18.474 1.00 16.99 157 MET B N 1
ATOM 2654 C CA . MET B 1 157 ? 33.729 -4.481 18.821 1.00 16.94 157 MET B CA 1
ATOM 2655 C C . MET B 1 157 ? 33.876 -4.701 20.337 1.00 16.28 157 MET B C 1
ATOM 2656 O O . MET B 1 157 ? 34.598 -5.536 20.778 1.00 17.71 157 MET B O 1
ATOM 2661 N N . ARG B 1 158 ? 33.193 -3.879 21.119 1.00 15.95 158 ARG B N 1
ATOM 2662 C CA . ARG B 1 158 ? 33.273 -4.004 22.592 1.00 17.76 158 ARG B CA 1
ATOM 2663 C C . ARG B 1 158 ? 32.772 -5.380 23.013 1.00 18.18 158 ARG B C 1
ATOM 2664 O O . ARG B 1 158 ? 33.420 -6.036 23.872 1.00 18.60 158 ARG B O 1
ATOM 2672 N N . GLU B 1 159 ? 31.668 -5.866 22.408 1.00 16.38 159 GLU B N 1
ATOM 2673 C CA . GLU B 1 159 ? 31.114 -7.165 22.720 1.00 17.91 159 GLU B CA 1
ATOM 2674 C C . GLU B 1 159 ? 32.093 -8.284 22.379 1.00 15.79 159 GLU B C 1
ATOM 2675 O O . GLU B 1 159 ? 32.188 -9.334 23.065 1.00 19.04 159 GLU B O 1
ATOM 2681 N N . THR B 1 160 ? 32.834 -8.124 21.308 1.00 17.91 160 THR B N 1
ATOM 2682 C CA . THR B 1 160 ? 33.826 -9.135 20.931 1.00 17.88 160 THR B CA 1
ATOM 2683 C C . THR B 1 160 ? 34.951 -9.185 21.940 1.00 18.26 160 THR B C 1
ATOM 2684 O O . THR B 1 160 ? 35.416 -10.260 22.379 1.00 18.55 160 THR B O 1
ATOM 2688 N N . VAL B 1 161 ? 35.437 -8.021 22.385 1.00 16.85 161 VAL B N 1
ATOM 2689 C CA . VAL B 1 161 ? 36.504 -8.026 23.378 1.00 19.44 161 VAL B CA 1
ATOM 2690 C C . VAL B 1 161 ? 35.994 -8.624 24.694 1.00 19.63 161 VAL B C 1
ATOM 2691 O O . VAL B 1 161 ? 36.702 -9.437 25.317 1.00 20.27 161 VAL B O 1
ATOM 2695 N N . ASP B 1 162 ? 34.755 -8.330 25.018 1.00 19.54 162 ASP B N 1
ATOM 2696 C CA . ASP B 1 162 ? 34.117 -8.845 26.242 1.00 19.70 162 ASP B CA 1
ATOM 2697 C C . ASP B 1 162 ? 34.008 -10.337 26.195 1.00 19.37 162 ASP B C 1
ATOM 2698 O O . ASP B 1 162 ? 34.282 -11.040 27.202 1.00 20.83 162 ASP B O 1
ATOM 2703 N N . ALA B 1 163 ? 33.679 -10.868 25.014 1.00 18.30 163 ALA B N 1
ATOM 2704 C CA . ALA B 1 163 ? 33.556 -12.280 24.856 1.00 17.97 163 ALA B CA 1
ATOM 2705 C C . ALA B 1 163 ? 34.881 -13.005 24.925 1.00 18.13 163 ALA B C 1
ATOM 2706 O O . ALA B 1 163 ? 34.989 -14.093 25.523 1.00 22.33 163 ALA B O 1
ATOM 2708 N N . LEU B 1 164 ? 35.924 -12.405 24.359 1.00 18.20 164 LEU B N 1
ATOM 2709 C CA . LEU B 1 164 ? 37.316 -12.879 24.482 1.00 18.49 164 LEU B CA 1
ATOM 2710 C C . LEU B 1 164 ? 37.784 -12.912 25.955 1.00 17.98 164 LEU B C 1
ATOM 2711 O O . LEU B 1 164 ? 38.424 -13.908 26.356 1.00 21.25 164 LEU B O 1
ATOM 2716 N N . LYS B 1 165 ? 37.368 -11.925 26.726 1.00 18.46 165 LYS B N 1
ATOM 2717 C CA . LYS B 1 165 ? 37.710 -11.893 28.156 1.00 20.52 165 LYS B CA 1
ATOM 2718 C C . LYS B 1 165 ? 36.947 -13.040 28.853 1.00 19.54 165 LYS B C 1
ATOM 2719 O O . LYS B 1 165 ? 37.591 -13.808 29.659 1.00 21.79 165 LYS B O 1
ATOM 2725 N N . ALA B 1 166 ? 35.698 -13.238 28.565 1.00 20.49 166 ALA B N 1
ATOM 2726 C CA . ALA B 1 166 ? 34.886 -14.296 29.234 1.00 21.74 166 ALA B CA 1
ATOM 2727 C C . ALA B 1 166 ? 35.419 -15.704 28.936 1.00 25.47 166 ALA B C 1
ATOM 2728 O O . ALA B 1 166 ? 35.328 -16.630 29.757 1.00 24.79 166 ALA B O 1
ATOM 2730 N N . GLU B 1 167 ? 36.016 -15.868 27.786 1.00 23.05 167 GLU B N 1
ATOM 2731 C CA . GLU B 1 167 ? 36.502 -17.168 27.343 1.00 25.97 167 GLU B CA 1
ATOM 2732 C C . GLU B 1 167 ? 37.962 -17.408 27.768 1.00 19.38 167 GLU B C 1
ATOM 2733 O O . GLU B 1 167 ? 38.572 -18.442 27.444 1.00 22.67 167 GLU B O 1
ATOM 2739 N N . GLY B 1 168 ? 38.563 -16.476 28.499 1.00 19.12 168 GLY B N 1
ATOM 2740 C CA . GLY B 1 168 ? 39.959 -16.576 28.892 1.00 22.76 168 GLY B CA 1
ATOM 2741 C C . GLY B 1 168 ? 41.015 -16.400 27.802 1.00 21.76 168 GLY B C 1
ATOM 2742 O O . GLY B 1 168 ? 42.125 -16.782 27.943 1.00 22.76 168 GLY B O 1
ATOM 2743 N N . LEU B 1 169 ? 40.642 -15.797 26.693 1.00 20.40 169 LEU B N 1
ATOM 2744 C CA . LEU B 1 169 ? 41.534 -15.689 25.508 1.00 20.27 169 LEU B CA 1
ATOM 2745 C C . LEU B 1 169 ? 42.163 -14.328 25.368 1.00 19.54 169 LEU B C 1
ATOM 2746 O O . LEU B 1 169 ? 43.219 -14.170 24.694 1.00 21.70 169 LEU B O 1
ATOM 2751 N N . ARG B 1 170 ? 41.564 -13.324 25.995 1.00 19.26 170 ARG B N 1
ATOM 2752 C CA . ARG B 1 170 ? 41.942 -11.918 25.742 1.00 20.17 170 ARG B CA 1
ATOM 2753 C C . ARG B 1 170 ? 43.341 -11.578 26.149 1.00 19.37 170 ARG B C 1
ATOM 2754 O O . ARG B 1 170 ? 44.038 -10.818 25.484 1.00 20.84 170 ARG B O 1
ATOM 2762 N N . ASN B 1 171 ? 43.794 -12.161 27.268 1.00 21.03 171 ASN B N 1
ATOM 2763 C CA . ASN B 1 171 ? 45.060 -11.748 27.809 1.00 23.71 171 ASN B CA 1
ATOM 2764 C C . ASN B 1 171 ? 46.243 -12.228 27.011 1.00 26.00 171 ASN B C 1
ATOM 2765 O O . ASN B 1 171 ? 47.341 -11.732 27.180 1.00 32.00 171 ASN B O 1
ATOM 2770 N N . ASP B 1 172 ? 46.024 -13.199 26.146 1.00 22.42 172 ASP B N 1
ATOM 2771 C CA . ASP B 1 172 ? 47.104 -13.792 25.383 1.00 22.58 172 ASP B CA 1
ATOM 2772 C C . ASP B 1 172 ? 47.123 -13.297 23.957 1.00 23.28 172 ASP B C 1
ATOM 2773 O O . ASP B 1 172 ? 47.780 -13.898 23.140 1.00 26.46 172 ASP B O 1
ATOM 2778 N N . LEU B 1 173 ? 46.418 -12.220 23.679 1.00 19.15 173 LEU B N 1
ATOM 2779 C CA . LEU B 1 173 ? 46.455 -11.650 22.289 1.00 20.00 173 LEU B CA 1
ATOM 2780 C C . LEU B 1 173 ? 46.325 -10.178 22.337 1.00 20.97 173 LEU B C 1
ATOM 2781 O O . LEU B 1 173 ? 45.989 -9.582 23.388 1.00 20.34 173 LEU B O 1
ATOM 2786 N N . LYS B 1 174 ? 46.587 -9.530 21.199 1.00 17.34 174 LYS B N 1
ATOM 2787 C CA . LYS B 1 174 ? 46.455 -8.067 21.106 1.00 16.75 174 LYS B CA 1
ATOM 2788 C C . LYS B 1 174 ? 45.259 -7.815 20.201 1.00 17.39 174 LYS B C 1
ATOM 2789 O O . LYS B 1 174 ? 45.094 -8.543 19.234 1.00 17.58 174 LYS B O 1
ATOM 2795 N N . VAL B 1 175 ? 44.466 -6.808 20.519 1.00 15.30 175 VAL B N 1
ATOM 2796 C CA . VAL B 1 175 ? 43.293 -6.382 19.768 1.00 15.51 175 VAL B CA 1
ATOM 2797 C C . VAL B 1 175 ? 43.599 -5.046 19.146 1.00 17.41 175 VAL B C 1
ATOM 2798 O O . VAL B 1 175 ? 43.897 -4.076 19.848 1.00 16.51 175 VAL B O 1
ATOM 2802 N N . ILE B 1 176 ? 43.501 -4.941 17.813 1.00 15.20 176 ILE B N 1
ATOM 2803 C CA . ILE B 1 176 ? 43.599 -3.661 17.093 1.00 15.00 176 ILE B CA 1
ATOM 2804 C C . ILE B 1 176 ? 42.336 -3.418 16.335 1.00 14.43 176 ILE B C 1
ATOM 2805 O O . ILE B 1 176 ? 41.707 -4.353 15.738 1.00 16.03 176 ILE B O 1
ATOM 2810 N N . ILE B 1 177 ? 41.896 -2.184 16.427 1.00 15.74 177 ILE B N 1
ATOM 2811 C CA . ILE B 1 177 ? 40.636 -1.787 15.761 1.00 16.08 177 ILE B CA 1
ATOM 2812 C C . ILE B 1 177 ? 40.918 -0.735 14.705 1.00 16.53 177 ILE B C 1
ATOM 2813 O O . ILE B 1 177 ? 41.879 0.029 14.775 1.00 17.32 177 ILE B O 1
ATOM 2818 N N . GLY B 1 178 ? 40.040 -0.671 13.738 1.00 15.61 178 GLY B N 1
ATOM 2819 C CA . GLY B 1 178 ? 40.111 0.395 12.727 1.00 16.01 178 GLY B CA 1
ATOM 2820 C C . GLY B 1 178 ? 38.759 0.642 12.109 1.00 16.03 178 GLY B C 1
ATOM 2821 O O . GLY B 1 178 ? 37.822 -0.090 12.271 1.00 14.57 178 GLY B O 1
ATOM 2822 N N . GLY B 1 179 ? 38.669 1.707 11.327 1.00 16.18 179 GLY B N 1
ATOM 2823 C CA . GLY B 1 179 ? 37.468 2.141 10.674 1.00 17.37 179 GLY B CA 1
ATOM 2824 C C . GLY B 1 179 ? 37.395 3.659 10.655 1.00 17.52 179 GLY B C 1
ATOM 2825 O O . GLY B 1 179 ? 38.111 4.385 11.382 1.00 18.16 179 GLY B O 1
ATOM 2826 N N . VAL B 1 180 ? 36.451 4.146 9.890 1.00 18.89 180 VAL B N 1
ATOM 2827 C CA . VAL B 1 180 ? 36.281 5.548 9.703 1.00 20.27 180 VAL B CA 1
ATOM 2828 C C . VAL B 1 180 ? 36.346 6.359 11.008 1.00 20.30 180 VAL B C 1
ATOM 2829 O O . VAL B 1 180 ? 37.083 7.355 11.052 1.00 22.83 180 VAL B O 1
ATOM 2833 N N . PRO B 1 181 ? 35.575 5.962 12.070 1.00 18.99 181 PRO B N 1
ATOM 2834 C CA . PRO B 1 181 ? 35.447 6.830 13.221 1.00 22.29 181 PRO B CA 1
ATOM 2835 C C . PRO B 1 181 ? 36.370 6.499 14.397 1.00 19.81 181 PRO B C 1
ATOM 2836 O O . PRO B 1 181 ? 36.214 7.053 15.488 1.00 22.86 181 PRO B O 1
ATOM 2840 N N . VAL B 1 182 ? 37.328 5.595 14.215 1.00 18.95 182 VAL B N 1
ATOM 2841 C CA . VAL B 1 182 ? 38.077 5.163 15.375 1.00 19.11 182 VAL B CA 1
ATOM 2842 C C . VAL B 1 182 ? 39.078 6.236 15.801 1.00 20.40 182 VAL B C 1
ATOM 2843 O O . VAL B 1 182 ? 39.617 7.010 14.995 1.00 23.76 182 VAL B O 1
ATOM 2847 N N . ASN B 1 183 ? 39.277 6.297 17.110 1.00 20.15 183 ASN B N 1
ATOM 2848 C CA . ASN B 1 183 ? 40.139 7.246 17.793 1.00 19.70 183 ASN B CA 1
ATOM 2849 C C . ASN B 1 183 ? 40.424 6.688 19.181 1.00 21.37 183 ASN B C 1
ATOM 2850 O O . ASN B 1 183 ? 39.904 5.608 19.580 1.00 20.28 183 ASN B O 1
ATOM 2855 N N . GLU B 1 184 ? 41.192 7.400 19.954 1.00 20.93 184 GLU B N 1
ATOM 2856 C CA . GLU B 1 184 ? 41.547 6.917 21.263 1.00 20.91 184 GLU B CA 1
ATOM 2857 C C . GLU B 1 184 ? 40.343 6.710 22.220 1.00 22.01 184 GLU B C 1
ATOM 2858 O O . GLU B 1 184 ? 40.286 5.813 23.085 1.00 24.98 184 GLU B O 1
ATOM 2864 N N . ASN B 1 185 ? 39.364 7.585 22.121 1.00 21.11 185 ASN B N 1
ATOM 2865 C CA . ASN B 1 185 ? 38.151 7.402 22.847 1.00 24.61 185 ASN B CA 1
ATOM 2866 C C . ASN B 1 185 ? 37.459 6.043 22.549 1.00 22.96 185 ASN B C 1
ATOM 2867 O O . ASN B 1 185 ? 36.945 5.381 23.410 1.00 23.97 185 ASN B O 1
ATOM 2872 N N . VAL B 1 186 ? 37.329 5.723 21.279 1.00 20.98 186 VAL B N 1
ATOM 2873 C CA . VAL B 1 186 ? 36.715 4.488 20.878 1.00 20.31 186 VAL B CA 1
ATOM 2874 C C . VAL B 1 186 ? 37.615 3.315 21.402 1.00 19.12 186 VAL B C 1
ATOM 2875 O O . VAL B 1 186 ? 37.096 2.271 21.823 1.00 18.87 186 VAL B O 1
ATOM 2879 N N . CYS B 1 187 ? 38.922 3.419 21.189 1.00 19.40 187 CYS B N 1
ATOM 2880 C CA . CYS B 1 187 ? 39.898 2.416 21.669 1.00 18.58 187 CYS B CA 1
ATOM 2881 C C . CYS B 1 187 ? 39.623 2.089 23.127 1.00 21.97 187 CYS B C 1
ATOM 2882 O O . CYS B 1 187 ? 39.534 0.919 23.528 1.00 21.15 187 CYS B O 1
ATOM 2885 N N . GLN B 1 188 ? 39.527 3.116 23.934 1.00 20.69 188 GLN B N 1
ATOM 2886 C CA . GLN B 1 188 ? 39.258 2.903 25.341 1.00 21.17 188 GLN B CA 1
ATOM 2887 C C . GLN B 1 188 ? 37.910 2.298 25.618 1.00 21.78 188 GLN B C 1
ATOM 2888 O O . GLN B 1 188 ? 37.763 1.439 26.515 1.00 26.10 188 GLN B O 1
ATOM 2894 N N . ARG B 1 189 ? 36.883 2.731 24.903 1.00 21.45 189 ARG B N 1
ATOM 2895 C CA . ARG B 1 189 ? 35.578 2.212 25.157 1.00 21.89 189 ARG B CA 1
ATOM 2896 C C . ARG B 1 189 ? 35.438 0.732 24.789 1.00 23.35 189 ARG B C 1
ATOM 2897 O O . ARG B 1 189 ? 34.812 -0.044 25.512 1.00 23.60 189 ARG B O 1
ATOM 2905 N N . VAL B 1 190 ? 36.124 0.352 23.710 1.00 20.02 190 VAL B N 1
ATOM 2906 C CA . VAL B 1 190 ? 36.077 -1.033 23.208 1.00 20.38 190 VAL B CA 1
ATOM 2907 C C . VAL B 1 190 ? 36.899 -1.933 24.117 1.00 20.90 190 VAL B C 1
ATOM 2908 O O . VAL B 1 190 ? 36.657 -3.106 24.194 1.00 21.70 190 VAL B O 1
ATOM 2912 N N . GLY B 1 191 ? 37.938 -1.415 24.705 1.00 20.60 191 GLY B N 1
ATOM 2913 C CA . GLY B 1 191 ? 38.955 -2.225 25.384 1.00 20.97 191 GLY B CA 1
ATOM 2914 C C . GLY B 1 191 ? 40.058 -2.783 24.517 1.00 17.83 191 GLY B C 1
ATOM 2915 O O . GLY B 1 191 ? 40.675 -3.773 24.812 1.00 19.95 191 GLY B O 1
ATOM 2916 N N . ALA B 1 192 ? 40.303 -2.122 23.344 1.00 17.81 192 ALA B N 1
ATOM 2917 C CA . ALA B 1 192 ? 41.378 -2.542 22.478 1.00 17.97 192 ALA B CA 1
ATOM 2918 C C . ALA B 1 192 ? 42.770 -2.232 22.983 1.00 18.28 192 ALA B C 1
ATOM 2919 O O . ALA B 1 192 ? 42.888 -1.420 23.896 1.00 21.21 192 ALA B O 1
ATOM 2921 N N . ASP B 1 193 ? 43.808 -2.874 22.430 1.00 18.67 193 ASP B N 1
ATOM 2922 C CA . ASP B 1 193 ? 45.156 -2.481 22.705 1.00 20.04 193 ASP B CA 1
ATOM 2923 C C . ASP B 1 193 ? 45.588 -1.279 21.861 1.00 21.41 193 ASP B C 1
ATOM 2924 O O . ASP B 1 193 ? 46.365 -0.439 22.330 1.00 23.53 193 ASP B O 1
ATOM 2929 N N . ASP B 1 194 ? 45.102 -1.148 20.633 1.00 18.46 194 ASP B N 1
ATOM 2930 C CA . ASP B 1 194 ? 45.378 0.054 19.836 1.00 16.74 194 ASP B CA 1
ATOM 2931 C C . ASP B 1 194 ? 44.420 0.155 18.681 1.00 18.88 194 ASP B C 1
ATOM 2932 O O . ASP B 1 194 ? 43.540 -0.658 18.552 1.00 18.08 194 ASP B O 1
ATOM 2937 N N . PHE B 1 195 ? 44.539 1.233 17.962 1.00 18.49 195 PHE B N 1
ATOM 2938 C CA . PHE B 1 195 ? 43.697 1.523 16.842 1.00 20.33 195 PHE B CA 1
ATOM 2939 C C . PHE B 1 195 ? 44.530 2.109 15.718 1.00 20.73 195 PHE B C 1
ATOM 2940 O O . PHE B 1 195 ? 45.713 2.432 15.888 1.00 21.78 195 PHE B O 1
ATOM 2948 N N . SER B 1 196 ? 43.883 2.069 14.513 1.00 23.39 196 SER B N 1
ATOM 2949 C CA . SER B 1 196 ? 44.500 2.495 13.274 1.00 26.15 196 SER B CA 1
ATOM 2950 C C . SER B 1 196 ? 43.491 3.244 12.373 1.00 25.81 196 SER B C 1
ATOM 2951 O O . SER B 1 196 ? 42.430 2.704 12.026 1.00 27.97 196 SER B O 1
ATOM 2954 N N . THR B 1 197 ? 43.867 4.477 12.075 1.00 33.05 197 THR B N 1
ATOM 2955 C CA . THR B 1 197 ? 43.272 5.319 11.091 1.00 36.82 197 THR B CA 1
ATOM 2956 C C . THR B 1 197 ? 43.912 5.198 9.729 1.00 23.50 197 THR B C 1
ATOM 2957 O O . THR B 1 197 ? 43.403 5.770 8.744 1.00 27.13 197 THR B O 1
ATOM 2961 N N . ASN B 1 198 ? 45.027 4.479 9.666 1.00 25.04 198 ASN B N 1
ATOM 2962 C CA . ASN B 1 198 ? 45.650 4.191 8.443 1.00 25.00 198 ASN B CA 1
ATOM 2963 C C . ASN B 1 198 ? 46.339 2.864 8.442 1.00 21.44 198 ASN B C 1
ATOM 2964 O O . ASN B 1 198 ? 47.022 2.467 9.401 1.00 23.33 198 ASN B O 1
ATOM 2969 N N . ALA B 1 199 ? 46.083 2.128 7.386 1.00 19.02 199 ALA B N 1
ATOM 2970 C CA . ALA B 1 199 ? 46.462 0.717 7.381 1.00 19.00 199 ALA B CA 1
ATOM 2971 C C . ALA B 1 199 ? 47.941 0.528 7.502 1.00 19.95 199 ALA B C 1
ATOM 2972 O O . ALA B 1 199 ? 48.384 -0.428 8.051 1.00 19.64 199 ALA B O 1
ATOM 2974 N N . ALA B 1 200 ? 48.744 1.391 6.901 1.00 17.97 200 ALA B N 1
ATOM 2975 C CA . ALA B 1 200 ? 50.189 1.216 7.010 1.00 19.32 200 ALA B CA 1
ATOM 2976 C C . ALA B 1 200 ? 50.717 1.400 8.458 1.00 21.36 200 ALA B C 1
ATOM 2977 O O . ALA B 1 200 ? 51.564 0.592 8.916 1.00 20.98 200 ALA B O 1
ATOM 2979 N N . ASP B 1 201 ? 50.144 2.360 9.176 1.00 19.48 201 ASP B N 1
ATOM 2980 C CA . ASP B 1 201 ? 50.440 2.527 10.619 1.00 20.87 201 ASP B CA 1
ATOM 2981 C C . ASP B 1 201 ? 49.947 1.314 11.416 1.00 20.07 201 ASP B C 1
ATOM 2982 O O . ASP B 1 201 ? 50.559 0.841 12.347 1.00 21.01 201 ASP B O 1
ATOM 2987 N N . GLY B 1 202 ? 48.821 0.768 10.981 1.00 20.07 202 GLY B N 1
ATOM 2988 C CA . GLY B 1 202 ? 48.361 -0.492 11.609 1.00 19.35 202 GLY B CA 1
ATOM 2989 C C . GLY B 1 202 ? 49.328 -1.613 11.484 1.00 18.80 202 GLY B C 1
ATOM 2990 O O . GLY B 1 202 ? 49.552 -2.330 12.429 1.00 19.41 202 GLY B O 1
ATOM 2991 N N . VAL B 1 203 ? 49.908 -1.822 10.312 1.00 18.41 203 VAL B N 1
ATOM 2992 C CA . VAL B 1 203 ? 50.890 -2.898 10.137 1.00 17.15 203 VAL B CA 1
ATOM 2993 C C . VAL B 1 203 ? 52.112 -2.620 11.024 1.00 17.32 203 VAL B C 1
ATOM 2994 O O . VAL B 1 203 ? 52.608 -3.548 11.620 1.00 18.62 203 VAL B O 1
ATOM 2998 N N . LYS B 1 204 ? 52.556 -1.380 11.097 1.00 21.03 204 LYS B N 1
ATOM 2999 C CA . LYS B 1 204 ? 53.662 -1.018 11.970 1.00 23.21 204 LYS B CA 1
ATOM 3000 C C . LYS B 1 204 ? 53.407 -1.356 13.436 1.00 19.46 204 LYS B C 1
ATOM 3001 O O . LYS B 1 204 ? 54.257 -1.946 14.132 1.00 22.25 204 LYS B O 1
ATOM 3007 N N . ILE B 1 205 ? 52.201 -1.089 13.898 1.00 19.18 205 ILE B N 1
ATOM 3008 C CA . ILE B 1 205 ? 51.755 -1.442 15.290 1.00 18.25 205 ILE B CA 1
ATOM 3009 C C . ILE B 1 205 ? 51.865 -2.955 15.469 1.00 19.98 205 ILE B C 1
ATOM 3010 O O . ILE B 1 205 ? 52.392 -3.473 16.455 1.00 21.48 205 ILE B O 1
ATOM 3015 N N . CYS B 1 206 ? 51.361 -3.686 14.493 1.00 18.68 206 CYS B N 1
ATOM 3016 C CA . CYS B 1 206 ? 51.317 -5.115 14.611 1.00 21.94 206 CYS B CA 1
ATOM 3017 C C . CYS B 1 206 ? 52.750 -5.700 14.625 1.00 22.98 206 CYS B C 1
ATOM 3018 O O . CYS B 1 206 ? 53.018 -6.672 15.321 1.00 22.50 206 CYS B O 1
ATOM 3021 N N . GLN B 1 207 ? 53.627 -5.120 13.818 1.00 20.67 207 GLN B N 1
ATOM 3022 C CA . GLN B 1 207 ? 55.015 -5.612 13.686 1.00 23.69 207 GLN B CA 1
ATOM 3023 C C . GLN B 1 207 ? 55.697 -5.358 15.011 1.00 22.95 207 GLN B C 1
ATOM 3024 O O . GLN B 1 207 ? 56.483 -6.255 15.417 1.00 26.10 207 GLN B O 1
ATOM 3030 N N . ARG B 1 208 ? 55.408 -4.207 15.668 1.00 23.14 208 ARG B N 1
ATOM 3031 C CA . ARG B 1 208 ? 56.036 -3.930 16.987 1.00 24.35 208 ARG B CA 1
ATOM 3032 C C . ARG B 1 208 ? 55.614 -4.977 18.043 1.00 24.69 208 ARG B C 1
ATOM 3033 O O . ARG B 1 208 ? 56.404 -5.446 18.903 1.00 27.83 208 ARG B O 1
ATOM 3041 N N . TRP B 1 209 ? 54.342 -5.356 17.973 1.00 26.59 209 TRP B N 1
ATOM 3042 C CA . TRP B 1 209 ? 53.822 -6.367 18.883 1.00 25.52 209 TRP B CA 1
ATOM 3043 C C . TRP B 1 209 ? 54.414 -7.717 18.756 1.00 27.12 209 TRP B C 1
ATOM 3044 O O . TRP B 1 209 ? 54.617 -8.400 19.787 1.00 28.08 209 TRP B O 1
ATOM 3055 N N . VAL B 1 210 ? 54.748 -8.144 17.553 1.00 25.99 210 VAL B N 1
ATOM 3056 C CA . VAL B 1 210 ? 55.205 -9.505 17.342 1.00 30.76 210 VAL B CA 1
ATOM 3057 C C . VAL B 1 210 ? 56.753 -9.523 17.282 1.00 34.46 210 VAL B C 1
ATOM 3058 O O . VAL B 1 210 ? 57.397 -8.455 17.300 1.00 33.62 210 VAL B O 1
ATOM 3062 N N . GLY B 1 211 ? 57.309 -10.730 17.231 1.00 34.14 211 GLY B N 1
ATOM 3063 C CA . GLY B 1 211 ? 58.753 -10.967 17.531 1.00 58.19 211 GLY B CA 1
ATOM 3064 C C . GLY B 1 211 ? 59.698 -10.264 16.586 1.00 74.08 211 GLY B C 1
ATOM 3065 O O . GLY B 1 211 ? 59.984 -9.069 16.749 1.00 89.16 211 GLY B O 1
#

Sequence (411 aa):
VIDLNASAQAMSDLDEGAINEVVDKVMAKADADAAQELIKAFQQGMTKVGERFDSGEYFIGDLIFAGEILQAAMDKLKPALKRAKIVLATVEGDLHDIGKNIFRTMAEASGFEVFDLGIDVPVKIIVDKVKEVNPEIVGLSGVLTLALDSMRETVDALKAEGLRNDLKVIIGGVPVNENVCQRVGADDFSTNAADGVKICQRWVGVIDLNASAQAMSDLDEGAINEVVDKVMAKADADAAQELIKAFQQGMTKVGERFDSGEYFIGDLIFAGEILQAAMDKLKPALEKRAKIVLATVEGDLHDIGKNIFRTMAEASGFEVFDLGIDVPVKIIVDKVKEVNPEIVGLSGVLTLALDSMRETVDALKAEGLRNDLKVIIGGVPVNENVCQRVGADDFSTNAADGVKICQRWVG

Nearest PDB structures (foldseek):
  4jgi-assembly3_A  TM=1.005E+00  e=1.536E-35  Desulfitobacterium hafniense
  4jgi-assembly3_B-2  TM=9.979E-01  e=1.386E-32  Desulfitobacterium hafniense
  1y80-assembly1_A  TM=9.653E-01  e=2.123E-12  Neomoorella thermoacetica
  7xcn-assembly1_Q  TM=6.889E-01  e=9.375E-15  Methanosarcina barkeri MS
  7xcn-assembly1_R  TM=6.460E-01  e=1.821E-14  Methanosarcina barkeri MS

Radius of gyration: 26.91 Å; Cα contacts (8 Å, |Δi|>4): 745; chains: 2; bounding box: 74×74×46 Å